Protein AF-0000000069281778 (afdb_homodimer)

Radius of gyration: 32.64 Å; Cα contacts (8 Å, |Δi|>4): 484; chains: 2; bounding box: 99×94×82 Å

pLDDT: mean 70.12, std 21.08, range [17.11, 92.06]

Sequence (586 aa):
MAFEWILLLVAIAVLVWLSFIFRRWDYTMRSHLMASFAWLATAAIFNAIIGYRMGHVAASQWLDGYLVEQLFTMEDIFLYELVVEAFQVPTKVTRKAFFIVACVQVVFQTILFMGMASMIQSVKALPYFVGCWLILVTMLGPVIASLVLLNFSMEVDITLTKIETIENHYIALSSSVLAAFALPELYFVVRELFRRYYLMKYGVAGLMMFFGFMLLLRRWVVISDEVELATMMITLMTCMLLSKILGFGPRDKGGFEKSDTDESAQGDDAPECTVNKTDIDPGRQLFEGRSSGMAFEWILLLVAIAVLVWLSFIFRRWDYTMRSHLMASFAWLATAAIFNAIIGYRMGHVAASQWLDGYLVEQLFTMEDIFLYELVVEAFQVPTKVTRKAFFIVACVQVVFQTILFMGMASMIQSVKALPYFVGCWLILVTMLGPVIASLVLLNFSMEVDITLTKIETIENHYIALSSSVLAAFALPELYFVVRELFRRYYLMKYGVAGLMMFFGFMLLLRRWVVISDEVELATMMITLMTCMLLSKILGFGPRDKGGFEKSDTDESAQGDDAPECTVNKTDIDPGRQLFEGRSSG

Foldseek 3Di:
DVVVVVVVVVLVVVVVVLLVVLLPPDPDPVSVVVSVVVVVVSLVVVLVVCCVPVHDVRSVVSVVVVVVVVVVVVVCVVLVVQVCVVVVPDPNVVSVVVVVVVVVVVVVVVVCVVPVVVVCVPDVCVVVVVVVLVVCLVVQPSVRNVVVVVCVVVVVVVLVVLVVQPVDPVVSVVVVVVVVVCVVVVCVVVVVLCLFFVLLVVLVVVLVVVVVVCVVCCVPDVDHPVRNVVVSVVSNVVSSVCSVVVPVGNPPPDPPPPPCPVPPPPPCPVPPPCPPPDDDDPDDPDDDDDPDD/DVVVVVVVVVLVVVVVVLLVVLLPDDPDPVSVVVSVVVVVVSLVVVLVVCCVVVHDVRSVVSVVVVVVVVVVVVVCVVLVVQVCVVVVPDPNVVSVVVVVVVVVVVVVVVVCVVPVVVVCVPDVCVVVVVVVLVVCLVVDPSVVNVVVVVCVVVVVVVLVVLVVQPVDPVVSVVVVVVVVVCVVVVCVVVVVLCQFFVLLVVLVVVLVVVVVVCVVCCVPDVDHPVRNVVVSVVSNVVSSVCSVVVPVGRPPPDPPPPPPPVVPPDDDDDDDPPDPPDDPPDDPDDDDPDDDD

Organism: Polarella glacialis (NCBI:txid89957)

Secondary structure (DSSP, 8-state):
-HHHHHHHHHHHHHHHHHHHHHTTS-S-HHHHHHHHHHHHHHHHHHHHHHHHHH-HHHHHHHHHHHHHHHHHHHHHHHHHHHHHHHHT--HHHHHHHHHHHHHHHHHHHHHHHHHHHHHHTT-TTHHHHHHHHHHHHHHS-HHHHHHHHHHHHHHHHHHHHHHHH-S-HHHHHHHHHHHHHTHHHHHHHHHHHHHH-TTHHHHHHHHHHHHHHHHHTTTT----HHHHHHHHHHHHHHHHHHHHHTT--------S-------------------------------------/-HHHHHHHHHHHHHHHHHHHHHTTS-S-HHHHHHHHHHHHHHHHHHHHHHHHHH-HHHHHHHHHHHHHHHHHHHHHHHHHHHHHHHHT--HHHHHHHHHHHHHHHHHHHHHHHHHHHHHHTT-TTHHHHHHHHHHHHHHS-HHHHHHHHHHHHHHHHHHHHHHHH-S-HHHHHHHHHHHHHTHHHHHHHHHHHHHH-TTHHHHHHHHHHHHHHHHHTTTT----HHHHHHHHHHHHHHHHHHHHHTT--------S-------------------------------------

Solvent-accessible surface area (backbone atoms only — not comparable to full-atom values): 32259 Å² total; per-residue (Å²): 114,69,65,58,53,51,52,48,51,51,48,49,51,51,50,54,52,48,51,59,57,55,68,70,49,69,96,44,70,67,50,32,50,52,50,38,47,50,46,51,48,53,51,50,52,52,40,50,51,41,25,73,72,67,29,64,68,52,23,51,50,24,51,51,39,28,50,49,47,48,54,53,47,57,47,48,39,55,59,49,45,51,51,40,59,37,53,62,57,53,70,76,58,45,48,55,41,34,49,51,38,26,54,52,46,44,55,50,47,55,50,42,57,72,51,39,57,63,43,54,76,68,40,78,61,51,50,46,53,47,14,54,47,46,41,49,44,69,67,33,53,72,66,46,32,46,50,38,39,51,45,53,62,56,44,51,56,55,49,53,52,42,57,72,73,38,85,52,61,65,47,42,49,51,23,43,45,59,44,37,70,37,43,45,36,46,43,57,48,50,49,51,46,43,60,48,22,61,41,38,60,55,40,36,53,50,46,49,47,51,51,17,50,44,40,55,38,40,88,78,48,76,74,54,68,66,55,53,48,48,51,51,51,50,46,52,51,49,26,48,50,48,19,64,69,70,58,54,43,56,73,71,76,78,76,68,75,67,79,68,72,65,72,66,81,64,74,73,70,69,71,75,74,70,74,73,78,74,86,75,82,77,73,81,81,84,84,68,93,63,98,84,135,114,69,66,60,52,50,51,48,50,51,49,50,51,51,49,53,52,49,51,58,56,53,68,71,47,69,96,44,71,67,50,31,50,52,50,40,49,49,48,51,49,52,50,50,53,52,40,51,50,41,24,73,72,67,28,64,66,51,23,52,52,25,50,50,41,26,50,50,46,48,55,53,47,56,45,46,40,56,59,50,47,53,52,41,59,37,54,62,57,54,70,75,57,46,50,54,41,34,49,51,39,28,55,52,45,44,55,50,48,56,50,42,59,71,52,41,59,64,42,54,75,67,41,79,61,51,50,47,52,48,15,53,47,44,39,49,44,70,68,32,53,70,65,45,32,47,48,41,40,52,45,53,62,56,44,52,55,53,49,53,52,40,56,74,72,37,83,51,59,66,48,42,50,53,22,42,46,59,43,36,70,38,42,44,36,45,44,58,48,50,50,51,47,44,60,47,23,61,40,38,59,54,39,37,54,49,47,48,48,52,51,17,50,44,41,54,38,40,89,77,49,77,73,53,67,65,55,53,48,47,51,52,51,48,46,53,50,48,27,48,50,48,18,61,68,69,57,51,47,58,75,72,77,79,75,69,77,68,78,72,75,65,66,69,74,71,82,83,72,86,73,82,78,67,80,66,84,72,73,83,66,84,66,92,73,77,87,68,90,77,85,86,127

Structure (mmCIF, N/CA/C/O backbone):
data_AF-0000000069281778-model_v1
#
loop_
_entity.id
_entity.type
_entity.pdbx_description
1 polymer 'Uncharacterized protein'
#
loop_
_atom_site.group_PDB
_atom_site.id
_atom_site.type_symbol
_atom_site.label_atom_id
_atom_site.label_alt_id
_atom_site.label_comp_id
_atom_site.label_asym_id
_atom_site.label_entity_id
_atom_site.label_seq_id
_atom_site.pdbx_PDB_ins_code
_atom_site.Cartn_x
_atom_site.Cartn_y
_atom_site.Cartn_z
_atom_site.occupancy
_atom_site.B_iso_or_equiv
_atom_site.auth_seq_id
_atom_site.auth_comp_id
_atom_site.auth_asym_id
_atom_site.auth_atom_id
_atom_site.pdbx_PDB_model_num
ATOM 1 N N . MET A 1 1 ? 15.125 -22.328 -23.375 1 60.91 1 MET A N 1
ATOM 2 C CA . MET A 1 1 ? 14.93 -21.203 -22.484 1 60.91 1 MET A CA 1
ATOM 3 C C . MET A 1 1 ? 14.07 -20.125 -23.141 1 60.91 1 MET A C 1
ATOM 5 O O . MET A 1 1 ? 13.07 -19.688 -22.562 1 60.91 1 MET A O 1
ATOM 9 N N . ALA A 1 2 ? 14.359 -19.875 -24.422 1 66.56 2 ALA A N 1
ATOM 10 C CA . ALA A 1 2 ? 13.625 -18.859 -25.172 1 66.56 2 ALA A CA 1
ATOM 11 C C . ALA A 1 2 ? 12.203 -19.312 -25.469 1 66.56 2 ALA A C 1
ATOM 13 O O . ALA A 1 2 ? 11.258 -18.531 -25.359 1 66.56 2 ALA A O 1
ATOM 14 N N . PHE A 1 3 ? 12.102 -20.609 -25.797 1 75.25 3 PHE A N 1
ATOM 15 C CA . PHE A 1 3 ? 10.789 -21.156 -26.125 1 75.25 3 PHE A CA 1
ATOM 16 C C . PHE A 1 3 ? 9.844 -21.047 -24.938 1 75.25 3 PHE A C 1
ATOM 18 O O . PHE A 1 3 ? 8.656 -20.75 -25.109 1 75.25 3 PHE A O 1
ATOM 25 N N . GLU A 1 4 ? 10.32 -21.203 -23.766 1 79 4 GLU A N 1
ATOM 26 C CA . GLU A 1 4 ? 9.508 -21.141 -22.562 1 79 4 GLU A CA 1
ATOM 27 C C . GLU A 1 4 ? 8.953 -19.734 -22.328 1 79 4 GLU A C 1
ATOM 29 O O . GLU A 1 4 ? 7.797 -19.578 -21.938 1 79 4 GLU A O 1
ATOM 34 N N . TRP A 1 5 ? 9.688 -18.812 -22.734 1 81.44 5 TRP A N 1
ATOM 35 C CA . TRP A 1 5 ? 9.25 -17.438 -22.547 1 81.44 5 TRP A CA 1
ATOM 36 C C . TRP A 1 5 ? 8.195 -17.047 -23.578 1 81.44 5 TRP A C 1
ATOM 38 O O . TRP A 1 5 ? 7.254 -16.312 -23.266 1 81.44 5 TRP A O 1
ATOM 48 N N . ILE A 1 6 ? 8.367 -17.641 -24.781 1 82.81 6 ILE A N 1
ATOM 49 C CA . ILE A 1 6 ? 7.367 -17.406 -25.828 1 82.81 6 ILE A CA 1
ATOM 50 C C . ILE A 1 6 ? 6.043 -18.047 -25.422 1 82.81 6 ILE A C 1
ATOM 52 O O . ILE A 1 6 ? 4.973 -17.484 -25.641 1 82.81 6 ILE A O 1
ATOM 56 N N . LEU A 1 7 ? 6.199 -19.234 -24.875 1 83.69 7 LEU A N 1
ATOM 57 C CA . LEU A 1 7 ? 5.008 -19.922 -24.406 1 83.69 7 LEU A CA 1
ATOM 58 C C . LEU A 1 7 ? 4.277 -19.094 -23.344 1 83.69 7 LEU A C 1
ATOM 60 O O . LEU A 1 7 ? 3.045 -19.031 -23.344 1 83.69 7 LEU A O 1
ATOM 64 N N . LEU A 1 8 ? 5.02 -18.5 -22.5 1 85.69 8 LEU A N 1
ATOM 65 C CA . LEU A 1 8 ? 4.43 -17.656 -21.453 1 85.69 8 LEU A CA 1
ATOM 66 C C . LEU A 1 8 ? 3.758 -16.438 -22.062 1 85.69 8 LEU A C 1
ATOM 68 O O . LEU A 1 8 ? 2.666 -16.047 -21.625 1 85.69 8 LEU A O 1
ATOM 72 N N . LEU A 1 9 ? 4.336 -15.852 -23.047 1 85.12 9 LEU A N 1
ATOM 73 C CA . LEU A 1 9 ? 3.766 -14.68 -23.703 1 85.12 9 LEU A CA 1
ATOM 74 C C . LEU A 1 9 ? 2.467 -15.039 -24.422 1 85.12 9 LEU A C 1
ATOM 76 O O . LEU A 1 9 ? 1.502 -14.266 -24.375 1 85.12 9 LEU A O 1
ATOM 80 N N . VAL A 1 10 ? 2.502 -16.172 -25.078 1 85.38 10 VAL A N 1
ATOM 81 C CA . VAL A 1 10 ? 1.3 -16.656 -25.75 1 85.38 10 VAL A CA 1
ATOM 82 C C . VAL A 1 10 ? 0.193 -16.891 -24.734 1 85.38 10 VAL A C 1
ATOM 84 O O . VAL A 1 10 ? -0.967 -16.547 -24.969 1 85.38 10 VAL A O 1
ATOM 87 N N . ALA A 1 11 ? 0.63 -17.531 -23.688 1 86.81 11 ALA A N 1
ATOM 88 C CA . ALA A 1 11 ? -0.341 -17.797 -22.625 1 86.81 11 ALA A CA 1
ATOM 89 C C . ALA A 1 11 ? -0.945 -16.484 -22.109 1 86.81 11 ALA A C 1
ATOM 91 O O . ALA A 1 11 ? -2.154 -16.406 -21.875 1 86.81 11 ALA A O 1
ATOM 92 N N . ILE A 1 12 ? -0.145 -15.492 -21.875 1 87.19 12 ILE A N 1
ATOM 93 C CA . ILE A 1 12 ? -0.615 -14.203 -21.391 1 87.19 12 ILE A CA 1
ATOM 94 C C . ILE A 1 12 ? -1.605 -13.602 -22.391 1 87.19 12 ILE A C 1
ATOM 96 O O . ILE A 1 12 ? -2.652 -13.086 -22 1 87.19 12 ILE A O 1
ATOM 100 N N . ALA A 1 13 ? -1.288 -13.672 -23.672 1 85.62 13 ALA A N 1
ATOM 101 C CA . ALA A 1 13 ? -2.166 -13.148 -24.719 1 85.62 13 ALA A CA 1
ATOM 102 C C . ALA A 1 13 ? -3.518 -13.859 -24.703 1 85.62 13 ALA A C 1
ATOM 104 O O . ALA A 1 13 ? -4.562 -13.219 -24.844 1 85.62 13 ALA A O 1
ATOM 105 N N . VAL A 1 14 ? -3.471 -15.164 -24.562 1 85.31 14 VAL A N 1
ATOM 106 C CA . VAL A 1 14 ? -4.695 -15.953 -24.516 1 85.31 14 VAL A CA 1
ATOM 107 C C . VAL A 1 14 ? -5.523 -15.57 -23.297 1 85.31 14 VAL A C 1
ATOM 109 O O . VAL A 1 14 ? -6.746 -15.445 -23.375 1 85.31 14 VAL A O 1
ATOM 112 N N . LEU A 1 15 ? -4.84 -15.359 -22.234 1 85.81 15 LEU A N 1
ATOM 113 C CA . LEU A 1 15 ? -5.531 -15.023 -21 1 85.81 15 LEU A CA 1
ATOM 114 C C . LEU A 1 15 ? -6.18 -13.648 -21.094 1 85.81 15 LEU A C 1
ATOM 116 O O . LEU A 1 15 ? -7.312 -13.453 -20.656 1 85.81 15 LEU A O 1
ATOM 120 N N . VAL A 1 16 ? -5.457 -12.695 -21.672 1 82.88 16 VAL A N 1
ATOM 121 C CA . VAL A 1 16 ? -6 -11.352 -21.859 1 82.88 16 VAL A CA 1
ATOM 122 C C . VAL A 1 16 ? -7.203 -11.406 -22.797 1 82.88 16 VAL A C 1
ATOM 124 O O . VAL A 1 16 ? -8.211 -10.742 -22.562 1 82.88 16 VAL A O 1
ATOM 127 N N . TRP A 1 17 ? -7.016 -12.18 -23.828 1 82.25 17 TRP A N 1
ATOM 128 C CA . TRP A 1 17 ? -8.102 -12.352 -24.797 1 82.25 17 TRP A CA 1
ATOM 129 C C . TRP A 1 17 ? -9.328 -12.961 -24.125 1 82.25 17 TRP A C 1
ATOM 131 O O . TRP A 1 17 ? -10.453 -12.516 -24.344 1 82.25 17 TRP A O 1
ATOM 141 N N . LEU A 1 18 ? -9.133 -13.953 -23.344 1 81.25 18 LEU A N 1
ATOM 142 C CA . LEU A 1 18 ? -10.219 -14.609 -22.609 1 81.25 18 LEU A CA 1
ATOM 143 C C . LEU A 1 18 ? -10.867 -13.648 -21.625 1 81.25 18 LEU A C 1
ATOM 145 O O . LEU A 1 18 ? -12.086 -13.68 -21.438 1 81.25 18 LEU A O 1
ATOM 149 N N . SER A 1 19 ? -10.047 -12.852 -20.969 1 79.75 19 SER A N 1
ATOM 150 C CA . SER A 1 19 ? -10.562 -11.867 -20.031 1 79.75 19 SER A CA 1
ATOM 151 C C . SER A 1 19 ? -11.5 -10.883 -20.719 1 79.75 19 SER A C 1
ATOM 153 O O . SER A 1 19 ? -12.484 -10.43 -20.125 1 79.75 19 SER A O 1
ATOM 155 N N . PHE A 1 20 ? -11.164 -10.555 -21.984 1 77.75 20 PHE A N 1
ATOM 156 C CA . PHE A 1 20 ? -11.992 -9.625 -22.75 1 77.75 20 PHE A CA 1
ATOM 157 C C . PHE A 1 20 ? -13.32 -10.273 -23.125 1 77.75 20 PHE A C 1
ATOM 159 O O . PHE A 1 20 ? -14.359 -9.609 -23.156 1 77.75 20 PHE A O 1
ATOM 166 N N . ILE A 1 21 ? -13.289 -11.531 -23.297 1 75.94 21 ILE A N 1
ATOM 167 C CA . ILE A 1 21 ? -14.5 -12.266 -23.672 1 75.94 21 ILE A CA 1
ATOM 168 C C . ILE A 1 21 ? -15.414 -12.391 -22.453 1 75.94 21 ILE A C 1
ATOM 170 O O . ILE A 1 21 ? -16.641 -12.266 -22.578 1 75.94 21 ILE A O 1
ATOM 174 N N . PHE A 1 22 ? -14.844 -12.609 -21.344 1 73.69 22 PHE A N 1
ATOM 175 C CA . PHE A 1 22 ? -15.625 -12.805 -20.125 1 73.69 22 PHE A CA 1
ATOM 176 C C . PHE A 1 22 ? -16.188 -11.484 -19.625 1 73.69 22 PHE A C 1
ATOM 178 O O . PHE A 1 22 ? -17.203 -11.469 -18.906 1 73.69 22 PHE A O 1
ATOM 185 N N . ARG A 1 23 ? -15.461 -10.406 -19.906 1 68.19 23 ARG A N 1
ATOM 186 C CA . ARG A 1 23 ? -15.938 -9.086 -19.484 1 68.19 23 ARG A CA 1
ATOM 187 C C . ARG A 1 23 ? -17.297 -8.773 -20.109 1 68.19 23 ARG A C 1
ATOM 189 O O . ARG A 1 23 ? -18.062 -7.965 -19.578 1 68.19 23 ARG A O 1
ATOM 196 N N . ARG A 1 24 ? -17.609 -9.484 -21.156 1 65.06 24 ARG A N 1
ATOM 197 C CA . ARG A 1 24 ? -18.859 -9.227 -21.859 1 65.06 24 ARG A CA 1
ATOM 198 C C . ARG A 1 24 ? -19.984 -10.094 -21.312 1 65.06 24 ARG A C 1
ATOM 200 O O . ARG A 1 24 ? -21.156 -9.883 -21.656 1 65.06 24 ARG A O 1
ATOM 207 N N . TRP A 1 25 ? -19.547 -10.961 -20.469 1 62.69 25 TRP A N 1
ATOM 208 C CA . TRP A 1 25 ? -20.578 -11.852 -19.953 1 62.69 25 TRP A CA 1
ATOM 209 C C . TRP A 1 25 ? -21.344 -11.195 -18.812 1 62.69 25 TRP A C 1
ATOM 211 O O . TRP A 1 25 ? -20.859 -10.242 -18.188 1 62.69 25 TRP A O 1
ATOM 221 N N . ASP A 1 26 ? -22.594 -11.578 -18.609 1 61.97 26 ASP A N 1
ATOM 222 C CA . ASP A 1 26 ? -23.5 -11.031 -17.594 1 61.97 26 ASP A CA 1
ATOM 223 C C . ASP A 1 26 ? -22.969 -11.281 -16.188 1 61.97 26 ASP A C 1
ATOM 225 O O . ASP A 1 26 ? -22.125 -12.148 -15.984 1 61.97 26 ASP A O 1
ATOM 229 N N . TYR A 1 27 ? -23.156 -10.375 -15.25 1 63 27 TYR A N 1
ATOM 230 C CA . TYR A 1 27 ? -22.719 -10.375 -13.859 1 63 27 TYR A CA 1
ATOM 231 C C . TYR A 1 27 ? -23.547 -11.336 -13.016 1 63 27 TYR A C 1
ATOM 233 O O . TYR A 1 27 ? -24.188 -10.922 -12.047 1 63 27 TYR A O 1
ATOM 241 N N . THR A 1 28 ? -23.875 -12.602 -13.625 1 66.38 28 THR A N 1
ATOM 242 C CA . THR A 1 28 ? -24.594 -13.562 -12.797 1 66.38 28 THR A CA 1
ATOM 243 C C . THR A 1 28 ? -23.625 -14.523 -12.109 1 66.38 28 THR A C 1
ATOM 245 O O . THR A 1 28 ? -22.469 -14.656 -12.531 1 66.38 28 THR A O 1
ATOM 248 N N . MET A 1 29 ? -24.062 -15.172 -11.094 1 73.25 29 MET A N 1
ATOM 249 C CA . MET A 1 29 ? -23.234 -16.125 -10.344 1 73.25 29 MET A CA 1
ATOM 250 C C . MET A 1 29 ? -22.812 -17.281 -11.227 1 73.25 29 MET A C 1
ATOM 252 O O . MET A 1 29 ? -21.672 -17.75 -11.148 1 73.25 29 MET A O 1
ATOM 256 N N . ARG A 1 30 ? -23.75 -17.688 -12.016 1 73.38 30 ARG A N 1
ATOM 257 C CA . ARG A 1 30 ? -23.453 -18.812 -12.898 1 73.38 30 ARG A CA 1
ATOM 258 C C . ARG A 1 30 ? -22.375 -18.469 -13.914 1 73.38 30 ARG A C 1
ATOM 260 O O . ARG A 1 30 ? -21.516 -19.281 -14.219 1 73.38 30 ARG A O 1
ATOM 267 N N . SER A 1 31 ? -22.484 -17.297 -14.312 1 75.56 31 SER A N 1
ATOM 268 C CA . SER A 1 31 ? -21.5 -16.844 -15.289 1 75.56 31 SER A CA 1
ATOM 269 C C . SER A 1 31 ? -20.109 -16.719 -14.656 1 75.56 31 SER A C 1
ATOM 271 O O . SER A 1 31 ? -19.109 -17.047 -15.289 1 75.56 31 SER A O 1
ATOM 273 N N . HIS A 1 32 ? -20.094 -16.359 -13.406 1 78.19 32 HIS A N 1
ATOM 274 C CA . HIS A 1 32 ? -18.812 -16.203 -12.727 1 78.19 32 HIS A CA 1
ATOM 275 C C . HIS A 1 32 ? -18.188 -17.562 -12.414 1 78.19 32 HIS A C 1
ATOM 277 O O . HIS A 1 32 ? -16.969 -17.719 -12.492 1 78.19 32 HIS A O 1
ATOM 283 N N . LEU A 1 33 ? -19.016 -18.547 -12.164 1 79.25 33 LEU A N 1
ATOM 284 C CA . LEU A 1 33 ? -18.531 -19.891 -11.891 1 79.25 33 LEU A CA 1
ATOM 285 C C . LEU A 1 33 ? -17.969 -20.531 -13.156 1 79.25 33 LEU A C 1
ATOM 287 O O . LEU A 1 33 ? -16.922 -21.188 -13.109 1 79.25 33 LEU A O 1
ATOM 291 N N . MET A 1 34 ? -18.703 -20.328 -14.188 1 79.94 34 MET A N 1
ATOM 292 C CA . MET A 1 34 ? -18.25 -20.891 -15.453 1 79.94 34 MET A CA 1
ATOM 293 C C . MET A 1 34 ? -16.922 -20.25 -15.883 1 79.94 34 MET A C 1
ATOM 295 O O . MET A 1 34 ? -16.047 -20.938 -16.406 1 79.94 34 MET A O 1
ATOM 299 N N . ALA A 1 35 ? -16.922 -18.969 -15.656 1 80.56 35 ALA A N 1
ATOM 300 C CA . ALA A 1 35 ? -15.695 -18.266 -16 1 80.56 35 ALA A CA 1
ATOM 301 C C . ALA A 1 35 ? -14.531 -18.734 -15.125 1 80.56 35 ALA A C 1
ATOM 303 O O . ALA A 1 35 ? -13.406 -18.859 -15.609 1 80.56 35 ALA A O 1
ATOM 304 N N . SER A 1 36 ? -14.82 -18.984 -13.891 1 84 36 SER A N 1
ATOM 305 C CA . SER A 1 36 ? -13.789 -19.484 -12.992 1 84 36 SER A CA 1
ATOM 306 C C . SER A 1 36 ? -13.305 -20.875 -13.438 1 84 36 SER A C 1
ATOM 308 O O . SER A 1 36 ? -12.109 -21.172 -13.367 1 84 36 SER A O 1
ATOM 310 N N . PHE A 1 37 ? -14.211 -21.688 -13.914 1 84.31 37 PHE A N 1
ATOM 311 C CA . PHE A 1 37 ? -13.844 -23 -14.406 1 84.31 37 PHE A CA 1
ATOM 312 C C . PHE A 1 37 ? -13.016 -22.906 -15.68 1 84.31 37 PHE A C 1
ATOM 314 O O . PHE A 1 37 ? -12.125 -23.719 -15.906 1 84.31 37 PHE A O 1
ATOM 321 N N . ALA A 1 38 ? -13.406 -21.969 -16.438 1 84.5 38 ALA A N 1
ATOM 322 C CA . ALA A 1 38 ? -12.633 -21.766 -17.656 1 84.5 38 ALA A CA 1
ATOM 323 C C . ALA A 1 38 ? -11.188 -21.391 -17.328 1 84.5 38 ALA A C 1
ATOM 325 O O . ALA A 1 38 ? -10.25 -21.859 -17.969 1 84.5 38 ALA A O 1
ATOM 326 N N . TRP A 1 39 ? -11.016 -20.609 -16.328 1 85.81 39 TRP A N 1
ATOM 327 C CA . TRP A 1 39 ? -9.672 -20.219 -15.898 1 85.81 39 TRP A CA 1
ATOM 328 C C . TRP A 1 39 ? -8.906 -21.406 -15.352 1 85.81 39 TRP A C 1
ATOM 330 O O . TRP A 1 39 ? -7.715 -21.562 -15.625 1 85.81 39 TRP A O 1
ATOM 340 N N . LEU A 1 40 ? -9.594 -22.219 -14.648 1 86.62 40 LEU A N 1
ATOM 341 C CA . LEU A 1 40 ? -8.977 -23.422 -14.102 1 86.62 40 LEU A CA 1
ATOM 342 C C . LEU A 1 40 ? -8.578 -24.375 -15.211 1 86.62 40 LEU A C 1
ATOM 344 O O . LEU A 1 40 ? -7.516 -25 -15.148 1 86.62 40 LEU A O 1
ATOM 348 N N . ALA A 1 41 ? -9.438 -24.422 -16.188 1 87.88 41 ALA A N 1
ATOM 349 C CA . ALA A 1 41 ? -9.156 -25.281 -17.328 1 87.88 41 ALA A CA 1
ATOM 350 C C . ALA A 1 41 ? -7.914 -24.812 -18.078 1 87.88 41 ALA A C 1
ATOM 352 O O . ALA A 1 41 ? -7.082 -25.625 -18.5 1 87.88 41 ALA A O 1
ATOM 353 N N . THR A 1 42 ? -7.879 -23.562 -18.266 1 88.81 42 THR A N 1
ATOM 354 C CA . THR A 1 42 ? -6.723 -23 -18.969 1 88.81 42 THR A CA 1
ATOM 355 C C . THR A 1 42 ? -5.441 -23.281 -18.188 1 88.81 42 THR A C 1
ATOM 357 O O . THR A 1 42 ? -4.402 -23.578 -18.766 1 88.81 42 THR A O 1
ATOM 360 N N . ALA A 1 43 ? -5.504 -23.109 -16.875 1 90.38 43 ALA A N 1
ATOM 361 C CA . ALA A 1 43 ? -4.352 -23.406 -16.031 1 90.38 43 ALA A CA 1
ATOM 362 C C . ALA A 1 43 ? -3.951 -24.875 -16.141 1 90.38 43 ALA A C 1
ATOM 364 O O . ALA A 1 43 ? -2.762 -25.203 -16.188 1 90.38 43 ALA A O 1
ATOM 365 N N . ALA A 1 44 ? -4.941 -25.781 -16.25 1 89.81 44 ALA A N 1
ATOM 366 C CA . ALA A 1 44 ? -4.684 -27.219 -16.359 1 89.81 44 ALA A CA 1
ATOM 367 C C . ALA A 1 44 ? -4.016 -27.531 -17.703 1 89.81 44 ALA A C 1
ATOM 369 O O . ALA A 1 44 ? -3.119 -28.391 -17.766 1 89.81 44 ALA A O 1
ATOM 370 N N . ILE A 1 45 ? -4.465 -26.906 -18.734 1 90.81 45 ILE A N 1
ATOM 371 C CA . ILE A 1 45 ? -3.881 -27.109 -20.047 1 90.81 45 ILE A CA 1
ATOM 372 C C . ILE A 1 45 ? -2.422 -26.656 -20.047 1 90.81 45 ILE A C 1
ATOM 374 O O . ILE A 1 45 ? -1.553 -27.359 -20.578 1 90.81 45 ILE A O 1
ATOM 378 N N . PHE A 1 46 ? -2.164 -25.547 -19.453 1 90.75 46 PHE A N 1
ATOM 379 C CA . PHE A 1 46 ? -0.795 -25.062 -19.391 1 90.75 46 PHE A CA 1
ATOM 380 C C . PHE A 1 46 ? 0.082 -25.984 -18.562 1 90.75 46 PHE A C 1
ATOM 382 O O . PHE A 1 46 ? 1.24 -26.234 -18.906 1 90.75 46 PHE A O 1
ATOM 389 N N . ASN A 1 47 ? -0.471 -26.453 -17.531 1 91.19 47 ASN A N 1
ATOM 390 C CA . ASN A 1 47 ? 0.268 -27.422 -16.719 1 91.19 47 ASN A CA 1
ATOM 391 C C . ASN A 1 47 ? 0.598 -28.688 -17.5 1 91.19 47 ASN A C 1
ATOM 393 O O . ASN A 1 47 ? 1.69 -29.234 -17.359 1 91.19 47 ASN A O 1
ATOM 397 N N . ALA A 1 48 ? -0.333 -29.141 -18.281 1 90.31 48 ALA A N 1
ATOM 398 C CA . ALA A 1 48 ? -0.123 -30.328 -19.109 1 90.31 48 ALA A CA 1
ATOM 399 C C . ALA A 1 48 ? 0.983 -30.094 -20.125 1 90.31 48 ALA A C 1
ATOM 401 O O . ALA A 1 48 ? 1.776 -31 -20.406 1 90.31 48 ALA A O 1
ATOM 402 N N . ILE A 1 49 ? 1.045 -28.906 -20.594 1 89.88 49 ILE A N 1
ATOM 403 C CA . ILE A 1 49 ? 2.066 -28.562 -21.578 1 89.88 49 ILE A CA 1
ATOM 404 C C . ILE A 1 49 ? 3.441 -28.562 -20.906 1 89.88 49 ILE A C 1
ATOM 406 O O . ILE A 1 49 ? 4.414 -29.062 -21.469 1 89.88 49 ILE A O 1
ATOM 410 N N . ILE A 1 50 ? 3.518 -28.016 -19.734 1 88.69 50 ILE A N 1
ATOM 411 C CA . ILE A 1 50 ? 4.773 -27.969 -19 1 88.69 50 ILE A CA 1
ATOM 412 C C . ILE A 1 50 ? 5.203 -29.391 -18.625 1 88.69 50 ILE A C 1
ATOM 414 O O . ILE A 1 50 ? 6.391 -29.719 -18.703 1 88.69 50 ILE A O 1
ATOM 418 N N . GLY A 1 51 ? 4.23 -30.219 -18.234 1 88.56 51 GLY A N 1
ATOM 419 C CA . GLY A 1 51 ? 4.539 -31.609 -17.906 1 88.56 51 GLY A CA 1
ATOM 420 C C . GLY A 1 51 ? 5.055 -32.406 -19.094 1 88.56 51 GLY A C 1
ATOM 421 O O . GLY A 1 51 ? 5.969 -33.219 -18.953 1 88.56 51 GLY A O 1
ATOM 422 N N . TYR A 1 52 ? 4.512 -32.125 -20.234 1 88.75 52 TYR A N 1
ATOM 423 C CA . TYR A 1 52 ? 4.922 -32.812 -21.453 1 88.75 52 TYR A CA 1
ATOM 424 C C . TYR A 1 52 ? 6.297 -32.344 -21.906 1 88.75 52 TYR A C 1
ATOM 426 O O . TYR A 1 52 ? 7.109 -33.156 -22.375 1 88.75 52 TYR A O 1
ATOM 434 N N . ARG A 1 53 ? 6.598 -31.094 -21.625 1 85.44 53 ARG A N 1
ATOM 435 C CA . ARG A 1 53 ? 7.832 -30.531 -22.156 1 85.44 53 ARG A CA 1
ATOM 436 C C . ARG A 1 53 ? 8.953 -30.594 -21.125 1 85.44 53 ARG A C 1
ATOM 438 O O . ARG A 1 53 ? 10.109 -30.828 -21.469 1 85.44 53 ARG A O 1
ATOM 445 N N . MET A 1 54 ? 8.703 -30.359 -19.875 1 86.56 54 MET A N 1
ATOM 446 C CA . MET A 1 54 ? 9.75 -30.203 -18.875 1 86.56 54 MET A CA 1
ATOM 447 C C . MET A 1 54 ? 9.742 -31.375 -17.891 1 86.56 54 MET A C 1
ATOM 449 O O . MET A 1 54 ? 10.641 -31.484 -17.062 1 86.56 54 MET A O 1
ATOM 453 N N . GLY A 1 55 ? 8.688 -32.219 -17.969 1 86 55 GLY A N 1
ATOM 454 C CA . GLY A 1 55 ? 8.688 -33.375 -17.094 1 86 55 GLY A CA 1
ATOM 455 C C . GLY A 1 55 ? 7.617 -33.312 -16.031 1 86 55 GLY A C 1
ATOM 456 O O . GLY A 1 55 ? 6.992 -32.281 -15.82 1 86 55 GLY A O 1
ATOM 457 N N . HIS A 1 56 ? 7.5 -34.406 -15.344 1 87.44 56 HIS A N 1
ATOM 458 C CA . HIS A 1 56 ? 6.453 -34.562 -14.344 1 87.44 56 HIS A CA 1
ATOM 459 C C . HIS A 1 56 ? 6.785 -33.781 -13.078 1 87.44 56 HIS A C 1
ATOM 461 O O . HIS A 1 56 ? 5.887 -33.25 -12.43 1 87.44 56 HIS A O 1
ATOM 467 N N . VAL A 1 57 ? 8.086 -33.688 -12.789 1 84.31 57 VAL A N 1
ATOM 468 C CA . VAL A 1 57 ? 8.484 -32.969 -11.594 1 84.31 57 VAL A CA 1
ATOM 469 C C . VAL A 1 57 ? 8.18 -31.469 -11.758 1 84.31 57 VAL A C 1
ATOM 471 O O . VAL A 1 57 ? 7.672 -30.828 -10.836 1 84.31 57 VAL A O 1
ATOM 474 N N . ALA A 1 58 ? 8.453 -30.938 -12.914 1 87.81 58 ALA A N 1
ATOM 475 C CA . ALA A 1 58 ? 8.18 -29.547 -13.211 1 87.81 58 ALA A CA 1
ATOM 476 C C . ALA A 1 58 ? 6.68 -29.266 -13.164 1 87.81 58 ALA A C 1
ATOM 478 O O . ALA A 1 58 ? 6.254 -28.203 -12.703 1 87.81 58 ALA A O 1
ATOM 479 N N . ALA A 1 59 ? 5.945 -30.234 -13.633 1 89.69 59 ALA A N 1
ATOM 480 C CA . ALA A 1 59 ? 4.496 -30.078 -13.641 1 89.69 59 ALA A CA 1
ATOM 481 C C . ALA A 1 59 ? 3.941 -30.047 -12.219 1 89.69 59 ALA A C 1
ATOM 483 O O . ALA A 1 59 ? 3.016 -29.281 -11.922 1 89.69 59 ALA A O 1
ATOM 484 N N . SER A 1 60 ? 4.484 -30.922 -11.438 1 86.69 60 SER A N 1
ATOM 485 C CA . SER A 1 60 ? 4.039 -30.953 -10.055 1 86.69 60 SER A CA 1
ATOM 486 C C . SER A 1 60 ? 4.406 -29.672 -9.32 1 86.69 60 SER A C 1
ATOM 488 O O . SER A 1 60 ? 3.615 -29.156 -8.531 1 86.69 60 SER A O 1
ATOM 490 N N . GLN A 1 61 ? 5.547 -29.141 -9.609 1 86.19 61 GLN A N 1
ATOM 491 C CA . GLN A 1 61 ? 5.969 -27.891 -9 1 86.19 61 GLN A CA 1
ATOM 492 C C . GLN A 1 61 ? 5.102 -26.734 -9.477 1 86.19 61 GLN A C 1
ATOM 494 O O . GLN A 1 61 ? 4.797 -25.812 -8.703 1 86.19 61 GLN A O 1
ATOM 499 N N . TRP A 1 62 ? 4.801 -26.859 -10.734 1 90.31 62 TRP A N 1
ATOM 500 C CA . TRP A 1 62 ? 3.941 -25.828 -11.297 1 90.31 62 TRP A CA 1
ATOM 501 C C . TRP A 1 62 ? 2.566 -25.844 -10.641 1 90.31 62 TRP A C 1
ATOM 503 O O . TRP A 1 62 ? 2.02 -24.781 -10.312 1 90.31 62 TRP A O 1
ATOM 513 N N . LEU A 1 63 ? 2.059 -27.016 -10.492 1 87.38 63 LEU A N 1
ATOM 514 C CA . LEU A 1 63 ? 0.75 -27.156 -9.867 1 87.38 63 LEU A CA 1
ATOM 515 C C . LEU A 1 63 ? 0.783 -26.656 -8.422 1 87.38 63 LEU A C 1
ATOM 517 O O . LEU A 1 63 ? -0.155 -26 -7.965 1 87.38 63 LEU A O 1
ATOM 521 N N . ASP A 1 64 ? 1.825 -26.969 -7.781 1 83.56 64 ASP A N 1
ATOM 522 C CA . ASP A 1 64 ? 1.981 -26.5 -6.402 1 83.56 64 ASP A CA 1
ATOM 523 C C . ASP A 1 64 ? 2.029 -24.984 -6.336 1 83.56 64 ASP A C 1
ATOM 525 O O . ASP A 1 64 ? 1.398 -24.375 -5.469 1 83.56 64 ASP A O 1
ATOM 529 N N . GLY A 1 65 ? 2.779 -24.438 -7.262 1 86.69 65 GLY A N 1
ATOM 530 C CA . GLY A 1 65 ? 2.871 -22.984 -7.312 1 86.69 65 GLY A CA 1
ATOM 531 C C . GLY A 1 65 ? 1.544 -22.312 -7.609 1 86.69 65 GLY A C 1
ATOM 532 O O . GLY A 1 65 ? 1.215 -21.281 -7.016 1 86.69 65 GLY A O 1
ATOM 533 N N . TYR A 1 66 ? 0.822 -22.922 -8.508 1 89.56 66 TYR A N 1
ATOM 534 C CA . TYR A 1 66 ? -0.479 -22.391 -8.891 1 89.56 66 TYR A CA 1
ATOM 535 C C . TYR A 1 66 ? -1.455 -22.438 -7.723 1 89.56 66 TYR A C 1
ATOM 537 O O . TYR A 1 66 ? -2.172 -21.469 -7.457 1 89.56 66 TYR A O 1
ATOM 545 N N . LEU A 1 67 ? -1.479 -23.531 -6.996 1 84.44 67 LEU A N 1
ATOM 546 C CA . LEU A 1 67 ? -2.398 -23.719 -5.883 1 84.44 67 LEU A CA 1
ATOM 547 C C . LEU A 1 67 ? -2.051 -22.797 -4.723 1 84.44 67 LEU A C 1
ATOM 549 O O . LEU A 1 67 ? -2.941 -22.234 -4.082 1 84.44 67 LEU A O 1
ATOM 553 N N . VAL A 1 68 ? -0.811 -22.656 -4.5 1 83.25 68 VAL A N 1
ATOM 554 C CA . VAL A 1 68 ? -0.357 -21.766 -3.436 1 83.25 68 VAL A CA 1
ATOM 555 C C . VAL A 1 68 ? -0.817 -20.328 -3.723 1 83.25 68 VAL A C 1
ATOM 557 O O . VAL A 1 68 ? -1.352 -19.656 -2.84 1 83.25 68 VAL A O 1
ATOM 560 N N . GLU A 1 69 ? -0.642 -19.984 -4.949 1 87.75 69 GLU A N 1
ATOM 561 C CA . GLU A 1 69 ? -1.054 -18.641 -5.348 1 87.75 69 GLU A CA 1
ATOM 562 C C . GLU A 1 69 ? -2.562 -18.469 -5.207 1 87.75 69 GLU A C 1
ATOM 564 O O . GLU A 1 69 ? -3.029 -17.438 -4.715 1 87.75 69 GLU A O 1
ATOM 569 N N . GLN A 1 70 ? -3.275 -19.406 -5.59 1 86.56 70 GLN A N 1
ATOM 570 C CA . GLN A 1 70 ? -4.73 -19.312 -5.531 1 86.56 70 GLN A CA 1
ATOM 571 C C . GLN A 1 70 ? -5.223 -19.281 -4.086 1 86.56 70 GLN A C 1
ATOM 573 O O . GLN A 1 70 ? -6.145 -18.547 -3.752 1 86.56 70 GLN A O 1
ATOM 578 N N . LEU A 1 71 ? -4.641 -20.047 -3.26 1 80.38 71 LEU A N 1
ATOM 579 C CA . LEU A 1 71 ? -5.055 -20.125 -1.863 1 80.38 71 LEU A CA 1
ATOM 580 C C . LEU A 1 71 ? -4.73 -18.828 -1.125 1 80.38 71 LEU A C 1
ATOM 582 O O . LEU A 1 71 ? -5.547 -18.344 -0.344 1 80.38 71 LEU A O 1
ATOM 586 N N . PHE A 1 72 ? -3.584 -18.359 -1.435 1 79.56 72 PHE A N 1
ATOM 587 C CA . PHE A 1 72 ? -3.203 -17.109 -0.791 1 79.56 72 PHE A CA 1
ATOM 588 C C . PHE A 1 72 ? -4.043 -15.945 -1.321 1 79.56 72 PHE A C 1
ATOM 590 O O . PHE A 1 72 ? -4.379 -15.023 -0.576 1 79.56 72 PHE A O 1
ATOM 597 N N . THR A 1 73 ? -4.324 -16.031 -2.588 1 85.56 73 THR A N 1
ATOM 598 C CA . THR A 1 73 ? -5.188 -15.008 -3.16 1 85.56 73 THR A CA 1
ATOM 599 C C . THR A 1 73 ? -6.574 -15.047 -2.523 1 85.56 73 THR A C 1
ATOM 601 O O . THR A 1 73 ? -7.184 -14 -2.291 1 85.56 73 THR A O 1
ATOM 604 N N . MET A 1 74 ? -7.051 -16.203 -2.223 1 82.56 74 MET A N 1
ATOM 605 C CA . MET A 1 74 ? -8.352 -16.359 -1.579 1 82.56 74 MET A CA 1
ATOM 606 C C . MET A 1 74 ? -8.367 -15.656 -0.223 1 82.56 74 MET A C 1
ATOM 608 O O . MET A 1 74 ? -9.367 -15.031 0.149 1 82.56 74 MET A O 1
ATOM 612 N N . GLU A 1 75 ? -7.332 -15.758 0.476 1 78.25 75 GLU A N 1
ATOM 613 C CA . GLU A 1 75 ? -7.227 -15.07 1.761 1 78.25 75 GLU A CA 1
ATOM 614 C C . GLU A 1 75 ? -7.25 -13.555 1.582 1 78.25 75 GLU A C 1
ATOM 616 O O . GLU A 1 75 ? -7.871 -12.844 2.375 1 78.25 75 GLU A O 1
ATOM 621 N N . ASP A 1 76 ? -6.605 -13.156 0.453 1 84.62 76 ASP A N 1
ATOM 622 C CA . ASP A 1 76 ? -6.5 -11.719 0.187 1 84.62 76 ASP A CA 1
ATOM 623 C C . ASP A 1 76 ? -7.844 -11.141 -0.243 1 84.62 76 ASP A C 1
ATOM 625 O O . ASP A 1 76 ? -8.094 -9.945 -0.078 1 84.62 76 ASP A O 1
ATOM 629 N N . ILE A 1 77 ? -8.648 -11.953 -0.758 1 85.75 77 ILE A N 1
ATOM 630 C CA . ILE A 1 77 ? -9.93 -11.484 -1.277 1 85.75 77 ILE A CA 1
ATOM 631 C C . ILE A 1 77 ? -10.773 -10.922 -0.138 1 85.75 77 ILE A C 1
ATOM 633 O O . ILE A 1 77 ? -11.539 -9.977 -0.338 1 85.75 77 ILE A O 1
ATOM 637 N N . PHE A 1 78 ? -10.586 -11.453 1.051 1 78.69 78 PHE A N 1
ATOM 638 C CA . PHE A 1 78 ? -11.305 -10.898 2.191 1 78.69 78 PHE A CA 1
ATOM 639 C C . PHE A 1 78 ? -10.977 -9.422 2.367 1 78.69 78 PHE A C 1
ATOM 641 O O . PHE A 1 78 ? -11.875 -8.602 2.557 1 78.69 78 PHE A O 1
ATOM 648 N N . LEU A 1 79 ? -9.719 -9.148 2.291 1 79.56 79 LEU A N 1
ATOM 649 C CA . LEU A 1 79 ? -9.281 -7.762 2.42 1 79.56 79 LEU A CA 1
ATOM 650 C C . LEU A 1 79 ? -9.781 -6.926 1.247 1 79.56 79 LEU A C 1
ATOM 652 O O . LEU A 1 79 ? -10.141 -5.758 1.421 1 79.56 79 LEU A O 1
ATOM 656 N N . TYR A 1 80 ? -9.82 -7.512 0.074 1 86.12 80 TYR A N 1
ATOM 657 C CA . TYR A 1 80 ? -10.336 -6.832 -1.109 1 86.12 80 TYR A CA 1
ATOM 658 C C . TYR A 1 80 ? -11.812 -6.492 -0.943 1 86.12 80 TYR A C 1
ATOM 660 O O . TYR A 1 80 ? -12.242 -5.398 -1.311 1 86.12 80 TYR A O 1
ATOM 668 N N . GLU A 1 81 ? -12.469 -7.43 -0.392 1 82.5 81 GLU A N 1
ATOM 669 C CA . GLU A 1 81 ? -13.898 -7.223 -0.199 1 82.5 81 GLU A CA 1
ATOM 670 C C . GLU A 1 81 ? -14.164 -6.094 0.791 1 82.5 81 GLU A C 1
ATOM 672 O O . GLU A 1 81 ? -15.086 -5.301 0.599 1 82.5 81 GLU A O 1
ATOM 677 N N . LEU A 1 82 ? -13.383 -6.102 1.762 1 75.94 82 LEU A N 1
ATOM 678 C CA . LEU A 1 82 ? -13.531 -5.039 2.748 1 75.94 82 LEU A CA 1
ATOM 679 C C . LEU A 1 82 ? -13.32 -3.67 2.107 1 75.94 82 LEU A C 1
ATOM 681 O O . LEU A 1 82 ? -14.031 -2.715 2.418 1 75.94 82 LEU A O 1
ATOM 685 N N . VAL A 1 83 ? -12.391 -3.615 1.211 1 79.5 83 VAL A N 1
ATOM 686 C CA . VAL A 1 83 ? -12.094 -2.361 0.522 1 79.5 83 VAL A CA 1
ATOM 687 C C . VAL A 1 83 ? -13.234 -2.023 -0.438 1 79.5 83 VAL A C 1
ATOM 689 O O . VAL A 1 83 ? -13.695 -0.88 -0.487 1 79.5 83 VAL A O 1
ATOM 692 N N . VAL A 1 84 ? -13.734 -2.945 -1.151 1 82 84 VAL A N 1
ATOM 693 C CA . VAL A 1 84 ? -14.797 -2.732 -2.131 1 82 84 VAL A CA 1
ATOM 694 C C . VAL A 1 84 ? -16.094 -2.336 -1.419 1 82 84 VAL A C 1
ATOM 696 O O . VAL A 1 84 ? -16.812 -1.452 -1.882 1 82 84 VAL A O 1
ATOM 699 N N . GLU A 1 85 ? -16.328 -3.008 -0.337 1 74.69 85 GLU A N 1
ATOM 700 C CA . GLU A 1 85 ? -17.516 -2.686 0.449 1 74.69 85 GLU A CA 1
ATOM 701 C C . GLU A 1 85 ? -17.406 -1.29 1.057 1 74.69 85 GLU A C 1
ATOM 703 O O . GLU A 1 85 ? -18.391 -0.543 1.076 1 74.69 85 GLU A O 1
ATOM 708 N N . ALA A 1 86 ? -16.297 -1.054 1.47 1 71.19 86 ALA A N 1
ATOM 709 C CA . ALA A 1 86 ? -16.078 0.24 2.111 1 71.19 86 ALA A CA 1
ATOM 710 C C . ALA A 1 86 ? -16.281 1.384 1.118 1 71.19 86 ALA A C 1
ATOM 712 O O . ALA A 1 86 ? -16.812 2.436 1.47 1 71.19 86 ALA A O 1
ATOM 713 N N . PHE A 1 87 ? -15.844 1.149 -0.149 1 72.62 87 PHE A N 1
ATOM 714 C CA . PHE A 1 87 ? -15.953 2.176 -1.18 1 72.62 87 PHE A CA 1
ATOM 715 C C . PHE A 1 87 ? -17.281 2.066 -1.913 1 72.62 87 PHE A C 1
ATOM 717 O O . PHE A 1 87 ? -17.578 2.881 -2.787 1 72.62 87 PHE A O 1
ATOM 724 N N . GLN A 1 88 ? -18.047 1.122 -1.513 1 75.38 88 GLN A N 1
ATOM 725 C CA . GLN A 1 88 ? -19.344 0.881 -2.154 1 75.38 88 GLN A CA 1
ATOM 726 C C . GLN A 1 88 ? -19.219 0.888 -3.674 1 75.38 88 GLN A C 1
ATOM 728 O O . GLN A 1 88 ? -19.969 1.576 -4.363 1 75.38 88 GLN A O 1
ATOM 733 N N . VAL A 1 89 ? -18.266 0.27 -4.148 1 75.62 89 VAL A N 1
ATOM 734 C CA . VAL A 1 89 ? -17.984 0.207 -5.578 1 75.62 89 VAL A CA 1
ATOM 735 C C . VAL A 1 89 ? -19 -0.705 -6.27 1 75.62 89 VAL A C 1
ATOM 737 O O . VAL A 1 89 ? -19.25 -1.821 -5.809 1 75.62 89 VAL A O 1
ATOM 740 N N . PRO A 1 90 ? -19.578 -0.076 -7.246 1 77.56 90 PRO A N 1
ATOM 741 C CA . PRO A 1 90 ? -20.5 -0.938 -7.984 1 77.56 90 PRO A CA 1
ATOM 742 C C . PRO A 1 90 ? -19.812 -2.137 -8.625 1 77.56 90 PRO A C 1
ATOM 744 O O . PRO A 1 90 ? -18.609 -2.092 -8.883 1 77.56 90 PRO A O 1
ATOM 747 N N . THR A 1 91 ? -20.5 -3.195 -8.859 1 76.62 91 THR A N 1
ATOM 748 C CA . THR A 1 91 ? -19.984 -4.473 -9.336 1 76.62 91 THR A CA 1
ATOM 749 C C . THR A 1 91 ? -19.312 -4.309 -10.695 1 76.62 91 THR A C 1
ATOM 751 O O . THR A 1 91 ? -18.297 -4.953 -1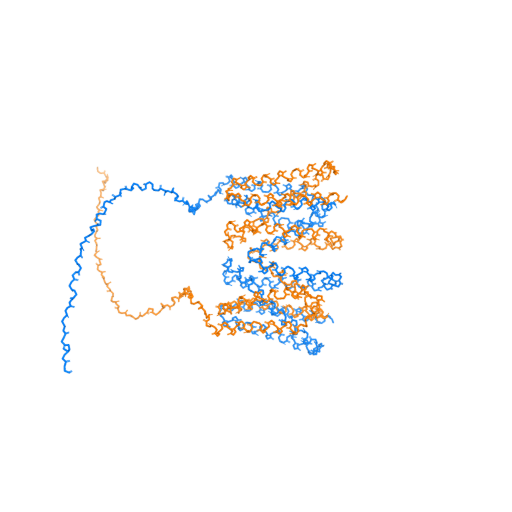0.961 1 76.62 91 THR A O 1
ATOM 754 N N . LYS A 1 92 ? -19.859 -3.42 -11.539 1 73.69 92 LYS A N 1
ATOM 755 C CA . LYS A 1 92 ? -19.297 -3.221 -12.875 1 73.69 92 LYS A CA 1
ATOM 756 C C . LYS A 1 92 ? -17.906 -2.625 -12.805 1 73.69 92 LYS A C 1
ATOM 758 O O . LYS A 1 92 ? -17.016 -3.008 -13.578 1 73.69 92 LYS A O 1
ATOM 763 N N . VAL A 1 93 ? -17.688 -1.802 -11.891 1 77.31 93 VAL A N 1
ATOM 764 C CA . VAL A 1 93 ? -16.406 -1.127 -11.758 1 77.31 93 VAL A CA 1
ATOM 765 C C . VAL A 1 93 ? -15.414 -2.049 -11.055 1 77.31 93 VAL A C 1
ATOM 767 O O . VAL A 1 93 ? -14.203 -1.938 -11.258 1 77.31 93 VAL A O 1
ATOM 770 N N . THR A 1 94 ? -16 -2.973 -10.32 1 83.12 94 THR A N 1
ATOM 771 C CA . THR A 1 94 ? -15.156 -3.889 -9.578 1 83.12 94 THR A CA 1
ATOM 772 C C . THR A 1 94 ? -14.398 -4.82 -10.523 1 83.12 94 THR A C 1
ATOM 774 O O . THR A 1 94 ? -13.211 -5.082 -10.336 1 83.12 94 THR A O 1
ATOM 777 N N . ARG A 1 95 ? -15.125 -5.281 -11.5 1 81.38 95 ARG A N 1
ATOM 778 C CA . ARG A 1 95 ? -14.5 -6.195 -12.453 1 81.38 95 ARG A CA 1
ATOM 779 C C . ARG A 1 95 ? -13.336 -5.523 -13.172 1 81.38 95 ARG A C 1
ATOM 781 O O . ARG A 1 95 ? -12.266 -6.113 -13.32 1 81.38 95 ARG A O 1
ATOM 788 N N . LYS A 1 96 ? -13.539 -4.309 -13.617 1 81.44 96 LYS A N 1
ATOM 789 C CA . LYS A 1 96 ? -12.492 -3.561 -14.297 1 81.44 96 LYS A CA 1
ATOM 790 C C . LYS A 1 96 ? -11.32 -3.27 -13.359 1 81.44 96 LYS A C 1
ATOM 792 O O . LYS A 1 96 ? -10.164 -3.318 -13.766 1 81.44 96 LYS A O 1
ATOM 797 N N . ALA A 1 97 ? -11.68 -2.982 -12.203 1 84.69 97 ALA A N 1
ATOM 798 C CA . ALA A 1 97 ? -10.656 -2.678 -11.203 1 84.69 97 ALA A CA 1
ATOM 799 C C . ALA A 1 97 ? -9.75 -3.881 -10.969 1 84.69 97 ALA A C 1
ATOM 801 O O . ALA A 1 97 ? -8.523 -3.744 -10.93 1 84.69 97 ALA A O 1
ATOM 802 N N . PHE A 1 98 ? -10.359 -5.027 -10.898 1 88.38 98 PHE A N 1
ATOM 803 C CA . PHE A 1 98 ? -9.57 -6.219 -10.609 1 88.38 98 PHE A CA 1
ATOM 804 C C . PHE A 1 98 ? -8.773 -6.648 -11.836 1 88.38 98 PHE A C 1
ATOM 806 O O . PHE A 1 98 ? -7.699 -7.234 -11.703 1 88.38 98 PHE A O 1
ATOM 813 N N . PHE A 1 99 ? -9.281 -6.34 -12.984 1 85.19 99 PHE A N 1
ATOM 814 C CA . PHE A 1 99 ? -8.5 -6.598 -14.188 1 85.19 99 PHE A CA 1
ATOM 815 C C . PHE A 1 99 ? -7.234 -5.746 -14.203 1 85.19 99 PHE A C 1
ATOM 817 O O . PHE A 1 99 ? -6.156 -6.234 -14.547 1 85.19 99 PHE A O 1
ATOM 824 N N . ILE A 1 100 ? -7.387 -4.523 -13.859 1 85.12 100 ILE A N 1
ATOM 825 C CA . ILE A 1 100 ? -6.238 -3.627 -13.789 1 85.12 100 ILE A CA 1
ATOM 826 C C . ILE A 1 100 ? -5.266 -4.109 -12.711 1 85.12 100 ILE A C 1
ATOM 828 O O . ILE A 1 100 ? -4.051 -4.113 -12.922 1 85.12 100 ILE A O 1
ATOM 832 N N . VAL A 1 101 ? -5.812 -4.512 -11.586 1 87.38 101 VAL A N 1
ATOM 833 C CA . VAL A 1 101 ? -4.992 -5.016 -10.492 1 87.38 101 VAL A CA 1
ATOM 834 C C . VAL A 1 101 ? -4.207 -6.242 -10.953 1 87.38 101 VAL A C 1
ATOM 836 O O . VAL A 1 101 ? -3.021 -6.379 -10.641 1 87.38 101 VAL A O 1
ATOM 839 N N . ALA A 1 102 ? -4.855 -7.117 -11.727 1 88.25 102 ALA A N 1
ATOM 840 C CA . ALA A 1 102 ? -4.211 -8.328 -12.227 1 88.25 102 ALA A CA 1
ATOM 841 C C . ALA A 1 102 ? -3.057 -7.984 -13.164 1 88.25 102 ALA A C 1
ATOM 843 O O . ALA A 1 102 ? -1.989 -8.594 -13.094 1 88.25 102 ALA A O 1
ATOM 844 N N . CYS A 1 103 ? -3.236 -7.012 -14.016 1 86.12 103 CYS A N 1
ATOM 845 C CA . CYS A 1 103 ? -2.205 -6.598 -14.961 1 86.12 103 CYS A CA 1
ATOM 846 C C . CYS A 1 103 ? -1.003 -6.012 -14.234 1 86.12 103 CYS A C 1
ATOM 848 O O . CYS A 1 103 ? 0.141 -6.344 -14.547 1 86.12 103 CYS A O 1
ATOM 850 N N . VAL A 1 104 ? -1.322 -5.164 -13.336 1 83.56 104 VAL A N 1
ATOM 851 C CA . VAL A 1 104 ? -0.255 -4.543 -12.555 1 83.56 104 VAL A CA 1
ATOM 852 C C . VAL A 1 104 ? 0.472 -5.602 -11.734 1 83.56 104 VAL A C 1
ATOM 854 O O . VAL A 1 104 ? 1.696 -5.559 -11.594 1 83.56 104 VAL A O 1
ATOM 857 N N . GLN A 1 105 ? -0.274 -6.555 -11.203 1 88.62 105 GLN A N 1
ATOM 858 C CA . GLN A 1 105 ? 0.299 -7.633 -10.406 1 88.62 105 GLN A CA 1
ATOM 859 C C . GLN A 1 105 ? 1.298 -8.445 -11.219 1 88.62 105 GLN A C 1
ATOM 861 O O . GLN A 1 105 ? 2.373 -8.797 -10.727 1 88.62 105 GLN A O 1
ATOM 866 N N . VAL A 1 106 ? 0.964 -8.719 -12.453 1 87.06 106 VAL A N 1
ATOM 867 C CA . VAL A 1 106 ? 1.83 -9.523 -13.312 1 87.06 106 VAL A CA 1
ATOM 868 C C . VAL A 1 106 ? 3.145 -8.781 -13.555 1 87.06 106 VAL A C 1
ATOM 870 O O . VAL A 1 106 ? 4.223 -9.383 -13.477 1 87.06 106 VAL A O 1
ATOM 873 N N . VAL A 1 107 ? 3.02 -7.527 -13.828 1 81.69 107 VAL A N 1
ATOM 874 C CA . VAL A 1 107 ? 4.215 -6.727 -14.055 1 81.69 107 VAL A CA 1
ATOM 875 C C . VAL A 1 107 ? 5.066 -6.688 -12.789 1 81.69 107 VAL A C 1
ATOM 877 O O . VAL A 1 107 ? 6.285 -6.867 -12.844 1 81.69 107 VAL A O 1
ATOM 880 N N . PHE A 1 108 ? 4.434 -6.477 -11.695 1 81.75 108 PHE A N 1
ATOM 881 C CA . PHE A 1 108 ? 5.109 -6.41 -10.406 1 81.75 108 PHE A CA 1
ATOM 882 C C . PHE A 1 108 ? 5.789 -7.734 -10.078 1 81.75 108 PHE A C 1
ATOM 884 O O . PHE A 1 108 ? 6.945 -7.754 -9.648 1 81.75 108 PHE A O 1
ATOM 891 N N . GLN A 1 109 ? 5.145 -8.844 -10.305 1 82.5 109 GLN A N 1
ATOM 892 C CA . GLN A 1 109 ? 5.695 -10.164 -10.008 1 82.5 109 GLN A CA 1
ATOM 893 C C . GLN A 1 109 ? 6.891 -10.477 -10.906 1 82.5 109 GLN A C 1
ATOM 895 O O . GLN A 1 109 ? 7.867 -11.078 -10.461 1 82.5 109 GLN A O 1
ATOM 900 N N . THR A 1 110 ? 6.781 -10.109 -12.141 1 80.19 110 THR A N 1
ATOM 901 C CA . THR A 1 110 ? 7.887 -10.336 -13.062 1 80.19 110 THR A CA 1
ATOM 902 C C . THR A 1 110 ? 9.148 -9.617 -12.586 1 80.19 110 THR A C 1
ATOM 904 O O . THR A 1 110 ? 10.242 -10.188 -12.602 1 80.19 110 THR A O 1
ATOM 907 N N . ILE A 1 111 ? 8.922 -8.414 -12.086 1 73.88 111 ILE A N 1
ATOM 908 C CA . ILE A 1 111 ? 10.039 -7.613 -11.586 1 73.88 111 ILE A CA 1
ATOM 909 C C . ILE A 1 111 ? 10.594 -8.234 -10.312 1 73.88 111 ILE A C 1
ATOM 911 O O . ILE A 1 111 ? 11.812 -8.328 -10.133 1 73.88 111 ILE A O 1
ATOM 915 N N . LEU A 1 112 ? 9.742 -8.617 -9.422 1 74.62 112 LEU A N 1
ATOM 916 C CA . LEU A 1 112 ? 10.164 -9.172 -8.141 1 74.62 112 LEU A CA 1
ATOM 917 C C . LEU A 1 112 ? 10.898 -10.5 -8.336 1 74.62 112 LEU A C 1
ATOM 919 O O . LEU A 1 112 ? 11.914 -10.758 -7.68 1 74.62 112 LEU A O 1
ATOM 923 N N . PHE A 1 113 ? 10.359 -11.414 -9.188 1 76.31 113 PHE A N 1
ATOM 924 C CA . PHE A 1 113 ? 10.977 -12.719 -9.43 1 76.31 113 PHE A CA 1
ATOM 925 C C . PHE A 1 113 ? 12.367 -12.547 -10.031 1 76.31 113 PHE A C 1
ATOM 927 O O . PHE A 1 113 ? 13.305 -13.258 -9.648 1 76.31 113 PHE A O 1
ATOM 934 N N . MET A 1 114 ? 12.523 -11.648 -10.906 1 70.94 114 MET A N 1
ATOM 935 C CA . MET A 1 114 ? 13.812 -11.414 -11.547 1 70.94 114 MET A CA 1
ATOM 936 C C . MET A 1 114 ? 14.789 -10.758 -10.57 1 70.94 114 MET A C 1
ATOM 938 O O . MET A 1 114 ? 15.984 -11.047 -10.594 1 70.94 114 MET A O 1
ATOM 942 N N . GLY A 1 115 ? 14.289 -9.836 -9.703 1 65.94 115 GLY A N 1
ATOM 943 C CA . GLY A 1 115 ? 15.141 -9.078 -8.797 1 65.94 115 GLY A CA 1
ATOM 944 C C . GLY A 1 115 ? 15.336 -9.758 -7.453 1 65.94 115 GLY A C 1
ATOM 945 O O . GLY A 1 115 ? 16.453 -9.789 -6.926 1 65.94 115 GLY A O 1
ATOM 946 N N . MET A 1 116 ? 14.203 -10.219 -6.84 1 62.47 116 MET A N 1
ATOM 947 C CA . MET A 1 116 ? 14.219 -10.656 -5.449 1 62.47 116 MET A CA 1
ATOM 948 C C . MET A 1 116 ? 14.93 -12 -5.309 1 62.47 116 MET A C 1
ATOM 950 O O . MET A 1 116 ? 15.547 -12.273 -4.277 1 62.47 116 MET A O 1
ATOM 954 N N . ALA A 1 117 ? 14.852 -12.797 -6.305 1 62.81 117 ALA A N 1
ATOM 955 C CA . ALA A 1 117 ? 15.547 -14.07 -6.199 1 62.81 117 ALA A CA 1
ATOM 956 C C . ALA A 1 117 ? 17 -13.875 -5.773 1 62.81 117 ALA A C 1
ATOM 958 O O . ALA A 1 117 ? 17.516 -14.602 -4.914 1 62.81 117 ALA A O 1
ATOM 959 N N . SER A 1 118 ? 17.547 -12.898 -6.328 1 62.06 118 SER A N 1
ATOM 960 C CA . SER A 1 118 ? 18.953 -12.617 -6.012 1 62.06 118 SER A CA 1
ATOM 961 C C . SER A 1 118 ? 19.094 -11.984 -4.629 1 62.06 118 SER A C 1
ATOM 963 O O . SER A 1 118 ? 20.047 -12.258 -3.912 1 62.06 118 SER A O 1
ATOM 965 N N . MET A 1 119 ? 18.062 -11.219 -4.258 1 57.31 119 MET A N 1
ATOM 966 C CA . MET A 1 119 ? 18.141 -10.477 -3 1 57.31 119 MET A CA 1
ATOM 967 C C . MET A 1 119 ? 17.922 -11.406 -1.81 1 57.31 119 MET A C 1
ATOM 969 O O . MET A 1 119 ? 18.547 -11.234 -0.763 1 57.31 119 MET A O 1
ATOM 973 N N . ILE A 1 120 ? 16.938 -12.281 -1.91 1 58.5 120 ILE A N 1
ATOM 974 C CA . ILE A 1 120 ? 16.609 -13.188 -0.818 1 58.5 120 ILE A CA 1
ATOM 975 C C . ILE A 1 120 ? 17.844 -13.984 -0.41 1 58.5 120 ILE A C 1
ATOM 977 O O . ILE A 1 120 ? 18.047 -14.258 0.774 1 58.5 120 ILE A O 1
ATOM 981 N N . GLN A 1 121 ? 18.578 -14.242 -1.351 1 58.19 121 GLN A N 1
ATOM 982 C CA . GLN A 1 121 ? 19.797 -14.992 -1.025 1 58.19 121 GLN A CA 1
ATOM 983 C C . GLN A 1 121 ? 20.75 -14.164 -0.181 1 58.19 121 GLN A C 1
ATOM 985 O O . GLN A 1 121 ? 21.516 -14.703 0.617 1 58.19 121 GLN A O 1
ATOM 990 N N . SER A 1 122 ? 20.484 -12.93 -0.275 1 56.78 122 SER A N 1
ATOM 991 C CA . SER A 1 122 ? 21.422 -12.055 0.416 1 56.78 122 SER A CA 1
ATOM 992 C C . SER A 1 122 ? 20.828 -11.516 1.711 1 56.78 122 SER A C 1
ATOM 994 O O . SER A 1 122 ? 21.562 -11.234 2.664 1 56.78 122 SER A O 1
ATOM 996 N N . VAL A 1 123 ? 19.547 -11.328 1.679 1 58.62 123 VAL A N 1
ATOM 997 C CA . VAL A 1 123 ? 18.938 -10.68 2.834 1 58.62 123 VAL A CA 1
ATOM 998 C C . VAL A 1 123 ? 18.094 -11.703 3.607 1 58.62 123 VAL A C 1
ATOM 1000 O O . VAL A 1 123 ? 16.906 -11.883 3.332 1 58.62 123 VAL A O 1
ATOM 1003 N N . LYS A 1 124 ? 18.656 -12.289 4.559 1 62.41 124 LYS A N 1
ATOM 1004 C CA . LYS A 1 124 ? 18 -13.312 5.375 1 62.41 124 LYS A CA 1
ATOM 1005 C C . LYS A 1 124 ? 16.906 -12.711 6.238 1 62.41 124 LYS A C 1
ATOM 1007 O O . LYS A 1 124 ? 16 -13.422 6.688 1 62.41 124 LYS A O 1
ATOM 1012 N N . ALA A 1 125 ? 16.906 -11.406 6.41 1 64.44 125 ALA A N 1
ATOM 1013 C CA . ALA A 1 125 ? 15.969 -10.742 7.316 1 64.44 125 ALA A CA 1
ATOM 1014 C C . ALA A 1 125 ? 14.648 -10.438 6.617 1 64.44 125 ALA A C 1
ATOM 1016 O O . ALA A 1 125 ? 13.656 -10.102 7.27 1 64.44 125 ALA A O 1
ATOM 1017 N N . LEU A 1 126 ? 14.602 -10.711 5.352 1 66.06 126 LEU A N 1
ATOM 1018 C CA . LEU A 1 126 ? 13.453 -10.297 4.551 1 66.06 126 LEU A CA 1
ATOM 1019 C C . LEU A 1 126 ? 12.195 -11.031 4.988 1 66.06 126 LEU A C 1
ATOM 1021 O O . LEU A 1 126 ? 11.141 -10.414 5.172 1 66.06 126 LEU A O 1
ATOM 1025 N N . PRO A 1 127 ? 12.359 -12.32 5.266 1 66.5 127 PRO A N 1
ATOM 1026 C CA . PRO A 1 127 ? 11.133 -13.016 5.664 1 66.5 127 PRO A CA 1
ATOM 1027 C C . PRO A 1 127 ? 10.578 -12.523 6.996 1 66.5 127 PRO A C 1
ATOM 1029 O O . PRO A 1 127 ? 9.359 -12.484 7.188 1 66.5 127 PRO A O 1
ATOM 1032 N N . TYR A 1 128 ? 11.367 -12.156 7.852 1 65.25 128 TYR A N 1
ATOM 1033 C CA . TYR A 1 128 ? 10.938 -11.641 9.148 1 65.25 128 TYR A CA 1
ATOM 1034 C C . TYR A 1 128 ? 10.18 -10.328 8.984 1 65.25 128 TYR A C 1
ATOM 1036 O O . TYR A 1 128 ? 9.172 -10.094 9.656 1 65.25 128 TYR A O 1
ATOM 1044 N N . PHE A 1 129 ? 10.656 -9.594 8.102 1 68 129 PHE A N 1
ATOM 1045 C CA . PHE A 1 129 ? 10 -8.32 7.828 1 68 129 PHE A CA 1
ATOM 1046 C C . PHE A 1 129 ? 8.625 -8.539 7.211 1 68 129 PHE A C 1
ATOM 1048 O O . PHE A 1 129 ? 7.652 -7.898 7.609 1 68 129 PHE A O 1
ATOM 1055 N N . VAL A 1 130 ? 8.578 -9.406 6.348 1 68.25 130 VAL A N 1
ATOM 1056 C CA . VAL A 1 130 ? 7.332 -9.68 5.637 1 68.25 130 VAL A CA 1
ATOM 1057 C C . VAL A 1 130 ? 6.305 -10.266 6.605 1 68.25 130 VAL A C 1
ATOM 1059 O O . VAL A 1 130 ? 5.129 -9.891 6.574 1 68.25 130 VAL A O 1
ATOM 1062 N N . GLY A 1 131 ? 6.789 -11.234 7.457 1 67.56 131 GLY A N 1
ATOM 1063 C CA . GLY A 1 131 ? 5.891 -11.805 8.453 1 67.56 131 GLY A CA 1
ATOM 1064 C C . GLY A 1 131 ? 5.285 -10.758 9.375 1 67.56 131 GLY A C 1
ATOM 1065 O O . GLY A 1 131 ? 4.082 -10.781 9.641 1 67.56 131 GLY A O 1
ATOM 1066 N N . CYS A 1 132 ? 6.055 -9.891 9.891 1 70.88 132 CYS A N 1
ATOM 1067 C CA . CYS A 1 132 ? 5.594 -8.812 10.758 1 70.88 132 CYS A CA 1
ATOM 1068 C C . CYS A 1 132 ? 4.594 -7.918 10.031 1 70.88 132 CYS A C 1
ATOM 1070 O O . CYS A 1 132 ? 3.584 -7.516 10.602 1 70.88 132 CYS A O 1
ATOM 1072 N N . TRP A 1 133 ? 4.859 -7.719 8.844 1 68.69 133 TRP A N 1
ATOM 1073 C CA . TRP A 1 133 ? 3.988 -6.898 8.008 1 68.69 133 TRP A CA 1
ATOM 1074 C C . TRP A 1 133 ? 2.613 -7.539 7.863 1 68.69 133 TRP A C 1
ATOM 1076 O O . TRP A 1 133 ? 1.589 -6.867 8.016 1 68.69 133 TRP A O 1
ATOM 1086 N N . LEU A 1 134 ? 2.605 -8.789 7.629 1 67 134 LEU A N 1
ATOM 1087 C CA . LEU A 1 134 ? 1.347 -9.508 7.445 1 67 134 LEU A CA 1
ATOM 1088 C C . LEU A 1 134 ? 0.502 -9.453 8.719 1 67 134 LEU A C 1
ATOM 1090 O O . LEU A 1 134 ? -0.71 -9.234 8.648 1 67 134 LEU A O 1
ATOM 1094 N N . ILE A 1 135 ? 1.108 -9.609 9.773 1 69.31 135 ILE A N 1
ATOM 1095 C CA . ILE A 1 135 ? 0.412 -9.594 11.055 1 69.31 135 ILE A CA 1
ATOM 1096 C C . ILE A 1 135 ? -0.151 -8.195 11.32 1 69.31 135 ILE A C 1
ATOM 1098 O O . ILE A 1 135 ? -1.296 -8.055 11.75 1 69.31 135 ILE A O 1
ATOM 1102 N N . LEU A 1 136 ? 0.641 -7.176 10.969 1 69.94 136 LEU A N 1
ATOM 1103 C CA . LEU A 1 136 ? 0.218 -5.801 11.195 1 69.94 136 LEU A CA 1
ATOM 1104 C C . LEU A 1 136 ? -0.99 -5.453 10.336 1 69.94 136 LEU A C 1
ATOM 1106 O O . LEU A 1 136 ? -1.934 -4.816 10.805 1 69.94 136 LEU A O 1
ATOM 1110 N N . VAL A 1 137 ? -0.957 -5.895 9.156 1 65.44 137 VAL A N 1
ATOM 1111 C CA . VAL A 1 137 ? -2.039 -5.598 8.219 1 65.44 137 VAL A CA 1
ATOM 1112 C C . VAL A 1 137 ? -3.322 -6.281 8.68 1 65.44 137 VAL A C 1
ATOM 1114 O O . VAL A 1 137 ? -4.406 -5.699 8.602 1 65.44 137 VAL A O 1
ATOM 1117 N N . THR A 1 138 ? -3.191 -7.52 9.164 1 62.78 138 THR A N 1
ATOM 1118 C CA . THR A 1 138 ? -4.348 -8.289 9.617 1 62.78 138 THR A CA 1
ATOM 1119 C C . THR A 1 138 ? -4.957 -7.652 10.859 1 62.78 138 THR A C 1
ATOM 1121 O O . THR A 1 138 ? -6.18 -7.641 11.023 1 62.78 138 THR A O 1
ATOM 1124 N N . MET A 1 139 ? -4.008 -7.141 11.594 1 64.88 139 MET A N 1
ATOM 1125 C CA . MET A 1 139 ? -4.48 -6.609 12.867 1 64.88 139 MET A CA 1
ATOM 1126 C C . MET A 1 139 ? -5.07 -5.215 12.695 1 64.88 139 MET A C 1
ATOM 1128 O O . MET A 1 139 ? -5.969 -4.816 13.438 1 64.88 139 MET A O 1
ATOM 1132 N N . LEU A 1 140 ? -4.43 -4.5 11.742 1 69.12 140 LEU A N 1
ATOM 1133 C CA . LEU A 1 140 ? -4.828 -3.113 11.531 1 69.12 140 LEU A CA 1
ATOM 1134 C C . LEU A 1 140 ? -6.074 -3.033 10.656 1 69.12 140 LEU A C 1
ATOM 1136 O O . LEU A 1 140 ? -6.266 -3.861 9.758 1 69.12 140 LEU A O 1
ATOM 1140 N N . GLY A 1 141 ? -7.375 -3.256 11.117 1 67.69 141 GLY A N 1
ATOM 1141 C CA . GLY A 1 141 ? -8.57 -3.076 10.305 1 67.69 141 GLY A CA 1
ATOM 1142 C C . GLY A 1 141 ? -8.266 -2.631 8.891 1 67.69 141 GLY A C 1
ATOM 1143 O O . GLY A 1 141 ? -7.176 -2.137 8.602 1 67.69 141 GLY A O 1
ATOM 1144 N N . PRO A 1 142 ? -9.117 -2.777 7.93 1 68.75 142 PRO A N 1
ATOM 1145 C CA . PRO A 1 142 ? -8.883 -2.49 6.516 1 68.75 142 PRO A CA 1
ATOM 1146 C C . PRO A 1 142 ? -8.562 -1.021 6.254 1 68.75 142 PRO A C 1
ATOM 1148 O O . PRO A 1 142 ? -7.801 -0.703 5.34 1 68.75 142 PRO A O 1
ATOM 1151 N N . VAL A 1 143 ? -9.125 -0.195 7.164 1 75.06 143 VAL A N 1
ATOM 1152 C CA . VAL A 1 143 ? -8.906 1.233 6.957 1 75.06 143 VAL A CA 1
ATOM 1153 C C . VAL A 1 143 ? -7.441 1.576 7.223 1 75.06 143 VAL A C 1
ATOM 1155 O O . VAL A 1 143 ? -6.781 2.205 6.391 1 75.06 143 VAL A O 1
ATOM 1158 N N . ILE A 1 144 ? -6.934 1.094 8.305 1 80.25 144 ILE A N 1
ATOM 1159 C CA . ILE A 1 144 ? -5.566 1.412 8.703 1 80.25 144 ILE A CA 1
ATOM 1160 C C . ILE A 1 144 ? -4.582 0.737 7.746 1 80.25 144 ILE A C 1
ATOM 1162 O O . ILE A 1 144 ? -3.572 1.331 7.367 1 80.25 144 ILE A O 1
ATOM 1166 N N . ALA A 1 145 ? -4.957 -0.373 7.344 1 76.94 145 ALA A N 1
ATOM 1167 C CA . ALA A 1 145 ? -4.105 -1.09 6.395 1 76.94 145 ALA A CA 1
ATOM 1168 C C . ALA A 1 145 ? -3.998 -0.335 5.074 1 76.94 145 ALA A C 1
ATOM 1170 O O . ALA A 1 145 ? -2.908 -0.208 4.512 1 76.94 145 ALA A O 1
ATOM 1171 N N . SER A 1 146 ? -5.18 0.116 4.656 1 79 146 SER A N 1
ATOM 1172 C CA . SER A 1 146 ? -5.191 0.868 3.406 1 79 146 SER A CA 1
ATOM 1173 C C . SER A 1 146 ? -4.383 2.156 3.527 1 79 146 SER A C 1
ATOM 1175 O O . SER A 1 146 ? -3.645 2.521 2.611 1 79 146 SER A O 1
ATOM 1177 N N . LEU A 1 147 ? -4.438 2.775 4.656 1 84.94 147 LEU A N 1
ATOM 1178 C CA . LEU A 1 147 ? -3.723 4.027 4.879 1 84.94 147 LEU A CA 1
ATOM 1179 C C . LEU A 1 147 ? -2.219 3.791 4.965 1 84.94 147 LEU A C 1
ATOM 1181 O O . LEU A 1 147 ? -1.431 4.566 4.418 1 84.94 147 LEU A O 1
ATOM 1185 N N . VAL A 1 148 ? -1.873 2.764 5.613 1 84.06 148 VAL A N 1
ATOM 1186 C CA . VAL A 1 148 ? -0.46 2.436 5.77 1 84.06 148 VAL A CA 1
ATOM 1187 C C . VAL A 1 148 ? 0.141 2.076 4.414 1 84.06 148 VAL A C 1
ATOM 1189 O O . VAL A 1 148 ? 1.248 2.508 4.082 1 84.06 148 VAL A O 1
ATOM 1192 N N . LEU A 1 149 ? -0.566 1.374 3.672 1 77.75 149 LEU A N 1
ATOM 1193 C CA . LEU A 1 149 ? -0.077 0.965 2.359 1 77.75 149 LEU A CA 1
ATOM 1194 C C . LEU A 1 149 ? 0.043 2.166 1.426 1 77.75 149 LEU A C 1
ATOM 1196 O O . LEU A 1 149 ? 1.014 2.277 0.673 1 77.75 149 LEU A O 1
ATOM 1200 N N . LEU A 1 150 ? -0.95 3.031 1.491 1 79.94 150 LEU A N 1
ATOM 1201 C CA . LEU A 1 150 ? -0.882 4.266 0.718 1 79.94 150 LEU A CA 1
ATOM 1202 C C . LEU A 1 150 ? 0.314 5.109 1.145 1 79.94 150 LEU A C 1
ATOM 1204 O O . LEU A 1 150 ? 1.039 5.641 0.299 1 79.94 150 LEU A O 1
ATOM 1208 N N . ASN A 1 151 ? 0.461 5.168 2.424 1 85.62 151 ASN A N 1
ATOM 1209 C CA . ASN A 1 151 ? 1.584 5.926 2.965 1 85.62 151 ASN A CA 1
ATOM 1210 C C . ASN A 1 151 ? 2.922 5.352 2.512 1 85.62 151 ASN A C 1
ATOM 1212 O O . ASN A 1 151 ? 3.83 6.094 2.141 1 85.62 151 ASN A O 1
ATOM 1216 N N . PHE A 1 152 ? 3.012 4.098 2.537 1 77.94 152 PHE A N 1
ATOM 1217 C CA . PHE A 1 152 ? 4.238 3.426 2.129 1 77.94 152 PHE A CA 1
ATOM 1218 C C . PHE A 1 152 ? 4.578 3.748 0.68 1 77.94 152 PHE A C 1
ATOM 1220 O O . PHE A 1 152 ? 5.73 4.043 0.357 1 77.94 152 PHE A O 1
ATOM 1227 N N . SER A 1 153 ? 3.59 3.684 -0.132 1 74 153 SER A N 1
ATOM 1228 C CA . SER A 1 153 ? 3.789 3.934 -1.557 1 74 153 SER A CA 1
ATOM 1229 C C . SER A 1 153 ? 4.25 5.367 -1.808 1 74 153 SER A C 1
ATOM 1231 O O . SER A 1 153 ? 5.137 5.605 -2.629 1 74 153 SER A O 1
ATOM 1233 N N . MET A 1 154 ? 3.713 6.246 -1.097 1 77.38 154 MET A N 1
ATOM 1234 C CA . MET A 1 154 ? 3.998 7.656 -1.327 1 77.38 154 MET A CA 1
ATOM 1235 C C . MET A 1 154 ? 5.297 8.07 -0.643 1 77.38 154 MET A C 1
ATOM 1237 O O . MET A 1 154 ? 5.988 8.984 -1.106 1 77.38 154 MET A O 1
ATOM 1241 N N . GLU A 1 155 ? 5.605 7.41 0.387 1 81.19 155 GLU A N 1
ATOM 1242 C CA . GLU A 1 155 ? 6.793 7.75 1.167 1 81.19 155 GLU A CA 1
ATOM 1243 C C . GLU A 1 155 ? 8.07 7.375 0.421 1 81.19 155 GLU A C 1
ATOM 1245 O O . GLU A 1 155 ? 9.125 7.984 0.632 1 81.19 155 GLU A O 1
ATOM 1250 N N . VAL A 1 156 ? 8.047 6.383 -0.372 1 77.06 156 VAL A N 1
ATOM 1251 C CA . VAL A 1 156 ? 9.234 5.934 -1.103 1 77.06 156 VAL A CA 1
ATOM 1252 C C . VAL A 1 156 ? 9.734 7.055 -2.01 1 77.06 156 VAL A C 1
ATOM 1254 O O . VAL A 1 156 ? 10.938 7.316 -2.076 1 77.06 156 VAL A O 1
ATOM 1257 N N . ASP A 1 157 ? 8.859 7.738 -2.676 1 75.31 157 ASP A N 1
ATOM 1258 C CA . ASP A 1 157 ? 9.234 8.812 -3.592 1 75.31 157 ASP A CA 1
ATOM 1259 C C . ASP A 1 157 ? 9.859 9.984 -2.842 1 75.31 157 ASP A C 1
ATOM 1261 O O . ASP A 1 157 ? 10.852 10.562 -3.293 1 75.31 157 ASP A O 1
ATOM 1265 N N . ILE A 1 158 ? 9.297 10.281 -1.662 1 79.88 158 ILE A N 1
ATOM 1266 C CA . ILE A 1 158 ? 9.805 11.383 -0.853 1 79.88 158 ILE A CA 1
ATOM 1267 C C . ILE A 1 158 ? 11.195 11.039 -0.331 1 79.88 158 ILE A C 1
ATOM 1269 O O . ILE A 1 158 ? 12.109 11.867 -0.387 1 79.88 158 ILE A O 1
ATOM 1273 N N . THR A 1 159 ? 11.344 9.859 0.078 1 81.12 159 THR A N 1
ATOM 1274 C CA . THR A 1 159 ? 12.617 9.422 0.645 1 81.12 159 THR A CA 1
ATOM 1275 C C . THR A 1 159 ? 13.703 9.375 -0.429 1 81.12 159 THR A C 1
ATOM 1277 O O . THR A 1 159 ? 14.844 9.773 -0.184 1 81.12 159 THR A O 1
ATOM 1280 N N . LEU A 1 160 ? 13.32 8.922 -1.597 1 75.5 160 LEU A N 1
ATOM 1281 C CA . LEU A 1 160 ? 14.281 8.875 -2.693 1 75.5 160 LEU A CA 1
ATOM 1282 C C . LEU A 1 160 ? 14.75 10.273 -3.068 1 75.5 160 LEU A C 1
ATOM 1284 O O . LEU A 1 160 ? 15.938 10.492 -3.322 1 75.5 160 LEU A O 1
ATOM 1288 N N . THR A 1 161 ? 13.836 11.18 -3.105 1 74.81 161 THR A N 1
ATOM 1289 C CA . THR A 1 161 ? 14.164 12.57 -3.412 1 74.81 161 THR A CA 1
ATOM 1290 C C . THR A 1 161 ? 15.07 13.156 -2.342 1 74.81 161 THR A C 1
ATOM 1292 O O . THR A 1 161 ? 16.031 13.867 -2.656 1 74.81 161 THR A O 1
ATOM 1295 N N . LYS A 1 162 ? 14.828 12.805 -1.122 1 81.69 162 LYS A N 1
ATOM 1296 C CA . LYS A 1 162 ? 15.609 13.352 -0.013 1 81.69 162 LYS A CA 1
ATOM 1297 C C . LYS A 1 162 ? 17.016 12.75 0.026 1 81.69 162 LYS A C 1
ATOM 1299 O O . LYS A 1 162 ? 17.984 13.438 0.36 1 81.69 162 LYS A O 1
ATOM 1304 N N . ILE A 1 163 ? 17.141 11.492 -0.324 1 79.19 163 ILE A N 1
ATOM 1305 C CA . ILE A 1 163 ? 18.438 10.836 -0.32 1 79.19 163 ILE A CA 1
ATOM 1306 C C . ILE A 1 163 ? 19.328 11.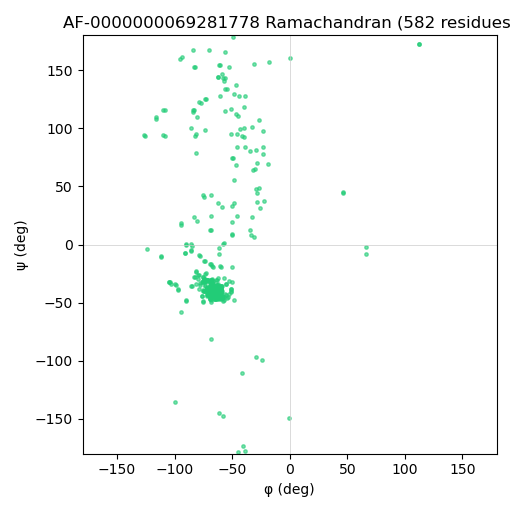43 -1.418 1 79.19 163 ILE A C 1
ATOM 1308 O O . ILE A 1 163 ? 20.547 11.562 -1.246 1 79.19 163 ILE A O 1
ATOM 1312 N N . GLU A 1 164 ? 18.656 11.812 -2.465 1 72.5 164 GLU A N 1
ATOM 1313 C CA . GLU A 1 164 ? 19.406 12.383 -3.584 1 72.5 164 GLU A CA 1
ATOM 1314 C C . GLU A 1 164 ? 19.781 13.836 -3.316 1 72.5 164 GLU A C 1
ATOM 1316 O O . GLU A 1 164 ? 20.812 14.305 -3.787 1 72.5 164 GLU A O 1
ATOM 1321 N N . THR A 1 165 ? 19.016 14.586 -2.475 1 74.44 165 THR A N 1
ATOM 1322 C CA . THR A 1 165 ? 19.203 16.031 -2.307 1 74.44 165 THR A CA 1
ATOM 1323 C C . THR A 1 165 ? 20 16.328 -1.048 1 74.44 165 THR A C 1
ATOM 1325 O O . THR A 1 165 ? 20.781 17.297 -1.016 1 74.44 165 THR A O 1
ATOM 1328 N N . ILE A 1 166 ? 19.797 15.516 -0.033 1 80 166 ILE A N 1
ATOM 1329 C CA . ILE A 1 166 ? 20.469 15.758 1.238 1 80 166 ILE A CA 1
ATOM 1330 C C . ILE A 1 166 ? 21.531 14.688 1.474 1 80 166 ILE A C 1
ATOM 1332 O O . ILE A 1 166 ? 21.203 13.508 1.626 1 80 166 ILE A O 1
ATOM 1336 N N . GLU A 1 167 ? 22.75 15.07 1.522 1 76.56 167 GLU A N 1
ATOM 1337 C CA . GLU A 1 167 ? 23.875 14.148 1.642 1 76.56 167 GLU A CA 1
ATOM 1338 C C . GLU A 1 167 ? 23.938 13.531 3.035 1 76.56 167 GLU A C 1
ATOM 1340 O O . GLU A 1 167 ? 24.219 12.344 3.18 1 76.56 167 GLU A O 1
ATOM 1345 N N . ASN A 1 168 ? 23.609 14.352 4.039 1 82.5 168 ASN A N 1
ATOM 1346 C CA . ASN A 1 168 ? 23.688 13.836 5.402 1 82.5 168 ASN A CA 1
ATOM 1347 C C . ASN A 1 168 ? 22.422 13.078 5.785 1 82.5 168 ASN A C 1
ATOM 1349 O O . ASN A 1 168 ? 21.344 13.672 5.938 1 82.5 168 ASN A O 1
ATOM 1353 N N . HIS A 1 169 ? 22.578 11.828 6.02 1 82.44 169 HIS A N 1
ATOM 1354 C CA . HIS A 1 169 ? 21.438 10.953 6.277 1 82.44 169 HIS A CA 1
ATOM 1355 C C . HIS A 1 169 ? 20.781 11.281 7.617 1 82.44 169 HIS A C 1
ATOM 1357 O O . HIS A 1 169 ? 19.578 11.117 7.777 1 82.44 169 HIS A O 1
ATOM 1363 N N . TYR A 1 170 ? 21.609 11.734 8.5 1 86.06 170 TYR A N 1
ATOM 1364 C CA . TYR A 1 170 ? 21.047 12.086 9.805 1 86.06 170 TYR A CA 1
ATOM 1365 C C . TYR A 1 170 ? 20.094 13.266 9.68 1 86.06 170 TYR A C 1
ATOM 1367 O O . TYR A 1 170 ? 19.016 13.258 10.273 1 86.06 170 TYR A O 1
ATOM 1375 N N . ILE A 1 171 ? 20.516 14.234 8.898 1 88.31 171 ILE A N 1
ATOM 1376 C CA . ILE A 1 171 ? 19.703 15.438 8.727 1 88.31 171 ILE A CA 1
ATOM 1377 C C . ILE A 1 171 ? 18.422 15.094 7.965 1 88.31 171 ILE A C 1
ATOM 1379 O O . ILE A 1 171 ? 17.344 15.539 8.336 1 88.31 171 ILE A O 1
ATOM 1383 N N . ALA A 1 172 ? 18.547 14.25 7.027 1 87.12 172 ALA A N 1
ATOM 1384 C CA . ALA A 1 172 ? 17.391 13.852 6.219 1 87.12 172 ALA A CA 1
ATOM 1385 C C . ALA A 1 172 ? 16.406 13.031 7.043 1 87.12 172 ALA A C 1
ATOM 1387 O O . ALA A 1 172 ? 15.195 13.273 6.984 1 87.12 172 ALA A O 1
ATOM 1388 N N . LEU A 1 173 ? 16.891 12.148 7.836 1 89 173 LEU A N 1
ATOM 1389 C CA . LEU A 1 173 ? 16.031 11.281 8.625 1 89 173 LEU A CA 1
ATOM 1390 C C . LEU A 1 173 ? 15.359 12.055 9.75 1 89 173 LEU A C 1
ATOM 1392 O O . LEU A 1 173 ? 14.164 11.875 10.016 1 89 173 LEU A O 1
ATOM 1396 N N . SER A 1 174 ? 16.141 12.875 10.406 1 90.25 174 SER A N 1
ATOM 1397 C CA . SER A 1 174 ? 15.586 13.633 11.523 1 90.25 174 SER A CA 1
ATOM 1398 C C . SER A 1 174 ? 14.484 14.578 11.07 1 90.25 174 SER A C 1
ATOM 1400 O O . SER A 1 174 ? 13.461 14.719 11.742 1 90.25 174 SER A O 1
ATOM 1402 N N . SER A 1 175 ? 14.703 15.227 9.945 1 90.06 175 SER A N 1
ATOM 1403 C CA . SER A 1 175 ? 13.672 16.125 9.422 1 90.06 175 SER A CA 1
ATOM 1404 C C . SER A 1 175 ? 12.414 15.352 9.031 1 90.06 175 SER A C 1
ATOM 1406 O O . SER A 1 175 ? 11.297 15.836 9.234 1 90.06 175 SER A O 1
ATOM 1408 N N . SER A 1 176 ? 12.547 14.172 8.531 1 91.81 176 SER A N 1
ATOM 1409 C CA . SER A 1 176 ? 11.422 13.344 8.109 1 91.81 176 SER A CA 1
ATOM 1410 C C . SER A 1 176 ? 10.633 12.836 9.312 1 91.81 176 SER A C 1
ATOM 1412 O O . SER A 1 176 ? 9.398 12.766 9.266 1 91.81 176 SER A O 1
ATOM 1414 N N . VAL A 1 177 ? 11.352 12.477 10.344 1 89.75 177 VAL A N 1
ATOM 1415 C CA . VAL A 1 177 ? 10.703 11.945 11.531 1 89.75 177 VAL A CA 1
ATOM 1416 C C . VAL A 1 177 ? 9.82 13.016 12.172 1 89.75 177 VAL A C 1
ATOM 1418 O O . VAL A 1 177 ? 8.672 12.75 12.539 1 89.75 177 VAL A O 1
ATOM 1421 N N . LEU A 1 178 ? 10.336 14.18 12.305 1 90.5 178 LEU A N 1
ATOM 1422 C CA . LEU A 1 178 ? 9.57 15.266 12.906 1 90.5 178 LEU A CA 1
ATOM 1423 C C . LEU A 1 178 ? 8.367 15.625 12.039 1 90.5 178 LEU A C 1
ATOM 1425 O O . LEU A 1 178 ? 7.297 15.945 12.555 1 90.5 178 LEU A O 1
ATOM 1429 N N . ALA A 1 179 ? 8.578 15.602 10.758 1 90.25 179 ALA A N 1
ATOM 1430 C CA . ALA A 1 179 ? 7.484 15.898 9.836 1 90.25 179 ALA A CA 1
ATOM 1431 C C . ALA A 1 179 ? 6.414 14.812 9.891 1 90.25 179 ALA A C 1
ATOM 1433 O O . ALA A 1 179 ? 5.223 15.094 9.734 1 90.25 179 ALA A O 1
ATOM 1434 N N . ALA A 1 180 ? 6.762 13.57 10.07 1 89.88 180 ALA A N 1
ATOM 1435 C CA . ALA A 1 180 ? 5.844 12.438 10.094 1 89.88 180 ALA A CA 1
ATOM 1436 C C . ALA A 1 180 ? 4.863 12.539 11.258 1 89.88 180 ALA A C 1
ATOM 1438 O O . ALA A 1 180 ? 3.68 12.234 11.109 1 89.88 180 ALA A O 1
ATOM 1439 N N . PHE A 1 181 ? 5.293 12.977 12.414 1 87.88 181 PHE A N 1
ATOM 1440 C CA . PHE A 1 181 ? 4.438 13.031 13.594 1 87.88 181 PHE A CA 1
ATOM 1441 C C . PHE A 1 181 ? 3.439 14.18 13.484 1 87.88 181 PHE A C 1
ATOM 1443 O O . PHE A 1 181 ? 2.447 14.211 14.219 1 87.88 181 PHE A O 1
ATOM 1450 N N . ALA A 1 182 ? 3.627 15.078 12.594 1 86.44 182 ALA A N 1
ATOM 1451 C CA . ALA A 1 182 ? 2.688 16.172 12.391 1 86.44 182 ALA A CA 1
ATOM 1452 C C . ALA A 1 182 ? 1.554 15.766 11.453 1 86.44 182 ALA A C 1
ATOM 1454 O O . ALA A 1 182 ? 0.605 16.531 11.25 1 86.44 182 ALA A O 1
ATOM 1455 N N . LEU A 1 183 ? 1.559 14.578 10.984 1 87.56 183 LEU A N 1
ATOM 1456 C CA . LEU A 1 183 ? 0.643 14.102 9.953 1 87.56 183 LEU A CA 1
ATOM 1457 C C . LEU A 1 183 ? -0.797 14.125 10.453 1 87.56 183 LEU A C 1
ATOM 1459 O O . LEU A 1 183 ? -1.691 14.617 9.758 1 87.56 183 LEU A O 1
ATOM 1463 N N . PRO A 1 184 ? -1.082 13.625 11.672 1 85.56 184 PRO A N 1
ATOM 1464 C CA . PRO A 1 184 ? -2.482 13.586 12.102 1 85.56 184 PRO A CA 1
ATOM 1465 C C . PRO A 1 184 ? -3.121 14.977 12.164 1 85.56 184 PRO A C 1
ATOM 1467 O O . PRO A 1 184 ? -4.262 15.156 11.727 1 85.56 184 PRO A O 1
ATOM 1470 N N . GLU A 1 185 ? -2.434 15.883 12.648 1 83.44 185 GLU A N 1
ATOM 1471 C CA . GLU A 1 185 ? -2.979 17.234 12.766 1 83.44 185 GLU A CA 1
ATOM 1472 C C . GLU A 1 185 ? -3.016 17.938 11.406 1 83.44 185 GLU A C 1
ATOM 1474 O O . GLU A 1 185 ? -3.945 18.688 11.117 1 83.44 185 GLU A O 1
ATOM 1479 N N . LEU A 1 186 ? -1.957 17.688 10.688 1 85.94 186 LEU A N 1
ATOM 1480 C CA . LEU A 1 186 ? -1.921 18.266 9.359 1 85.94 186 LEU A CA 1
ATOM 1481 C C . LEU A 1 186 ? -3.098 17.797 8.516 1 85.94 186 LEU A C 1
ATOM 1483 O O . LEU A 1 186 ? -3.656 18.547 7.723 1 85.94 186 LEU A O 1
ATOM 1487 N N . TYR A 1 187 ? -3.465 16.562 8.734 1 88.56 187 TYR A N 1
ATOM 1488 C CA . TYR A 1 187 ? -4.598 16 8.008 1 88.56 187 TYR A CA 1
ATOM 1489 C C . TYR A 1 187 ? -5.875 16.781 8.312 1 88.56 187 TYR A C 1
ATOM 1491 O O . TYR A 1 187 ? -6.637 17.109 7.398 1 88.56 187 TYR A O 1
ATOM 1499 N N . PHE A 1 188 ? -6.141 17.062 9.516 1 83.56 188 PHE A N 1
ATOM 1500 C CA . PHE A 1 188 ? -7.379 17.734 9.891 1 83.56 188 PHE A CA 1
ATOM 1501 C C . PHE A 1 188 ? -7.395 19.172 9.383 1 83.56 188 PHE A C 1
ATOM 1503 O O . PHE A 1 188 ? -8.438 19.672 8.953 1 83.56 188 PHE A O 1
ATOM 1510 N N . VAL A 1 189 ? -6.219 19.766 9.414 1 82.56 189 VAL A N 1
ATOM 1511 C CA . VAL A 1 189 ? -6.121 21.141 8.922 1 82.56 189 VAL A CA 1
ATOM 1512 C C . VAL A 1 189 ? -6.348 21.172 7.41 1 82.56 189 VAL A C 1
ATOM 1514 O O . VAL A 1 189 ? -7.133 21.984 6.91 1 82.56 189 VAL A O 1
ATOM 1517 N N . VAL A 1 190 ? -5.707 20.312 6.688 1 83.44 190 VAL A N 1
ATOM 1518 C CA . VAL A 1 190 ? -5.789 20.281 5.23 1 83.44 190 VAL A CA 1
ATOM 1519 C C . VAL A 1 190 ? -7.188 19.844 4.801 1 83.44 190 VAL A C 1
ATOM 1521 O O . VAL A 1 190 ? -7.711 20.312 3.789 1 83.44 190 VAL A O 1
ATOM 1524 N N . ARG A 1 191 ? -7.68 18.906 5.559 1 82.94 191 ARG A N 1
ATOM 1525 C CA . ARG A 1 191 ? -9.055 18.484 5.293 1 82.94 191 ARG A CA 1
ATOM 1526 C C . ARG A 1 191 ? -10.008 19.672 5.316 1 82.94 191 ARG A C 1
ATOM 1528 O O . ARG A 1 191 ? -10.898 19.781 4.477 1 82.94 191 ARG A O 1
ATOM 1535 N N . GLU A 1 192 ? -9.859 20.469 6.309 1 80.38 192 GLU A N 1
ATOM 1536 C CA . GLU A 1 192 ? -10.695 21.656 6.41 1 80.38 192 GLU A CA 1
ATOM 1537 C C . GLU A 1 192 ? -10.453 22.609 5.23 1 80.38 192 GLU A C 1
ATOM 1539 O O . GLU A 1 192 ? -11.391 23.234 4.742 1 80.38 192 GLU A O 1
ATOM 1544 N N . LEU A 1 193 ? -9.203 22.688 4.848 1 78.19 193 LEU A N 1
ATOM 1545 C CA . LEU A 1 193 ? -8.867 23.531 3.705 1 78.19 193 LEU A CA 1
ATOM 1546 C C . LEU A 1 193 ? -9.523 23 2.432 1 78.19 193 LEU A C 1
ATOM 1548 O O . LEU A 1 193 ? -9.984 23.781 1.595 1 78.19 193 LEU A O 1
ATOM 1552 N N . PHE A 1 194 ? -9.578 21.703 2.301 1 77.62 194 PHE A N 1
ATOM 1553 C CA . PHE A 1 194 ? -10.211 21.078 1.146 1 77.62 194 PHE A CA 1
ATOM 1554 C C . PHE A 1 194 ? -11.711 21.359 1.13 1 77.62 194 PHE A C 1
ATOM 1556 O O . PHE A 1 194 ? -12.305 21.516 0.062 1 77.62 194 PHE A O 1
ATOM 1563 N N . ARG A 1 195 ? -12.227 21.328 2.309 1 75 195 ARG A N 1
ATOM 1564 C CA . ARG A 1 195 ? -13.664 21.594 2.42 1 75 195 ARG A CA 1
ATOM 1565 C C . ARG A 1 195 ? -13.977 23.047 2.09 1 75 195 ARG A C 1
ATOM 1567 O O . ARG A 1 195 ? -15 23.344 1.457 1 75 195 ARG A O 1
ATOM 1574 N N . ARG A 1 196 ? -13.055 23.875 2.398 1 77.5 196 ARG A N 1
ATOM 1575 C CA . ARG A 1 196 ? -13.273 25.312 2.215 1 77.5 196 ARG A CA 1
ATOM 1576 C C . ARG A 1 196 ? -12.922 25.734 0.794 1 77.5 196 ARG A C 1
ATOM 1578 O O . ARG A 1 196 ? -13.586 26.609 0.22 1 77.5 196 ARG A O 1
ATOM 1585 N N . TYR A 1 197 ? -11.875 25.078 0.266 1 80 197 TYR A N 1
ATOM 1586 C CA . TYR A 1 197 ? -11.375 25.453 -1.054 1 80 197 TYR A CA 1
ATOM 1587 C C . TYR A 1 197 ? -11.555 24.312 -2.047 1 80 197 TYR A C 1
ATOM 1589 O O . TYR A 1 197 ? -10.758 23.359 -2.062 1 80 197 TYR A O 1
ATOM 1597 N N . TYR A 1 198 ? -12.469 24.422 -2.988 1 75.44 198 TYR A N 1
ATOM 1598 C CA . TYR A 1 198 ? -12.844 23.359 -3.91 1 75.44 198 TYR A CA 1
ATOM 1599 C C . TYR A 1 198 ? -11.742 23.094 -4.922 1 75.44 198 TYR A C 1
ATOM 1601 O O . TYR A 1 198 ? -11.555 21.969 -5.367 1 75.44 198 TYR A O 1
ATOM 1609 N N . LEU A 1 199 ? -11 24.078 -5.262 1 79 199 LEU A N 1
ATOM 1610 C CA . LEU A 1 199 ? -9.977 23.922 -6.293 1 79 199 LEU A CA 1
ATOM 1611 C C . LEU A 1 199 ? -8.742 23.219 -5.734 1 79 199 LEU A C 1
ATOM 1613 O O . LEU A 1 199 ? -7.852 22.828 -6.488 1 79 199 LEU A O 1
ATOM 1617 N N . MET A 1 200 ? -8.719 23.062 -4.473 1 77.31 200 MET A N 1
ATOM 1618 C CA . MET A 1 200 ? -7.547 22.469 -3.834 1 77.31 200 MET A CA 1
ATOM 1619 C C . MET A 1 200 ? -7.344 21.031 -4.309 1 77.31 200 MET A C 1
ATOM 1621 O O . MET A 1 200 ? -6.211 20.594 -4.512 1 77.31 200 MET A O 1
ATOM 1625 N N . LYS A 1 201 ? -8.438 20.391 -4.508 1 74.94 201 LYS A N 1
ATOM 1626 C CA . LYS A 1 201 ? -8.344 19 -4.961 1 74.94 201 LYS A CA 1
ATOM 1627 C C . LYS A 1 201 ? -7.684 18.922 -6.336 1 74.94 201 LYS A C 1
ATOM 1629 O O . LYS A 1 201 ? -6.855 18.047 -6.578 1 74.94 201 LYS A O 1
ATOM 1634 N N . TYR A 1 202 ? -7.965 19.812 -7.145 1 75.62 202 TYR A N 1
ATOM 1635 C CA . TYR A 1 202 ? -7.41 19.844 -8.492 1 75.62 202 TYR A CA 1
ATOM 1636 C C . TYR A 1 202 ? -5.941 20.25 -8.469 1 75.62 202 TYR A C 1
ATOM 1638 O O . TYR A 1 202 ? -5.137 19.734 -9.258 1 75.62 202 TYR A O 1
ATOM 1646 N N . GLY A 1 203 ? -5.684 21.203 -7.617 1 78.06 203 GLY A N 1
ATOM 1647 C CA . GLY A 1 203 ? -4.297 21.625 -7.477 1 78.06 203 GLY A CA 1
ATOM 1648 C C . GLY A 1 203 ? -3.383 20.5 -7.027 1 78.06 203 GLY A C 1
ATOM 1649 O O . GLY A 1 203 ? -2.311 20.297 -7.602 1 78.06 203 GLY A O 1
ATOM 1650 N N . VAL A 1 204 ? -3.861 19.75 -6.109 1 77.56 204 VAL A N 1
ATOM 1651 C CA . VAL A 1 204 ? -3.062 18.656 -5.562 1 77.56 204 VAL A CA 1
ATOM 1652 C C . VAL A 1 204 ? -2.896 17.562 -6.609 1 77.56 204 VAL A C 1
ATOM 1654 O O . VAL A 1 204 ? -1.804 17.016 -6.781 1 77.56 204 VAL A O 1
ATOM 1657 N N . ALA A 1 205 ? -3.941 17.266 -7.273 1 75.56 205 ALA A N 1
ATOM 1658 C CA . ALA A 1 205 ? -3.861 16.266 -8.344 1 75.56 205 ALA A CA 1
ATOM 1659 C C . ALA A 1 205 ? -2.887 16.719 -9.43 1 75.56 205 ALA A C 1
ATOM 1661 O O . ALA A 1 205 ? -2.111 15.906 -9.945 1 75.56 205 ALA A O 1
ATOM 1662 N N . GLY A 1 206 ? -2.963 17.984 -9.773 1 79.25 206 GLY A N 1
ATOM 1663 C CA . GLY A 1 206 ? -2.045 18.547 -10.75 1 79.25 206 GLY A CA 1
ATOM 1664 C C . GLY A 1 206 ? -0.593 18.469 -10.32 1 79.25 206 GLY A C 1
ATOM 1665 O O . GLY A 1 206 ? 0.283 18.141 -11.125 1 79.25 206 GLY A O 1
ATOM 1666 N N . LEU A 1 207 ? -0.382 18.672 -9.062 1 80.31 207 LEU A N 1
ATOM 1667 C CA . LEU A 1 207 ? 0.973 18.609 -8.523 1 80.31 207 LEU A CA 1
ATOM 1668 C C . LEU A 1 207 ? 1.516 17.188 -8.562 1 80.31 207 LEU A C 1
ATOM 1670 O O . LEU A 1 207 ? 2.682 16.969 -8.898 1 80.31 207 LEU A O 1
ATOM 1674 N N . MET A 1 208 ? 0.69 16.266 -8.195 1 73.62 208 MET A N 1
ATOM 1675 C CA . MET A 1 208 ? 1.112 14.859 -8.219 1 73.62 208 MET A CA 1
ATOM 1676 C C . MET A 1 208 ? 1.511 14.43 -9.625 1 73.62 208 MET A C 1
ATOM 1678 O O . MET A 1 208 ? 2.508 13.734 -9.805 1 73.62 208 MET A O 1
ATOM 1682 N N . MET A 1 209 ? 0.712 14.812 -10.562 1 74.81 209 MET A N 1
ATOM 1683 C CA . MET A 1 209 ? 1.022 14.492 -11.953 1 74.81 209 MET A CA 1
ATOM 1684 C C . MET A 1 209 ? 2.305 15.188 -12.398 1 74.81 209 MET A C 1
ATOM 1686 O O . MET A 1 209 ? 3.121 14.602 -13.102 1 74.81 209 MET A O 1
ATOM 1690 N N . PHE A 1 210 ? 2.42 16.422 -12.07 1 78.62 210 PHE A N 1
ATOM 1691 C CA . PHE A 1 210 ? 3.592 17.219 -12.414 1 78.62 210 PHE A CA 1
ATOM 1692 C C . PHE A 1 210 ? 4.859 16.594 -11.844 1 78.62 210 PHE A C 1
ATOM 1694 O O . PHE A 1 210 ? 5.844 16.406 -12.555 1 78.62 210 PHE A O 1
ATOM 1701 N N . PHE A 1 211 ? 4.875 16.219 -10.555 1 74.31 211 PHE A N 1
ATOM 1702 C CA . PHE A 1 211 ? 6.055 15.656 -9.906 1 74.31 211 PHE A CA 1
ATOM 1703 C C . PHE A 1 211 ? 6.367 14.273 -10.461 1 74.31 211 PHE A C 1
ATOM 1705 O O . PHE A 1 211 ? 7.535 13.898 -10.602 1 74.31 211 PHE A O 1
ATOM 1712 N N . GLY A 1 212 ? 5.332 13.5 -10.672 1 70.69 212 GLY A N 1
ATOM 1713 C CA . GLY A 1 212 ? 5.559 12.211 -11.305 1 70.69 212 GLY A CA 1
ATOM 1714 C C . GLY A 1 212 ? 6.266 12.32 -12.641 1 70.69 212 GLY A C 1
ATOM 1715 O O . GLY A 1 212 ? 7.184 11.547 -12.93 1 70.69 212 GLY A O 1
ATOM 1716 N N . PHE A 1 213 ? 5.816 13.289 -13.375 1 75.62 213 PHE A N 1
ATOM 1717 C CA . PHE A 1 213 ? 6.406 13.516 -14.688 1 75.62 213 PHE A CA 1
ATOM 1718 C C . PHE A 1 213 ? 7.848 13.992 -14.562 1 75.62 213 PHE A C 1
ATOM 1720 O O . PHE A 1 213 ? 8.719 13.57 -15.328 1 75.62 213 PHE A O 1
ATOM 1727 N N . MET A 1 214 ? 8.078 14.82 -13.633 1 75 214 MET A N 1
ATOM 1728 C CA . MET A 1 214 ? 9.422 15.359 -13.438 1 75 214 MET A CA 1
ATOM 1729 C C . MET A 1 214 ? 10.383 14.266 -12.984 1 75 214 MET A C 1
ATOM 1731 O O . MET A 1 214 ? 11.547 14.258 -13.383 1 75 214 MET A O 1
ATOM 1735 N N . LEU A 1 215 ? 9.891 13.43 -12.18 1 70.81 215 LEU A N 1
ATOM 1736 C CA . LEU A 1 215 ? 10.711 12.32 -11.719 1 70.81 215 LEU A CA 1
ATOM 1737 C C . LEU A 1 215 ? 11.094 11.406 -12.883 1 70.81 215 LEU A C 1
ATOM 1739 O O . LEU A 1 215 ? 12.203 10.867 -12.914 1 70.81 215 LEU A O 1
ATOM 1743 N N . LEU A 1 216 ? 10.18 11.25 -13.797 1 70.81 216 LEU A N 1
ATOM 1744 C CA . LEU A 1 216 ? 10.445 10.422 -14.969 1 70.81 216 LEU A CA 1
ATOM 1745 C C . LEU A 1 216 ? 11.492 11.07 -15.867 1 70.81 216 LEU A C 1
ATOM 1747 O O . LEU A 1 216 ? 12.234 10.375 -16.562 1 7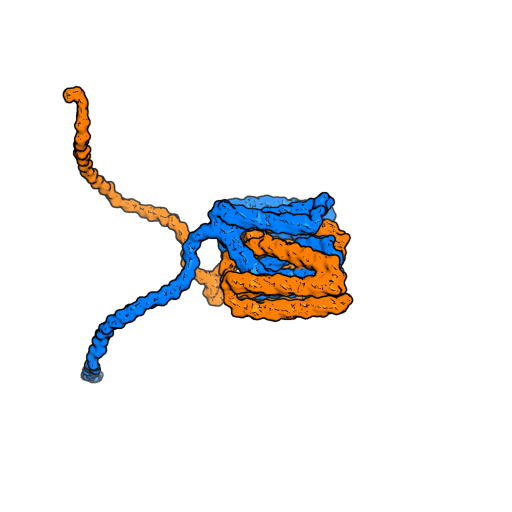0.81 216 LEU A O 1
ATOM 1751 N N . LEU A 1 217 ? 11.445 12.367 -15.844 1 71.69 217 LEU A N 1
ATOM 1752 C CA . LEU A 1 217 ? 12.398 13.086 -16.688 1 71.69 217 LEU A CA 1
ATOM 1753 C C . LEU A 1 217 ? 13.648 13.469 -15.898 1 71.69 217 LEU A C 1
ATOM 1755 O O . LEU A 1 217 ? 14.344 14.414 -16.25 1 71.69 217 LEU A O 1
ATOM 1759 N N . ARG A 1 218 ? 13.836 12.836 -14.828 1 65.25 218 ARG A N 1
ATOM 1760 C CA . ARG A 1 218 ? 14.914 13.164 -13.906 1 65.25 218 ARG A CA 1
ATOM 1761 C C . ARG A 1 218 ? 16.25 13.211 -14.633 1 65.25 218 ARG A C 1
ATOM 1763 O O . ARG A 1 218 ? 17.156 13.961 -14.25 1 65.25 218 ARG A O 1
ATOM 1770 N N . ARG A 1 219 ? 16.422 12.43 -15.641 1 62.03 219 ARG A N 1
ATOM 1771 C CA . ARG A 1 219 ? 17.672 12.406 -16.375 1 62.03 219 ARG A CA 1
ATOM 1772 C C . ARG A 1 219 ? 17.906 13.711 -17.125 1 62.03 219 ARG A C 1
ATOM 1774 O O . ARG A 1 219 ? 19.047 14.164 -17.266 1 62.03 219 ARG A O 1
ATOM 1781 N N . TRP A 1 220 ? 16.844 14.281 -17.469 1 61.69 220 TRP A N 1
ATOM 1782 C CA . TRP A 1 220 ? 17.016 15.445 -18.344 1 61.69 220 TRP A CA 1
ATOM 1783 C C . TRP A 1 220 ? 16.828 16.734 -17.562 1 61.69 220 TRP A C 1
ATOM 1785 O O . TRP A 1 220 ? 17.469 17.75 -17.859 1 61.69 220 TRP A O 1
ATOM 1795 N N . VAL A 1 221 ? 16 16.734 -16.578 1 60.72 221 VAL A N 1
ATOM 1796 C CA . VAL A 1 221 ? 15.68 17.953 -15.859 1 60.72 221 VAL A CA 1
ATOM 1797 C C . VAL A 1 221 ? 15.906 17.75 -14.367 1 60.72 221 VAL A C 1
ATOM 1799 O O . VAL A 1 221 ? 15.25 16.922 -13.742 1 60.72 221 VAL A O 1
ATOM 1802 N N . VAL A 1 222 ? 17.031 18.094 -13.922 1 60.59 222 VAL A N 1
ATOM 1803 C CA . VAL A 1 222 ? 17.266 18.078 -12.484 1 60.59 222 VAL A CA 1
ATOM 1804 C C . VAL A 1 222 ? 16.734 19.344 -11.852 1 60.59 222 VAL A C 1
ATOM 1806 O O . VAL A 1 222 ? 17.188 20.453 -12.156 1 60.59 222 VAL A O 1
ATOM 1809 N N . ILE A 1 223 ? 15.617 19.328 -11.406 1 60.25 223 ILE A N 1
ATOM 1810 C CA . ILE A 1 223 ? 15.055 20.484 -10.742 1 60.25 223 ILE A CA 1
ATOM 1811 C C . ILE A 1 223 ? 15.609 20.609 -9.32 1 60.25 223 ILE A C 1
ATOM 1813 O O . ILE A 1 223 ? 15.68 19.609 -8.602 1 60.25 223 ILE A O 1
ATOM 1817 N N . SER A 1 224 ? 16.219 21.766 -9.102 1 65.25 224 SER A N 1
ATOM 1818 C CA . SER A 1 224 ? 16.734 22.047 -7.766 1 65.25 224 SER A CA 1
ATOM 1819 C C . SER A 1 224 ? 15.641 21.953 -6.711 1 65.25 224 SER A C 1
ATOM 1821 O O . SER A 1 224 ? 14.461 22.141 -7.016 1 65.25 224 SER A O 1
ATOM 1823 N N . ASP A 1 225 ? 15.828 21.5 -5.543 1 66.5 225 ASP A N 1
ATOM 1824 C CA . ASP A 1 225 ? 14.914 21.328 -4.414 1 66.5 225 ASP A CA 1
ATOM 1825 C C . ASP A 1 225 ? 14.141 22.609 -4.125 1 66.5 225 ASP A C 1
ATOM 1827 O O . ASP A 1 225 ? 12.938 22.562 -3.852 1 66.5 225 ASP A O 1
ATOM 1831 N N . GLU A 1 226 ? 14.922 23.672 -4.285 1 71.75 226 GLU A N 1
ATOM 1832 C CA . GLU A 1 226 ? 14.305 24.953 -3.957 1 71.75 226 GLU A CA 1
ATOM 1833 C C . GLU A 1 226 ? 13.188 25.297 -4.941 1 71.75 226 GLU A C 1
ATOM 1835 O O . GLU A 1 226 ? 12.141 25.812 -4.543 1 71.75 226 GLU A O 1
ATOM 1840 N N . VAL A 1 227 ? 13.547 24.906 -6.141 1 75.06 227 VAL A N 1
ATOM 1841 C CA . VAL A 1 227 ? 12.57 25.219 -7.176 1 75.06 227 VAL A CA 1
ATOM 1842 C C . VAL A 1 227 ? 11.336 24.312 -7.012 1 75.06 227 VAL A C 1
ATOM 1844 O O . VAL A 1 227 ? 10.211 24.766 -7.215 1 75.06 227 VAL A O 1
ATOM 1847 N N . GLU A 1 228 ? 11.625 23.062 -6.625 1 73.56 228 GLU A N 1
ATOM 1848 C CA . GLU A 1 228 ? 10.516 22.141 -6.414 1 73.56 228 GLU A CA 1
ATOM 1849 C C . GLU A 1 228 ? 9.617 22.594 -5.27 1 73.56 228 GLU A C 1
ATOM 1851 O O . GLU A 1 228 ? 8.391 22.578 -5.387 1 73.56 228 GLU A O 1
ATOM 1856 N N . LEU A 1 229 ? 10.25 23.109 -4.305 1 76.12 229 LEU A N 1
ATOM 1857 C CA . LEU A 1 229 ? 9.508 23.594 -3.143 1 76.12 229 LEU A CA 1
ATOM 1858 C C . LEU A 1 229 ? 8.703 24.844 -3.486 1 76.12 229 LEU A C 1
ATOM 1860 O O . LEU A 1 229 ? 7.539 24.953 -3.102 1 76.12 229 LEU A O 1
ATOM 1864 N N . ALA A 1 230 ? 9.375 25.641 -4.176 1 81.19 230 ALA A N 1
ATOM 1865 C CA . ALA A 1 230 ? 8.719 26.891 -4.559 1 81.19 230 ALA A CA 1
ATOM 1866 C C . ALA A 1 230 ? 7.516 26.625 -5.461 1 81.19 230 ALA A C 1
ATOM 1868 O O . ALA A 1 230 ? 6.457 27.219 -5.293 1 81.19 230 ALA A O 1
ATOM 1869 N N . THR A 1 231 ? 7.766 25.719 -6.367 1 80.94 231 THR A N 1
ATOM 1870 C CA . THR A 1 231 ? 6.695 25.391 -7.297 1 80.94 231 THR A CA 1
ATOM 1871 C C . THR A 1 231 ? 5.496 24.797 -6.555 1 80.94 231 THR A C 1
ATOM 1873 O O . THR A 1 231 ? 4.348 25.156 -6.848 1 80.94 231 THR A O 1
ATOM 1876 N N . MET A 1 232 ? 5.773 23.984 -5.59 1 81.19 232 MET A N 1
ATOM 1877 C CA . MET A 1 232 ? 4.699 23.375 -4.816 1 81.19 232 MET A CA 1
ATOM 1878 C C . MET A 1 232 ? 3.939 24.422 -4.012 1 81.19 232 MET A C 1
ATOM 1880 O O . MET A 1 232 ? 2.707 24.453 -4.023 1 81.19 232 MET A O 1
ATOM 1884 N N . MET A 1 233 ? 4.664 25.266 -3.402 1 80.56 233 MET A N 1
ATOM 1885 C CA . MET A 1 233 ? 4.059 26.297 -2.572 1 80.56 233 MET A CA 1
ATOM 1886 C C . MET A 1 233 ? 3.229 27.266 -3.418 1 80.56 233 MET A C 1
ATOM 1888 O O . MET A 1 233 ? 2.113 27.625 -3.041 1 80.56 233 MET A O 1
ATOM 1892 N N . ILE A 1 234 ? 3.738 27.641 -4.535 1 85.12 234 ILE A N 1
ATOM 1893 C CA . ILE A 1 234 ? 3.066 28.594 -5.406 1 85.12 234 ILE A CA 1
ATOM 1894 C C . ILE A 1 234 ? 1.779 27.984 -5.953 1 85.12 234 ILE A C 1
ATOM 1896 O O . ILE A 1 234 ? 0.748 28.656 -6.023 1 85.12 234 ILE A O 1
ATOM 1900 N N . THR A 1 235 ? 1.934 26.781 -6.32 1 84.81 235 THR A N 1
ATOM 1901 C CA . THR A 1 235 ? 0.761 26.125 -6.875 1 84.81 235 THR A CA 1
ATOM 1902 C C . THR A 1 235 ? -0.341 26 -5.824 1 84.81 235 THR A C 1
ATOM 1904 O O . THR A 1 235 ? -1.506 26.297 -6.105 1 84.81 235 THR A O 1
ATOM 1907 N N . LEU A 1 236 ? -0.014 25.609 -4.637 1 81.38 236 LEU A N 1
ATOM 1908 C CA . LEU A 1 236 ? -1.005 25.453 -3.576 1 81.38 236 LEU A CA 1
ATOM 1909 C C . LEU A 1 236 ? -1.613 26.812 -3.219 1 81.38 236 LEU A C 1
ATOM 1911 O O . LEU A 1 236 ? -2.828 26.922 -3.039 1 81.38 236 LEU A O 1
ATOM 1915 N N . MET A 1 237 ? -0.785 27.812 -3.164 1 82.44 237 MET A N 1
ATOM 1916 C CA . MET A 1 237 ? -1.251 29.156 -2.834 1 82.44 237 MET A CA 1
ATOM 1917 C C . MET A 1 237 ? -2.154 29.703 -3.934 1 82.44 237 MET A C 1
ATOM 1919 O O . MET A 1 237 ? -3.162 30.344 -3.648 1 82.44 237 MET A O 1
ATOM 1923 N N . THR A 1 238 ? -1.767 29.469 -5.133 1 84.69 238 THR A N 1
ATOM 1924 C CA . THR A 1 238 ? -2.559 29.953 -6.262 1 84.69 238 THR A CA 1
ATOM 1925 C C . THR A 1 238 ? -3.928 29.281 -6.281 1 84.69 238 THR A C 1
ATOM 1927 O O . THR A 1 238 ? -4.941 29.922 -6.539 1 84.69 238 THR A O 1
ATOM 1930 N N . CYS A 1 239 ? -3.934 28.016 -6.004 1 82.12 239 CYS A N 1
ATOM 1931 C CA . CYS A 1 239 ? -5.207 27.297 -5.969 1 82.12 239 CYS A CA 1
ATOM 1932 C C . CYS A 1 239 ? -6.086 27.812 -4.832 1 82.12 239 CYS A C 1
ATOM 1934 O O . CYS A 1 239 ? -7.301 27.922 -4.988 1 82.12 239 CYS A O 1
ATOM 1936 N N . MET A 1 240 ? -5.477 28.078 -3.766 1 80.94 240 MET A N 1
ATOM 1937 C CA . MET A 1 240 ? -6.211 28.594 -2.613 1 80.94 240 MET A CA 1
ATOM 1938 C C . MET A 1 240 ? -6.797 29.969 -2.916 1 80.94 240 MET A C 1
ATOM 1940 O O . MET A 1 240 ? -7.957 30.234 -2.602 1 80.94 240 MET A O 1
ATOM 1944 N N . LEU A 1 241 ? -5.992 30.844 -3.516 1 81.75 241 LEU A N 1
ATOM 1945 C CA . LEU A 1 241 ? -6.418 32.219 -3.812 1 81.75 241 LEU A CA 1
ATOM 1946 C C . LEU A 1 241 ? -7.48 32.219 -4.906 1 81.75 241 LEU A C 1
ATOM 1948 O O . LEU A 1 241 ? -8.445 33 -4.832 1 81.75 241 LEU A O 1
ATOM 1952 N N . LEU A 1 242 ? -7.277 31.453 -5.875 1 81.69 242 LEU A N 1
ATOM 1953 C CA . LEU A 1 242 ? -8.242 31.375 -6.965 1 81.69 242 LEU A CA 1
ATOM 1954 C C . LEU A 1 242 ? -9.57 30.812 -6.477 1 81.69 242 LEU A C 1
ATOM 1956 O O . LEU A 1 242 ? -10.633 31.234 -6.941 1 81.69 242 LEU A O 1
ATOM 1960 N N . SER A 1 243 ? -9.445 29.859 -5.621 1 81 243 SER A N 1
ATOM 1961 C CA . SER A 1 243 ? -10.672 29.312 -5.051 1 81 243 SER A CA 1
ATOM 1962 C C . SER A 1 243 ? -11.422 30.375 -4.246 1 81 243 SER A C 1
ATOM 1964 O O . SER A 1 243 ? -12.656 30.406 -4.266 1 81 243 SER A O 1
ATOM 1966 N N . LYS A 1 244 ? -10.703 31.203 -3.551 1 76.62 244 LYS A N 1
ATOM 1967 C CA . LYS A 1 244 ? -11.305 32.281 -2.758 1 76.62 244 LYS A CA 1
ATOM 1968 C C . LYS A 1 244 ? -11.906 33.344 -3.654 1 76.62 244 LYS A C 1
ATOM 1970 O O . LYS A 1 244 ? -12.992 33.875 -3.371 1 76.62 244 LYS A O 1
ATOM 1975 N N . ILE A 1 245 ? -11.227 33.688 -4.734 1 76.56 245 ILE A N 1
ATOM 1976 C CA . ILE A 1 245 ? -11.656 34.75 -5.613 1 76.56 245 ILE A CA 1
ATOM 1977 C C . ILE A 1 245 ? -12.828 34.281 -6.477 1 76.56 245 ILE A C 1
ATOM 1979 O O . ILE A 1 245 ? -13.773 35.031 -6.715 1 76.56 245 ILE A O 1
ATOM 1983 N N . LEU A 1 246 ? -12.602 33.094 -7.082 1 69.12 246 LEU A N 1
ATOM 1984 C CA . LEU A 1 246 ? -13.656 32.625 -7.977 1 69.12 246 LEU A CA 1
ATOM 1985 C C . LEU A 1 246 ? -14.906 32.25 -7.195 1 69.12 246 LEU A C 1
ATOM 1987 O O . LEU A 1 246 ? -15.984 32.094 -7.777 1 69.12 246 LEU A O 1
ATOM 1991 N N . GLY A 1 247 ? -15.117 32.531 -5.988 1 59.06 247 GLY A N 1
ATOM 1992 C CA . GLY A 1 247 ? -16.344 32.406 -5.211 1 59.06 247 GLY A CA 1
ATOM 1993 C C . GLY A 1 247 ? -16.781 30.953 -5.02 1 59.06 247 GLY A C 1
ATOM 1994 O O . GLY A 1 247 ? -17.953 30.688 -4.777 1 59.06 247 GLY A O 1
ATOM 1995 N N . PHE A 1 248 ? -16.188 30 -5.645 1 54 248 PHE A N 1
ATOM 1996 C CA . PHE A 1 248 ? -16.688 28.641 -5.488 1 54 248 PHE A CA 1
ATOM 1997 C C . PHE A 1 248 ? -16.578 28.188 -4.035 1 54 248 PHE A C 1
ATOM 1999 O O . PHE A 1 248 ? -15.578 27.562 -3.656 1 54 248 PHE A O 1
ATOM 2006 N N . GLY A 1 249 ? -16.781 29.062 -3.143 1 47.41 249 GLY A N 1
ATOM 2007 C CA . GLY A 1 249 ? -16.828 28.922 -1.695 1 47.41 249 GLY A CA 1
ATOM 2008 C C . GLY A 1 249 ? -17.516 27.641 -1.242 1 47.41 249 GLY A C 1
ATOM 2009 O O . GLY A 1 249 ? -18.094 26.922 -2.055 1 47.41 249 GLY A O 1
ATOM 2010 N N . PRO A 1 250 ? -17.656 27.422 0.095 1 46.75 250 PRO A N 1
ATOM 2011 C CA . PRO A 1 250 ? -18.297 26.25 0.682 1 46.75 250 PRO A CA 1
ATOM 2012 C C . PRO A 1 250 ? -19.641 25.906 0.026 1 46.75 250 PRO A C 1
ATOM 2014 O O . PRO A 1 250 ? -20.484 26.797 -0.129 1 46.75 250 PRO A O 1
ATOM 2017 N N . ARG A 1 251 ? -19.828 25.484 -1.108 1 38.59 251 ARG A N 1
ATOM 2018 C CA . ARG A 1 251 ? -21.234 25.109 -1.255 1 38.59 251 ARG A CA 1
ATOM 2019 C C . ARG A 1 251 ? -21.844 24.734 0.091 1 38.59 251 ARG A C 1
ATOM 2021 O O . ARG A 1 251 ? -21.312 23.859 0.795 1 38.59 251 ARG A O 1
ATOM 2028 N N . ASP A 1 252 ? -22.688 25.547 0.672 1 35.28 252 ASP A N 1
ATOM 2029 C CA . ASP A 1 252 ? -23.625 25.406 1.783 1 35.28 252 ASP A CA 1
ATOM 2030 C C . ASP A 1 252 ? -24.203 24 1.839 1 35.28 252 ASP A C 1
ATOM 2032 O O . ASP A 1 252 ? -25.344 23.766 1.445 1 35.28 252 ASP A O 1
ATOM 2036 N N . LYS A 1 253 ? -23.891 23.047 1.206 1 34.97 253 LYS A N 1
ATOM 2037 C CA . LYS A 1 253 ? -24.875 22.047 1.618 1 34.97 253 LYS A CA 1
ATOM 2038 C C . LYS A 1 253 ? -25.078 22.062 3.131 1 34.97 253 LYS A C 1
ATOM 2040 O O . LYS A 1 253 ? -24.141 22.312 3.887 1 34.97 253 LYS A O 1
ATOM 2045 N N . GLY A 1 254 ? -26.391 22.172 3.639 1 30.39 254 GLY A N 1
ATOM 2046 C CA . GLY A 1 254 ? -27.141 22.25 4.887 1 30.39 254 GLY A CA 1
ATOM 2047 C C . GLY A 1 254 ? -26.453 21.516 6.027 1 30.39 254 GLY A C 1
ATOM 2048 O O . GLY A 1 254 ? -25.75 22.125 6.836 1 30.39 254 GLY A O 1
ATOM 2049 N N . GLY A 1 255 ? -26.891 20.219 6.277 1 29.06 255 GLY A N 1
ATOM 2050 C CA . GLY A 1 255 ? -27.312 19.641 7.547 1 29.06 255 GLY A CA 1
ATOM 2051 C C . GLY A 1 255 ? -26.141 19.219 8.422 1 29.06 255 GLY A C 1
ATOM 2052 O O . GLY A 1 255 ? -25.672 18.078 8.328 1 29.06 255 GLY A O 1
ATOM 2053 N N . PHE A 1 256 ? -25.016 19.656 8.281 1 28.5 256 PHE A N 1
ATOM 2054 C CA . PHE A 1 256 ? -24.375 19.234 9.523 1 28.5 256 PHE A CA 1
ATOM 2055 C C . PHE A 1 256 ? -25.297 19.469 10.711 1 28.5 256 PHE A C 1
ATOM 2057 O O . PHE A 1 256 ? -25.828 20.562 10.891 1 28.5 256 PHE A O 1
ATOM 2064 N N . GLU A 1 257 ? -25.922 18.422 11.102 1 28.5 257 GLU A N 1
ATOM 2065 C CA . GLU A 1 257 ? -26.797 18.375 12.273 1 28.5 257 GLU A CA 1
ATOM 2066 C C . GLU A 1 257 ? -26.266 19.297 13.383 1 28.5 257 GLU A C 1
ATOM 2068 O O . GLU A 1 257 ? -25.141 19.125 13.844 1 28.5 257 GLU A O 1
ATOM 2073 N N . LYS A 1 258 ? -26.5 20.578 13.336 1 29.75 258 LYS A N 1
ATOM 2074 C CA . LYS A 1 258 ? -26.734 21.328 14.562 1 29.75 258 LYS A CA 1
ATOM 2075 C C . LYS A 1 258 ? -27.219 20.422 15.68 1 29.75 258 LYS A C 1
ATOM 2077 O O . LYS A 1 258 ? -28.25 19.75 15.531 1 29.75 258 LYS A O 1
ATOM 2082 N N . SER A 1 259 ? -26.375 19.625 16.375 1 26.16 259 SER A N 1
ATOM 2083 C CA . SER A 1 259 ? -26.891 19.391 17.719 1 26.16 259 SER A CA 1
ATOM 2084 C C . SER A 1 259 ? -27.734 20.562 18.203 1 26.16 259 SER A C 1
ATOM 2086 O O . SER A 1 259 ? -27.266 21.703 18.203 1 26.16 259 SER A O 1
ATOM 2088 N N . ASP A 1 260 ? -28.984 20.641 17.812 1 27.38 260 ASP A N 1
ATOM 2089 C CA . ASP A 1 260 ? -30.156 21.219 18.469 1 27.38 260 ASP A CA 1
ATOM 2090 C C . ASP A 1 260 ? -29.969 21.312 19.969 1 27.38 260 ASP A C 1
ATOM 2092 O O . ASP A 1 260 ? -30.078 20.297 20.688 1 27.38 260 ASP A O 1
ATOM 2096 N N . THR A 1 261 ? -28.781 21.625 20.516 1 25.94 261 THR A N 1
ATOM 2097 C CA . THR A 1 261 ? -29.047 22.094 21.875 1 25.94 261 THR A CA 1
ATOM 2098 C C . THR A 1 261 ? -30.141 23.156 21.875 1 25.94 261 THR A C 1
ATOM 2100 O O . THR A 1 261 ? -29.859 24.359 21.906 1 25.94 261 THR A O 1
ATOM 2103 N N . ASP A 1 262 ? -30.828 23.391 20.781 1 25.08 262 ASP A N 1
ATOM 2104 C CA . ASP A 1 262 ? -32.031 24.125 21.141 1 25.08 262 ASP A CA 1
ATOM 2105 C C . ASP A 1 262 ? -32.75 23.453 22.312 1 25.08 262 ASP A C 1
ATOM 2107 O O . ASP A 1 262 ? -33.344 22.359 22.156 1 25.08 262 ASP A O 1
ATOM 2111 N N . GLU A 1 263 ? -31.984 23.219 23.531 1 25.02 263 GLU A N 1
ATOM 2112 C CA . GLU A 1 263 ? -32.812 23.312 24.734 1 25.02 263 GLU A CA 1
ATOM 2113 C C . GLU A 1 263 ? -33.969 24.297 24.547 1 25.02 263 GLU A C 1
ATOM 2115 O O . GLU A 1 263 ? -33.719 25.5 24.359 1 25.02 263 GLU A O 1
ATOM 2120 N N . SER A 1 264 ? -34.875 24 23.672 1 25.97 264 SER A N 1
ATOM 2121 C CA . SER A 1 264 ? -36.281 24.359 23.891 1 25.97 264 SER A CA 1
ATOM 2122 C C . SER A 1 264 ? -36.562 24.547 25.391 1 25.97 264 SER A C 1
ATOM 2124 O O . SER A 1 264 ? -36.312 23.656 26.188 1 25.97 264 SER A O 1
ATOM 2126 N N . ALA A 1 265 ? -36.25 25.828 25.922 1 27.86 265 ALA A N 1
ATOM 2127 C CA . ALA A 1 265 ? -37.031 26.438 27 1 27.86 265 ALA A CA 1
ATOM 2128 C C . ALA A 1 265 ? -38.469 25.938 26.953 1 27.86 265 ALA A C 1
ATOM 2130 O O . ALA A 1 265 ? -39.281 26.453 26.188 1 27.86 265 ALA A O 1
ATOM 2131 N N . GLN A 1 266 ? -38.656 24.578 26.578 1 24.84 266 GLN A N 1
ATOM 2132 C CA . GLN A 1 266 ? -39.969 24.078 26.875 1 24.84 266 GLN A CA 1
ATOM 2133 C C . GLN A 1 266 ? -40.469 24.609 28.219 1 24.84 266 GLN A C 1
ATOM 2135 O O . GLN A 1 266 ? -39.812 24.422 29.25 1 24.84 266 GLN A O 1
ATOM 2140 N N . GLY A 1 267 ? -41.062 25.875 28.203 1 23.73 267 GLY A N 1
ATOM 2141 C CA . GLY A 1 267 ? -42.156 26.234 29.094 1 23.73 267 GLY A CA 1
ATOM 2142 C C . GLY A 1 267 ? -43 25.031 29.5 1 23.73 267 GLY A C 1
ATOM 2143 O O . GLY A 1 267 ? -43.625 24.391 28.656 1 23.73 267 GLY A O 1
ATOM 2144 N N . ASP A 1 268 ? -42.375 24.172 30.328 1 25.14 268 ASP A N 1
ATOM 2145 C CA . ASP A 1 268 ? -43.125 23.266 31.219 1 25.14 268 ASP A CA 1
ATOM 2146 C C . ASP A 1 268 ? -44.469 23.875 31.594 1 25.14 268 ASP A C 1
ATOM 2148 O O . ASP A 1 268 ? -44.562 24.719 32.5 1 25.14 268 ASP A O 1
ATOM 2152 N N . ASP A 1 269 ? -45.219 24.469 30.578 1 23.19 269 ASP A N 1
ATOM 2153 C CA . ASP A 1 269 ? -46.625 24.328 30.969 1 23.19 269 ASP A CA 1
ATOM 2154 C C . ASP A 1 269 ? -46.938 22.891 31.359 1 23.19 269 ASP A C 1
ATOM 2156 O O . ASP A 1 269 ? -46.875 21.984 30.531 1 23.19 269 ASP A O 1
ATOM 2160 N N . ALA A 1 270 ? -46.469 22.531 32.531 1 25.73 270 ALA A N 1
ATOM 2161 C CA . ALA A 1 270 ? -46.938 21.516 33.469 1 25.73 270 ALA A CA 1
ATOM 2162 C C . ALA A 1 270 ? -48.438 21.297 33.281 1 25.73 270 ALA A C 1
ATOM 2164 O O . ALA A 1 270 ? -49.25 22.109 33.719 1 25.73 270 ALA A O 1
ATOM 2165 N N . PRO A 1 271 ? -48.938 21.094 31.953 1 23.39 271 PRO A N 1
ATOM 2166 C CA . PRO A 1 271 ? -50.344 20.797 32.25 1 23.39 271 PRO A CA 1
ATOM 2167 C C . PRO A 1 271 ? -50.5 19.75 33.344 1 23.39 271 PRO A C 1
ATOM 2169 O O . PRO A 1 271 ? -49.594 18.938 33.562 1 23.39 271 PRO A O 1
ATOM 2172 N N . GLU A 1 272 ? -51.312 20.031 34.344 1 23.91 272 GLU A N 1
ATOM 2173 C CA . GLU A 1 272 ? -51.938 19.406 35.5 1 23.91 272 GLU A CA 1
ATOM 2174 C C . GLU A 1 272 ? -52.531 18.047 35.156 1 23.91 272 GLU A C 1
ATOM 2176 O O . GLU A 1 272 ? -53.625 17.969 34.625 1 23.91 272 GLU A O 1
ATOM 2181 N N . CYS A 1 273 ? -51.906 17.406 34 1 21.09 273 CYS A N 1
ATOM 2182 C CA . CYS A 1 273 ? -52.719 16.234 33.75 1 21.09 273 CYS A CA 1
ATOM 2183 C C . CYS A 1 273 ? -53.031 15.477 35.031 1 21.09 273 CYS A C 1
ATOM 2185 O O . CYS A 1 273 ? -52.125 15.008 35.688 1 21.09 273 CYS A O 1
ATOM 2187 N N . THR A 1 274 ? -54.094 15.734 35.562 1 22.89 274 THR A N 1
ATOM 2188 C CA . THR A 1 274 ? -54.938 15.227 36.625 1 22.89 274 THR A CA 1
ATOM 2189 C C . THR A 1 274 ? -55.125 13.711 36.5 1 22.89 274 THR A C 1
ATOM 2191 O O . THR A 1 274 ? -55.969 13.242 35.719 1 22.89 274 THR A O 1
ATOM 2194 N N . VAL A 1 275 ? -53.969 13.016 36.031 1 23.22 275 VAL A N 1
ATOM 2195 C CA . VAL A 1 275 ? -54.281 11.594 36.031 1 23.22 275 VAL A CA 1
ATOM 2196 C C . VAL A 1 275 ? -55.062 11.219 37.281 1 23.22 275 VAL A C 1
ATOM 2198 O O . VAL A 1 275 ? -54.625 11.43 38.406 1 23.22 275 VAL A O 1
ATOM 2201 N N . ASN A 1 276 ? -56.344 11.266 37.031 1 20.17 276 ASN A N 1
ATOM 2202 C CA . ASN A 1 276 ? -57.344 10.766 37.969 1 20.17 276 ASN A CA 1
ATOM 2203 C C . ASN A 1 276 ? -56.969 9.398 38.531 1 20.17 276 ASN A C 1
ATOM 2205 O O . ASN A 1 276 ? -56.875 8.422 37.781 1 20.17 276 ASN A O 1
ATOM 2209 N N . LYS A 1 277 ? -56.125 9.352 39.594 1 23.73 277 LYS A N 1
ATOM 2210 C CA . LYS A 1 277 ? -55.812 8.258 40.5 1 23.73 277 LYS A CA 1
ATOM 2211 C C . LYS A 1 277 ? -57 7.344 40.719 1 23.73 277 LYS A C 1
ATOM 2213 O O . LYS A 1 277 ? -57.281 6.91 41.844 1 23.73 277 LYS A O 1
ATOM 2218 N N . THR A 1 278 ? -58 7.367 39.656 1 20.83 278 THR A N 1
ATOM 2219 C CA . THR A 1 278 ? -59.188 6.758 40.25 1 20.83 278 THR A CA 1
ATOM 2220 C C . THR A 1 278 ? -58.812 5.449 40.938 1 20.83 278 THR A C 1
ATOM 2222 O O . THR A 1 278 ? -57.844 4.785 40.562 1 20.83 278 THR A O 1
ATOM 2225 N N . ASP A 1 279 ? -59.875 4.82 41.562 1 20.59 279 ASP A N 1
ATOM 2226 C CA . ASP A 1 279 ? -60.469 4.168 42.719 1 20.59 279 ASP A CA 1
ATOM 2227 C C . ASP A 1 279 ? -60.094 2.684 42.75 1 20.59 279 ASP A C 1
ATOM 2229 O O . ASP A 1 279 ? -59.844 2.078 41.719 1 20.59 279 ASP A O 1
ATOM 2233 N N . ILE A 1 280 ? -60.375 2.047 43.938 1 21.22 280 ILE A N 1
ATOM 2234 C CA . ILE A 1 280 ? -60.094 1.075 44.969 1 21.22 280 ILE A CA 1
ATOM 2235 C C . ILE A 1 280 ? -60.531 -0.313 44.531 1 21.22 280 ILE A C 1
ATOM 2237 O O . ILE A 1 280 ? -59.969 -1.323 44.938 1 21.22 280 ILE A O 1
ATOM 2241 N N . ASP A 1 281 ? -61.719 -0.557 43.781 1 19.98 281 ASP A N 1
ATOM 2242 C CA . ASP A 1 281 ? -62.469 -1.547 44.531 1 19.98 281 ASP A CA 1
ATOM 2243 C C . ASP A 1 281 ? -61.938 -2.957 44.281 1 19.98 281 ASP A C 1
ATOM 2245 O O . ASP A 1 281 ? -61.812 -3.389 43.156 1 19.98 281 ASP A O 1
ATOM 2249 N N . PRO A 1 282 ? -61.312 -3.535 45.281 1 24.12 282 PRO A N 1
ATOM 2250 C CA . PRO A 1 282 ? -60.781 -4.891 45.469 1 24.12 282 PRO A CA 1
ATOM 2251 C C . PRO A 1 282 ? -61.812 -5.973 45.125 1 24.12 282 PRO A C 1
ATOM 2253 O O . PRO A 1 282 ? -61.594 -7.145 45.438 1 24.12 282 PRO A O 1
ATOM 2256 N N . GLY A 1 283 ? -62.906 -5.613 44.312 1 20.14 283 GLY A N 1
ATOM 2257 C CA . GLY A 1 283 ? -64 -6.512 44.531 1 20.14 283 GLY A CA 1
ATOM 2258 C C . GLY A 1 283 ? -63.594 -7.973 44.562 1 20.14 283 GLY A C 1
ATOM 2259 O O . GLY A 1 283 ? -62.5 -8.328 44.156 1 20.14 283 GLY A O 1
ATOM 2260 N N . ARG A 1 284 ? -64.688 -8.82 44.75 1 19.47 284 ARG A N 1
ATOM 2261 C CA . ARG A 1 284 ? -65.312 -10.039 45.281 1 19.47 284 ARG A CA 1
ATOM 2262 C C . ARG A 1 284 ? -64.875 -11.258 44.469 1 19.47 284 ARG A C 1
ATOM 2264 O O . ARG A 1 284 ? -65.062 -11.297 43.25 1 19.47 284 ARG A O 1
ATOM 2271 N N . GLN A 1 285 ? -63.906 -11.891 45.062 1 19.36 285 GLN A N 1
ATOM 2272 C CA . GLN A 1 285 ? -63.438 -13.281 45.062 1 19.36 285 GLN A CA 1
ATOM 2273 C C . GLN A 1 285 ? -64.625 -14.234 44.875 1 19.36 285 GLN A C 1
ATOM 2275 O O . GLN A 1 285 ? -65.438 -14.359 45.781 1 19.36 285 GLN A O 1
ATOM 2280 N N . LEU A 1 286 ? -65.25 -14.164 43.781 1 18.69 286 LEU A N 1
ATOM 2281 C CA . 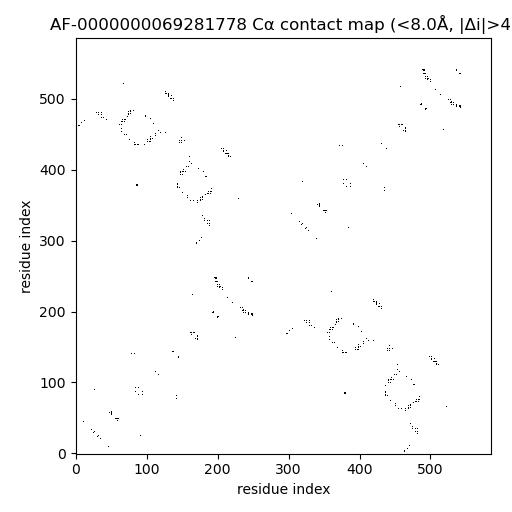LEU A 1 286 ? -66.375 -15.094 43.5 1 18.69 286 LEU A CA 1
ATOM 2282 C C . LEU A 1 286 ? -66.062 -16.484 44.031 1 18.69 286 LEU A C 1
ATOM 2284 O O . LEU A 1 286 ? -64.938 -16.984 43.844 1 18.69 286 LEU A O 1
ATOM 2288 N N . PHE A 1 287 ? -67 -17.125 44.875 1 17.98 287 PHE A N 1
ATOM 2289 C CA . PHE A 1 287 ? -67.562 -18.203 45.688 1 17.98 287 PHE A CA 1
ATOM 2290 C C . PHE A 1 287 ? -67.375 -19.547 45 1 17.98 287 PHE A C 1
ATOM 2292 O O . PHE A 1 287 ? -66.875 -20.484 45.594 1 17.98 287 PHE A O 1
ATOM 2299 N N . GLU A 1 288 ? -68.562 -20.141 44.531 1 18.16 288 GLU A N 1
ATOM 2300 C CA . GLU A 1 288 ? -69.25 -21.328 45 1 18.16 288 GLU A CA 1
ATOM 2301 C C . GLU A 1 288 ? -68.875 -22.562 44.25 1 18.16 288 GLU A C 1
ATOM 2303 O O . GLU A 1 288 ? -68.875 -23.672 44.781 1 18.16 288 GLU A O 1
ATOM 2308 N N . GLY A 1 289 ? -69.062 -22.609 42.906 1 19.84 289 GLY A N 1
ATOM 2309 C CA . GLY A 1 289 ? -69.75 -23.875 42.656 1 19.84 289 GLY A CA 1
ATOM 2310 C C . GLY A 1 289 ? -69 -25.078 43.188 1 19.84 289 GLY A C 1
ATOM 2311 O O . GLY A 1 289 ? -67.812 -24.984 43.469 1 19.84 289 GLY A O 1
ATOM 2312 N N . ARG A 1 290 ? -69.75 -26.344 43.281 1 19.28 290 ARG A N 1
ATOM 2313 C CA . ARG A 1 290 ? -70.5 -27.578 43.594 1 19.28 290 ARG A CA 1
ATOM 2314 C C . ARG A 1 290 ? -69.75 -28.797 43 1 19.28 290 ARG A C 1
ATOM 2316 O O . ARG A 1 290 ? -70.312 -29.906 43.031 1 19.28 290 ARG A O 1
ATOM 2323 N N . SER A 1 291 ? -68.688 -28.766 42.281 1 19.73 291 SER A N 1
ATOM 2324 C CA . SER A 1 291 ? -68.688 -30.156 41.844 1 19.73 291 SER A CA 1
ATOM 2325 C C . SER A 1 291 ? -68.938 -31.094 43.031 1 19.73 291 SER A C 1
ATOM 2327 O O . SER A 1 291 ? -68.312 -30.953 44.094 1 19.73 291 SER A O 1
ATOM 2329 N N . SER A 1 292 ? -70.188 -31.969 43.25 1 19.64 292 SER A N 1
ATOM 2330 C CA . SER A 1 292 ? -70.938 -33.219 43.5 1 19.64 292 SER A CA 1
ATOM 2331 C C . SER A 1 292 ? -69.938 -34.406 43.625 1 19.64 292 SER A C 1
ATOM 2333 O O . SER A 1 292 ? -68.75 -34.281 43.312 1 19.64 292 SER A O 1
ATOM 2335 N N . GLY A 1 293 ? -70.688 -35.75 43.094 1 20.59 293 GLY A N 1
ATOM 2336 C CA . GLY A 1 293 ? -70.812 -37.188 43.094 1 20.59 293 GLY A CA 1
ATOM 2337 C C . GLY A 1 293 ? -69.562 -37.906 42.531 1 20.59 293 GLY A C 1
ATOM 2338 O O . GLY A 1 293 ? -68.875 -37.344 41.688 1 20.59 293 GLY A O 1
ATOM 2339 N N . MET B 1 1 ? 28.625 11.656 16.453 1 60.97 1 MET B N 1
ATOM 2340 C CA . MET B 1 1 ? 27.719 10.781 15.703 1 60.97 1 MET B CA 1
ATOM 2341 C C . MET B 1 1 ? 26.688 10.141 16.625 1 60.97 1 MET B C 1
ATOM 2343 O O . MET B 1 1 ? 25.484 10.227 16.359 1 60.97 1 MET B O 1
ATOM 2347 N N . ALA B 1 2 ? 27.172 9.695 17.812 1 67.06 2 ALA B N 1
ATOM 2348 C CA . ALA B 1 2 ? 26.297 9.055 18.797 1 67.06 2 ALA B CA 1
ATOM 2349 C C . ALA B 1 2 ? 25.344 10.07 19.422 1 67.06 2 ALA B C 1
ATOM 2351 O O . ALA B 1 2 ? 24.156 9.773 19.625 1 67.06 2 ALA B O 1
ATOM 2352 N N . PHE B 1 3 ? 25.875 11.273 19.672 1 74.94 3 PHE B N 1
ATOM 2353 C CA . PHE B 1 3 ? 25.062 12.312 20.297 1 74.94 3 PHE B CA 1
ATOM 2354 C C . PHE B 1 3 ? 23.891 12.703 19.406 1 74.94 3 PHE B C 1
ATOM 2356 O O . PHE B 1 3 ? 22.781 12.93 19.891 1 74.94 3 PHE B O 1
ATOM 2363 N N . GLU B 1 4 ? 24.047 12.695 18.141 1 78.56 4 GLU B N 1
ATOM 2364 C CA . GLU B 1 4 ? 23 13.07 17.188 1 78.56 4 GLU B CA 1
ATOM 2365 C C . GLU B 1 4 ? 21.875 12.047 17.188 1 78.56 4 GLU B C 1
ATOM 2367 O O . GLU B 1 4 ? 20.688 12.422 17.125 1 78.56 4 GLU B O 1
ATOM 2372 N N . TRP B 1 5 ? 22.219 10.867 17.453 1 81.62 5 TRP B N 1
ATOM 2373 C CA . TRP B 1 5 ? 21.203 9.82 17.469 1 81.62 5 TRP B CA 1
ATOM 2374 C C . TRP B 1 5 ? 20.391 9.875 18.766 1 81.62 5 TRP B C 1
ATOM 2376 O O . TRP B 1 5 ? 19.172 9.633 18.75 1 81.62 5 TRP B O 1
ATOM 2386 N N . ILE B 1 6 ? 21.094 10.25 19.844 1 82.62 6 ILE B N 1
ATOM 2387 C CA . ILE B 1 6 ? 20.406 10.406 21.109 1 82.62 6 ILE B CA 1
ATOM 2388 C C . ILE B 1 6 ? 19.438 11.578 21.031 1 82.62 6 ILE B C 1
ATOM 2390 O O . ILE B 1 6 ? 18.328 11.516 21.562 1 82.62 6 ILE B O 1
ATOM 2394 N N . LEU B 1 7 ? 19.922 12.617 20.375 1 83.25 7 LEU B N 1
ATOM 2395 C CA . LEU B 1 7 ? 19.078 13.781 20.203 1 83.25 7 LEU B CA 1
ATOM 2396 C C . LEU B 1 7 ? 17.812 13.414 19.422 1 83.25 7 LEU B C 1
ATOM 2398 O O . LEU B 1 7 ? 16.719 13.891 19.75 1 83.25 7 LEU B O 1
ATOM 2402 N N . LEU B 1 8 ? 17.969 12.594 18.438 1 85.5 8 LEU B N 1
ATOM 2403 C CA . LEU B 1 8 ? 16.828 12.164 17.641 1 85.5 8 LEU B CA 1
ATOM 2404 C C . LEU B 1 8 ? 15.875 11.305 18.469 1 85.5 8 LEU B C 1
ATOM 2406 O O . LEU B 1 8 ? 14.656 11.453 18.375 1 85.5 8 LEU B O 1
ATOM 2410 N N . LEU B 1 9 ? 16.391 10.484 19.312 1 85.12 9 LEU B N 1
ATOM 2411 C CA . LEU B 1 9 ? 15.57 9.633 20.172 1 85.12 9 LEU B CA 1
ATOM 2412 C C . LEU B 1 9 ? 14.781 10.461 21.172 1 85.12 9 LEU B C 1
ATOM 2414 O O . LEU B 1 9 ? 13.609 10.188 21.438 1 85.12 9 LEU B O 1
ATOM 2418 N N . VAL B 1 10 ? 15.461 11.445 21.734 1 85 10 VAL B N 1
ATOM 2419 C CA . VAL B 1 10 ? 14.805 12.344 22.672 1 85 10 VAL B CA 1
ATOM 2420 C C . VAL B 1 10 ? 13.688 13.102 21.953 1 85 10 VAL B C 1
ATOM 2422 O O . VAL B 1 10 ? 12.594 13.273 22.5 1 85 10 VAL B O 1
ATOM 2425 N N . ALA B 1 11 ? 14.047 13.547 20.797 1 86.31 11 ALA B N 1
ATOM 2426 C CA . ALA B 1 11 ? 13.047 14.266 20.016 1 86.31 11 ALA B CA 1
ATOM 2427 C C . ALA B 1 11 ? 11.828 13.383 19.75 1 86.31 11 ALA B C 1
ATOM 2429 O O . ALA B 1 11 ? 10.688 13.836 19.844 1 86.31 11 ALA B O 1
ATOM 2430 N N . ILE B 1 12 ? 12.039 12.148 19.391 1 87.06 12 ILE B N 1
ATOM 2431 C CA . ILE B 1 12 ? 10.961 11.211 19.125 1 87.06 12 ILE B CA 1
ATOM 2432 C C . ILE B 1 12 ? 10.102 11.047 20.375 1 87.06 12 ILE B C 1
ATOM 2434 O O . ILE B 1 12 ? 8.875 11.039 20.297 1 87.06 12 ILE B O 1
ATOM 2438 N N . ALA B 1 13 ? 10.75 10.898 21.516 1 85.31 13 ALA B N 1
ATOM 2439 C CA . ALA B 1 13 ? 10.039 10.742 22.781 1 85.31 13 ALA B CA 1
ATOM 2440 C C . ALA B 1 13 ? 9.164 11.961 23.078 1 85.31 13 ALA B C 1
ATOM 2442 O O . ALA B 1 13 ? 8.023 11.82 23.516 1 85.31 13 ALA B O 1
ATOM 2443 N N . VAL B 1 14 ? 9.727 13.133 22.844 1 84.88 14 VAL B N 1
ATOM 2444 C CA . VAL B 1 14 ? 8.992 14.367 23.078 1 84.88 14 VAL B CA 1
ATOM 2445 C C . VAL B 1 14 ? 7.793 14.445 22.141 1 84.88 14 VAL B C 1
ATOM 2447 O O . VAL B 1 14 ? 6.699 14.852 22.547 1 84.88 14 VAL B O 1
ATOM 2450 N N . LEU B 1 15 ? 8.008 14.031 20.953 1 85.44 15 LEU B N 1
ATOM 2451 C CA . LEU B 1 15 ? 6.945 14.086 19.953 1 85.44 15 LEU B CA 1
ATOM 2452 C C . LEU B 1 15 ? 5.82 13.117 20.297 1 85.44 15 LEU B C 1
ATOM 2454 O O . LEU B 1 15 ? 4.645 13.453 20.172 1 85.44 15 LEU B O 1
ATOM 2458 N N . VAL B 1 16 ? 6.191 11.922 20.734 1 82.5 16 VAL B N 1
ATOM 2459 C CA . VAL B 1 16 ? 5.195 10.938 21.125 1 82.5 16 VAL B CA 1
ATOM 2460 C C . VAL B 1 16 ? 4.422 11.445 22.344 1 82.5 16 VAL B C 1
ATOM 2462 O O . VAL B 1 16 ? 3.199 11.289 22.422 1 82.5 16 VAL B O 1
ATOM 2465 N N . TRP B 1 17 ? 5.176 11.992 23.25 1 82.19 17 TRP 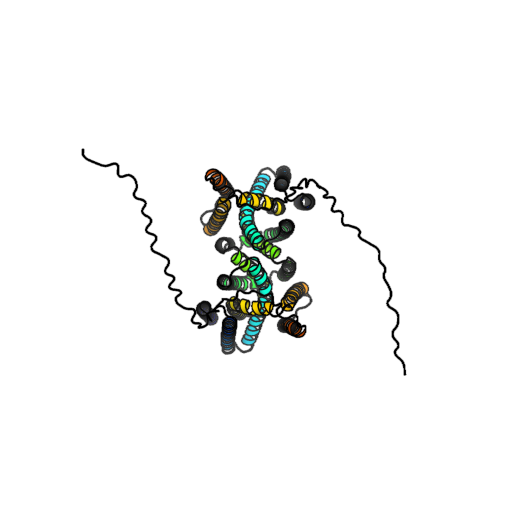B N 1
ATOM 2466 C CA . TRP B 1 17 ? 4.555 12.555 24.438 1 82.19 17 TRP B CA 1
ATOM 2467 C C . TRP B 1 17 ? 3.582 13.672 24.078 1 82.19 17 TRP B C 1
ATOM 2469 O O . TRP B 1 17 ? 2.471 13.734 24.609 1 82.19 17 TRP B O 1
ATOM 2479 N N . LEU B 1 18 ? 3.963 14.539 23.219 1 80.62 18 LEU B N 1
ATOM 2480 C CA . LEU B 1 18 ? 3.115 15.633 22.75 1 80.62 18 LEU B CA 1
ATOM 2481 C C . LEU B 1 18 ? 1.885 15.102 22.031 1 80.62 18 LEU B C 1
ATOM 2483 O O . LEU B 1 18 ? 0.792 15.656 22.156 1 80.62 18 LEU B O 1
ATOM 2487 N N . SER B 1 19 ? 2.088 14.07 21.234 1 79.56 19 SER B N 1
ATOM 2488 C CA . SER B 1 19 ? 0.974 13.453 20.516 1 79.56 19 SER B CA 1
ATOM 2489 C C . SER B 1 19 ? -0.08 12.922 21.484 1 79.56 19 SER B C 1
ATOM 2491 O O . SER B 1 19 ? -1.276 12.969 21.188 1 79.56 19 SER B O 1
ATOM 2493 N N . PHE B 1 20 ? 0.398 12.414 22.641 1 77.62 20 PHE B N 1
ATOM 2494 C CA . PHE B 1 20 ? -0.515 11.891 23.656 1 77.62 20 PHE B CA 1
ATOM 2495 C C . PHE B 1 20 ? -1.287 13.016 24.312 1 77.62 20 PHE B C 1
ATOM 2497 O O . PHE B 1 20 ? -2.465 12.859 24.641 1 77.62 20 PHE B O 1
ATOM 2504 N N . ILE B 1 21 ? -0.676 14.133 24.406 1 76 21 ILE B N 1
ATOM 2505 C CA . ILE B 1 21 ? -1.313 15.281 25.031 1 76 21 ILE B CA 1
ATOM 2506 C C . ILE B 1 21 ? -2.367 15.859 24.094 1 76 21 ILE B C 1
ATOM 2508 O O . ILE B 1 21 ? -3.447 16.266 24.531 1 76 21 ILE B O 1
ATOM 2512 N N . PHE B 1 22 ? -2.068 15.898 22.844 1 73.38 22 PHE B N 1
ATOM 2513 C CA . PHE B 1 22 ? -2.975 16.484 21.875 1 73.38 22 PHE B CA 1
ATOM 2514 C C . PHE B 1 22 ? -4.16 15.562 21.609 1 73.38 22 PHE B C 1
ATOM 2516 O O . PHE B 1 22 ? -5.227 16.016 21.188 1 73.38 22 PHE B O 1
ATOM 2523 N N . ARG B 1 23 ? -3.922 14.258 21.75 1 68.62 23 ARG B N 1
ATOM 2524 C CA . ARG B 1 23 ? -5.004 13.305 21.547 1 68.62 23 ARG B CA 1
ATOM 2525 C C . ARG B 1 23 ? -6.141 13.555 22.531 1 68.62 23 ARG B C 1
ATOM 2527 O O . ARG B 1 23 ? -7.285 13.164 22.281 1 68.62 23 ARG B O 1
ATOM 2534 N N . ARG B 1 24 ? -5.836 14.281 23.594 1 64.56 24 ARG B N 1
ATOM 2535 C CA . ARG B 1 24 ? -6.832 14.539 24.625 1 64.56 24 ARG B CA 1
ATOM 2536 C C . ARG B 1 24 ? -7.594 15.828 24.344 1 64.56 24 ARG B C 1
ATOM 2538 O O . ARG B 1 24 ? -8.609 16.109 24.984 1 64.56 24 ARG B O 1
ATOM 2545 N N . TRP B 1 25 ? -7.078 16.469 23.344 1 62.53 25 TRP B N 1
ATOM 2546 C CA . TRP B 1 25 ? -7.738 17.734 23.062 1 62.53 25 TRP B CA 1
ATOM 2547 C C . TRP B 1 25 ? -8.977 17.531 22.203 1 62.53 25 TRP B C 1
ATOM 2549 O O . TRP B 1 25 ? -9.117 16.5 21.547 1 62.53 25 TRP B O 1
ATOM 2559 N N . ASP B 1 26 ? -9.961 18.422 22.297 1 62.44 26 ASP B N 1
ATOM 2560 C CA . ASP B 1 26 ? -11.242 18.375 21.594 1 62.44 26 ASP B CA 1
ATOM 2561 C C . ASP B 1 26 ? -11.039 18.453 20.078 1 62.44 26 ASP B C 1
ATOM 2563 O O . ASP B 1 26 ? -9.984 18.891 19.609 1 62.44 26 ASP B O 1
ATOM 2567 N N . TYR B 1 27 ? -11.844 17.766 19.297 1 62.78 27 TYR B N 1
ATOM 2568 C CA . TYR B 1 27 ? -11.82 17.656 17.844 1 62.78 27 TYR B CA 1
ATOM 2569 C C . TYR B 1 27 ? -12.359 18.922 17.188 1 62.78 27 TYR B C 1
ATOM 2571 O O . TYR B 1 27 ? -13.352 18.875 16.453 1 62.78 27 TYR B O 1
ATOM 2579 N N . THR B 1 28 ? -11.93 20.156 17.766 1 65.88 28 THR B N 1
ATOM 2580 C CA . THR B 1 28 ? -12.359 21.391 17.094 1 65.88 28 THR B CA 1
ATOM 2581 C C . THR B 1 28 ? -11.289 21.891 16.125 1 65.88 28 THR B C 1
ATOM 2583 O O . THR B 1 28 ? -10.133 21.484 16.219 1 65.88 28 THR B O 1
ATOM 2586 N N . MET B 1 29 ? -11.633 22.688 15.195 1 74.88 29 MET B N 1
ATOM 2587 C CA . MET B 1 29 ? -10.711 23.234 14.203 1 74.88 29 MET B CA 1
ATOM 2588 C C . MET B 1 29 ? -9.617 24.062 14.867 1 74.88 29 MET B C 1
ATOM 2590 O O . MET B 1 29 ? -8.453 24.016 14.453 1 74.88 29 MET B O 1
ATOM 2594 N N . ARG B 1 30 ? -10.023 24.812 15.836 1 75.44 30 ARG B N 1
ATOM 2595 C CA . ARG B 1 30 ? -9.062 25.672 16.531 1 75.44 30 ARG B CA 1
ATOM 2596 C C . ARG B 1 30 ? -8.008 24.828 17.25 1 75.44 30 ARG B C 1
ATOM 2598 O O . ARG B 1 30 ? -6.828 25.172 17.266 1 75.44 30 ARG B O 1
ATOM 2605 N N . SER B 1 31 ? -8.516 23.75 17.766 1 75.38 31 SER B N 1
ATOM 2606 C CA . SER B 1 31 ? -7.598 22.859 18.469 1 75.38 31 SER B CA 1
ATOM 2607 C C . SER B 1 31 ? -6.613 22.203 17.516 1 75.38 31 SER B C 1
ATOM 2609 O O . SER B 1 31 ? -5.434 22.047 17.828 1 75.38 31 SER B O 1
ATOM 2611 N N . HIS B 1 32 ? -7.078 21.938 16.312 1 77.94 32 HIS B N 1
ATOM 2612 C CA . HIS B 1 32 ? -6.211 21.297 15.328 1 77.94 32 HIS B CA 1
ATOM 2613 C C . HIS B 1 32 ? -5.18 22.281 14.789 1 77.94 32 HIS B C 1
ATOM 2615 O O . HIS B 1 32 ? -4.031 21.906 14.531 1 77.94 32 HIS B O 1
ATOM 2621 N N . LEU B 1 33 ? -5.539 23.531 14.719 1 78.94 33 LEU B N 1
ATOM 2622 C CA . LEU B 1 33 ? -4.613 24.562 14.242 1 78.94 33 LEU B CA 1
ATOM 2623 C C . LEU B 1 33 ? -3.525 24.828 15.273 1 78.94 33 LEU B C 1
ATOM 2625 O O . LEU B 1 33 ? -2.355 25 14.922 1 78.94 33 LEU B O 1
ATOM 2629 N N . MET B 1 34 ? -3.982 24.891 16.5 1 79.69 34 MET B N 1
ATOM 2630 C CA . MET B 1 34 ? -3.01 25.125 17.562 1 79.69 34 MET B CA 1
ATOM 2631 C C . MET B 1 34 ? -2.029 23.969 17.672 1 79.69 34 MET B C 1
ATOM 2633 O O . MET B 1 34 ? -0.838 24.172 17.906 1 79.69 34 MET B O 1
ATOM 2637 N N . ALA B 1 35 ? -2.629 22.812 17.516 1 80.38 35 ALA B N 1
ATOM 2638 C CA . ALA B 1 35 ? -1.776 21.641 17.562 1 80.38 35 ALA B CA 1
ATOM 2639 C C . ALA B 1 35 ? -0.791 21.625 16.391 1 80.38 35 ALA B C 1
ATOM 2641 O O . ALA B 1 35 ? 0.367 21.219 16.562 1 80.38 35 ALA B O 1
ATOM 2642 N N . SER B 1 36 ? -1.249 22.047 15.25 1 83.94 36 SER B N 1
ATOM 2643 C CA . SER B 1 36 ? -0.368 22.109 14.086 1 83.94 36 SER B CA 1
ATOM 2644 C C . SER B 1 36 ? 0.752 23.125 14.305 1 83.94 36 SER B C 1
ATOM 2646 O O . SER B 1 36 ? 1.896 22.891 13.914 1 83.94 36 SER B O 1
ATOM 2648 N N . PHE B 1 37 ? 0.426 24.219 14.953 1 84.12 37 PHE B N 1
ATOM 2649 C CA . PHE B 1 37 ? 1.43 25.234 15.258 1 84.12 37 PHE B CA 1
ATOM 2650 C C . PHE B 1 37 ? 2.439 24.719 16.266 1 84.12 37 PHE B C 1
ATOM 2652 O O . PHE B 1 37 ? 3.623 25.062 16.203 1 84.12 37 PHE B O 1
ATOM 2659 N N . ALA B 1 38 ? 1.902 23.984 17.156 1 84.25 38 ALA B N 1
ATOM 2660 C CA . ALA B 1 38 ? 2.809 23.391 18.141 1 84.25 38 ALA B CA 1
ATOM 2661 C C . ALA B 1 38 ? 3.812 22.453 17.469 1 84.25 38 ALA B C 1
ATOM 2663 O O . ALA B 1 38 ? 4.992 22.453 17.828 1 84.25 38 ALA B O 1
ATOM 2664 N N . TRP B 1 39 ? 3.375 21.734 16.516 1 85.62 39 TRP B N 1
ATOM 2665 C CA . TRP B 1 39 ? 4.262 20.844 15.789 1 85.62 39 TRP B CA 1
ATOM 2666 C C . TRP B 1 39 ? 5.293 21.625 14.984 1 85.62 39 TRP B C 1
ATOM 2668 O O . TRP B 1 39 ? 6.465 21.25 14.93 1 85.62 39 TRP B O 1
ATOM 2678 N N . LEU B 1 40 ? 4.875 22.672 14.43 1 86.44 40 LEU B N 1
ATOM 2679 C CA . LEU B 1 40 ? 5.781 23.531 13.672 1 86.44 40 LEU B CA 1
ATOM 2680 C C . LEU B 1 40 ? 6.824 24.156 14.578 1 86.44 40 LEU B C 1
ATOM 2682 O O . LEU B 1 40 ? 7.996 24.281 14.211 1 86.44 40 LEU B O 1
ATOM 2686 N N . ALA B 1 41 ? 6.355 24.516 15.75 1 87.62 41 ALA B N 1
ATOM 2687 C CA . ALA B 1 41 ? 7.266 25.109 16.734 1 87.62 41 ALA B CA 1
ATOM 2688 C C . ALA B 1 41 ? 8.328 24.109 17.172 1 87.62 41 ALA B C 1
ATOM 2690 O O . ALA B 1 41 ? 9.508 24.469 17.297 1 87.62 41 ALA B O 1
ATOM 2691 N N . THR B 1 42 ? 7.879 22.953 17.406 1 88.81 42 THR B N 1
ATOM 2692 C CA . THR B 1 42 ? 8.82 21.922 17.797 1 88.81 42 THR B CA 1
ATOM 2693 C C . THR B 1 42 ? 9.844 21.656 16.703 1 88.81 42 THR B C 1
ATOM 2695 O O . THR B 1 42 ? 11.031 21.469 16.984 1 88.81 42 THR B O 1
ATOM 2698 N N . ALA B 1 43 ? 9.367 21.625 15.461 1 90.19 43 ALA B N 1
ATOM 2699 C CA . ALA B 1 43 ? 10.273 21.438 14.328 1 90.19 43 ALA B CA 1
ATOM 2700 C C . ALA B 1 43 ? 11.273 22.594 14.242 1 90.19 43 ALA B C 1
ATOM 2702 O O . ALA B 1 43 ? 12.461 22.375 13.969 1 90.19 43 ALA B O 1
ATOM 2703 N N . ALA B 1 44 ? 10.836 23.828 14.555 1 89.56 44 ALA B N 1
ATOM 2704 C CA . ALA B 1 44 ? 11.703 25 14.516 1 89.56 44 ALA B CA 1
ATOM 2705 C C . ALA B 1 44 ? 12.766 24.922 15.609 1 89.56 44 ALA B C 1
ATOM 2707 O O . ALA B 1 44 ? 13.922 25.312 15.383 1 89.56 44 ALA B O 1
ATOM 2708 N N . ILE B 1 45 ? 12.383 24.484 16.75 1 90.62 45 ILE B N 1
ATOM 2709 C CA . ILE B 1 45 ? 13.32 24.344 17.859 1 90.62 45 ILE B CA 1
ATOM 2710 C C . ILE B 1 45 ? 14.391 23.312 17.5 1 90.62 45 ILE B C 1
ATOM 2712 O O . ILE B 1 45 ? 15.578 23.531 17.75 1 90.62 45 ILE B O 1
ATOM 2716 N N . PHE B 1 46 ? 13.992 22.234 16.938 1 90.81 46 PHE B N 1
ATOM 2717 C CA . PHE B 1 46 ? 14.945 21.203 16.547 1 90.81 46 PHE B CA 1
ATOM 2718 C C . PHE B 1 46 ? 15.891 21.719 15.469 1 90.81 46 PHE B C 1
ATOM 2720 O O . PHE B 1 46 ? 17.094 21.422 15.492 1 90.81 46 PHE B O 1
ATOM 2727 N N . ASN B 1 47 ? 15.344 22.438 14.594 1 91.06 47 ASN B N 1
ATOM 2728 C CA . ASN B 1 47 ? 16.188 23.031 13.555 1 91.06 47 ASN B CA 1
ATOM 2729 C C . ASN B 1 47 ? 17.219 23.984 14.148 1 91.06 47 ASN B C 1
ATOM 2731 O O . ASN B 1 47 ? 18.359 24.031 13.695 1 91.06 47 ASN B O 1
ATOM 2735 N N . ALA B 1 48 ? 16.828 24.75 15.117 1 90.06 48 ALA B N 1
ATOM 2736 C CA . ALA B 1 48 ? 17.734 25.688 15.789 1 90.06 48 ALA B CA 1
ATOM 2737 C C . ALA B 1 48 ? 18.859 24.953 16.5 1 90.06 48 ALA B C 1
ATOM 2739 O O . ALA B 1 48 ? 20 25.406 16.516 1 90.06 48 ALA B O 1
ATOM 2740 N N . ILE B 1 49 ? 18.516 23.828 17 1 89.69 49 ILE B N 1
ATOM 2741 C CA . ILE B 1 49 ? 19.516 23.016 17.703 1 89.69 49 ILE B CA 1
ATOM 2742 C C . ILE B 1 49 ? 20.531 22.469 16.703 1 89.69 49 ILE B C 1
ATOM 2744 O O . ILE B 1 49 ? 21.734 22.469 16.969 1 89.69 49 ILE B O 1
ATOM 2748 N N . ILE B 1 50 ? 20.047 22.016 15.594 1 88.56 50 ILE B N 1
ATOM 2749 C CA . ILE B 1 50 ? 20.922 21.469 14.562 1 88.56 50 ILE B CA 1
ATOM 2750 C C . ILE B 1 50 ? 21.812 22.594 14 1 88.56 50 ILE B C 1
ATOM 2752 O O . ILE B 1 50 ? 23 22.375 13.742 1 88.56 50 ILE B O 1
ATOM 2756 N N . GLY B 1 51 ? 21.219 23.781 13.82 1 88.31 51 GLY B N 1
ATOM 2757 C CA . GLY B 1 51 ? 22 24.922 13.344 1 88.31 51 GLY B CA 1
ATOM 2758 C C . GLY B 1 51 ? 23.094 25.328 14.312 1 88.31 51 GLY B C 1
ATOM 2759 O O . GLY B 1 51 ? 24.203 25.688 13.891 1 88.31 51 GLY B O 1
ATOM 2760 N N . TYR B 1 52 ? 22.812 25.25 15.562 1 88.44 52 TYR B N 1
ATOM 2761 C CA . TYR B 1 52 ? 23.781 25.625 16.578 1 88.44 52 TYR B CA 1
ATOM 2762 C C . TYR B 1 52 ? 24.891 24.594 16.703 1 88.44 52 TYR B C 1
ATOM 2764 O O . TYR B 1 52 ? 26.062 24.938 16.891 1 88.44 52 TYR B O 1
ATOM 2772 N N . ARG B 1 53 ? 24.547 23.344 16.438 1 85.38 53 ARG B N 1
ATOM 2773 C CA . ARG B 1 53 ? 25.5 22.266 16.672 1 85.38 53 ARG B CA 1
ATOM 2774 C C . ARG B 1 53 ? 26.234 21.891 15.383 1 85.38 53 ARG B C 1
ATOM 2776 O O . ARG B 1 53 ? 27.438 21.609 15.398 1 85.38 53 ARG B O 1
ATOM 2783 N N . MET B 1 54 ? 25.594 21.875 14.242 1 86.38 54 MET B N 1
ATOM 2784 C CA . MET B 1 54 ? 26.156 21.344 13.016 1 86.38 54 MET B CA 1
ATOM 2785 C C . MET B 1 54 ? 26.406 22.453 12 1 86.38 54 MET B C 1
ATOM 2787 O O . MET B 1 54 ? 27.031 22.219 10.961 1 86.38 54 MET B O 1
ATOM 2791 N N . GLY B 1 55 ? 25.875 23.656 12.289 1 85.56 55 GLY B N 1
ATOM 2792 C CA . GLY B 1 55 ? 26.141 24.766 11.383 1 85.56 55 GLY B CA 1
ATOM 2793 C C . GLY B 1 55 ? 24.922 25.234 10.633 1 85.56 55 GLY B C 1
ATOM 2794 O O . GLY B 1 55 ? 23.875 24.594 10.664 1 85.56 55 GLY B O 1
ATOM 2795 N N . HIS B 1 56 ? 25.109 26.312 9.938 1 87.25 56 HIS B N 1
ATOM 2796 C CA . HIS B 1 56 ? 24.016 26.953 9.234 1 87.25 56 HIS B CA 1
ATOM 2797 C C . HIS B 1 56 ? 23.625 26.188 7.977 1 87.25 56 HIS B C 1
ATOM 2799 O O . HIS B 1 56 ? 22.453 26.125 7.617 1 87.25 56 HIS B O 1
ATOM 2805 N N . VAL B 1 57 ? 24.625 25.547 7.375 1 84.5 57 VAL B N 1
ATOM 2806 C CA . VAL B 1 57 ? 24.344 24.781 6.16 1 84.5 57 VAL B CA 1
ATOM 2807 C C . VAL B 1 57 ? 23.5 23.562 6.492 1 84.5 57 VAL B C 1
ATOM 2809 O O . VAL B 1 57 ? 22.531 23.266 5.773 1 84.5 57 VAL B O 1
ATOM 2812 N N . ALA B 1 58 ? 23.797 22.922 7.586 1 87.62 58 ALA B N 1
ATOM 2813 C CA . ALA B 1 58 ? 23.031 21.75 8.031 1 87.62 58 ALA B CA 1
ATOM 2814 C C . ALA B 1 58 ? 21.594 22.141 8.391 1 87.62 58 ALA B C 1
ATOM 2816 O O . ALA B 1 58 ? 20.656 21.391 8.117 1 87.62 58 ALA B O 1
ATOM 2817 N N . ALA B 1 59 ? 21.484 23.312 8.961 1 89.62 59 ALA B N 1
ATOM 2818 C CA . ALA B 1 59 ? 20.172 23.797 9.344 1 89.62 59 ALA B CA 1
ATOM 2819 C C . ALA B 1 59 ? 19.312 24.094 8.117 1 89.62 59 ALA B C 1
ATOM 2821 O O . ALA B 1 59 ? 18.109 23.828 8.117 1 89.62 59 ALA B O 1
ATOM 2822 N N . SER B 1 60 ? 19.953 24.688 7.168 1 86.62 60 SER B N 1
ATOM 2823 C CA . SER B 1 60 ? 19.234 25 5.945 1 86.62 60 SER B CA 1
ATOM 2824 C C . SER B 1 60 ? 18.812 23.719 5.223 1 86.62 60 SER B C 1
ATOM 2826 O O . SER B 1 60 ? 17.688 23.641 4.695 1 86.62 60 SER B O 1
ATOM 2828 N N . GLN B 1 61 ? 19.641 22.734 5.25 1 86.19 61 GLN B N 1
ATOM 2829 C CA . GLN B 1 61 ? 19.312 21.453 4.629 1 86.19 61 GLN B CA 1
ATOM 2830 C C . GLN B 1 61 ? 18.188 20.75 5.383 1 86.19 61 GLN B C 1
ATOM 2832 O O . GLN B 1 61 ? 17.328 20.109 4.773 1 86.19 61 GLN B O 1
ATOM 2837 N N . TRP B 1 62 ? 18.297 20.938 6.66 1 90.19 62 TRP B N 1
ATOM 2838 C CA . TRP B 1 62 ? 17.25 20.344 7.492 1 90.19 62 TRP B CA 1
ATOM 2839 C C . TRP B 1 62 ? 15.898 20.984 7.211 1 90.19 62 TRP B C 1
ATOM 2841 O O . TRP B 1 62 ? 14.891 20.281 7.098 1 90.19 62 TRP B O 1
ATOM 2851 N N . LEU B 1 63 ? 15.922 22.266 7.121 1 87.25 63 LEU B N 1
ATOM 2852 C CA . LEU B 1 63 ? 14.688 22.984 6.844 1 87.25 63 LEU B CA 1
ATOM 2853 C C . LEU B 1 63 ? 14.125 22.609 5.477 1 87.25 63 LEU B C 1
ATOM 2855 O O . LEU B 1 63 ? 12.914 22.453 5.32 1 87.25 63 LEU B O 1
ATOM 2859 N N . ASP B 1 64 ? 15.008 22.469 4.566 1 83.5 64 ASP B N 1
ATOM 2860 C CA . ASP B 1 64 ? 14.586 22.078 3.229 1 83.5 64 ASP B CA 1
ATOM 2861 C C . ASP B 1 64 ? 13.961 20.688 3.246 1 83.5 64 ASP B C 1
ATOM 2863 O O . ASP B 1 64 ? 12.922 20.453 2.617 1 83.5 64 ASP B O 1
ATOM 2867 N N . GLY B 1 65 ? 14.602 19.812 3.98 1 86.75 65 GLY B N 1
ATOM 2868 C CA . GLY B 1 65 ? 14.07 18.469 4.094 1 86.75 65 GLY B CA 1
ATOM 2869 C C . GLY B 1 65 ? 12.711 18.406 4.766 1 86.75 65 GLY B C 1
ATOM 2870 O O . GLY B 1 65 ? 11.828 17.656 4.344 1 86.75 65 GLY B O 1
ATOM 2871 N N . TYR B 1 66 ? 12.57 19.234 5.773 1 89.69 66 TYR B N 1
ATOM 2872 C CA . TYR B 1 66 ? 11.312 19.281 6.512 1 89.69 66 TYR B CA 1
ATOM 2873 C C . TYR B 1 66 ? 10.188 19.812 5.633 1 89.69 66 TYR B C 1
ATOM 2875 O O . TYR B 1 66 ? 9.086 19.266 5.621 1 89.69 66 TYR B O 1
ATOM 2883 N N . LEU B 1 67 ? 10.453 20.844 4.883 1 84.25 67 LEU B N 1
ATOM 2884 C CA . LEU B 1 67 ? 9.445 21.469 4.031 1 84.25 67 LEU B CA 1
ATOM 2885 C C . LEU B 1 67 ? 9.047 20.547 2.883 1 84.25 67 LEU B C 1
ATOM 2887 O O . LEU B 1 67 ? 7.871 20.469 2.529 1 84.25 67 LEU B O 1
ATOM 2891 N N . VAL B 1 68 ? 10 19.906 2.352 1 83.25 68 VAL B N 1
ATOM 2892 C CA . VAL B 1 68 ? 9.734 18.969 1.264 1 83.25 68 VAL B CA 1
ATOM 2893 C C . VAL B 1 68 ? 8.805 17.859 1.75 1 83.25 68 VAL B C 1
ATOM 2895 O O . VAL B 1 68 ? 7.82 17.531 1.081 1 83.25 68 VAL B O 1
ATOM 2898 N N . GLU B 1 69 ? 9.117 17.406 2.912 1 87.81 69 GLU B N 1
ATOM 2899 C CA . GLU B 1 69 ? 8.289 16.359 3.486 1 87.81 69 GLU B CA 1
ATOM 2900 C C . GLU B 1 69 ? 6.867 16.844 3.748 1 87.81 69 GLU B C 1
ATOM 2902 O O . GLU B 1 69 ? 5.895 16.141 3.453 1 87.81 69 GLU B O 1
ATOM 2907 N N . GLN B 1 70 ? 6.746 17.969 4.242 1 86.62 70 GLN B N 1
ATOM 2908 C CA . GLN B 1 70 ? 5.434 18.516 4.566 1 86.62 70 GLN B CA 1
ATOM 2909 C C . GLN B 1 70 ? 4.625 18.781 3.303 1 86.62 70 GLN B C 1
ATOM 2911 O O . GLN B 1 70 ? 3.42 18.516 3.262 1 86.62 70 GLN B O 1
ATOM 2916 N N . LEU B 1 71 ? 5.23 19.281 2.307 1 80.56 71 LEU B N 1
ATOM 2917 C CA . LEU B 1 71 ? 4.547 19.609 1.06 1 80.56 71 LEU B CA 1
ATOM 2918 C C . LEU B 1 71 ? 4.086 18.344 0.344 1 80.56 71 LEU B C 1
ATOM 2920 O O . LEU B 1 71 ? 2.969 18.281 -0.172 1 80.56 71 LEU B O 1
ATOM 2924 N N . PHE B 1 72 ? 4.949 17.406 0.391 1 79.75 72 PHE B N 1
ATOM 2925 C CA . PHE B 1 72 ? 4.578 16.141 -0.247 1 79.75 72 PHE B CA 1
ATOM 2926 C C . PHE B 1 72 ? 3.49 15.43 0.55 1 79.75 72 PHE B C 1
ATOM 2928 O O . PHE B 1 72 ? 2.609 14.789 -0.026 1 79.75 72 PHE B O 1
ATOM 2935 N N . THR B 1 73 ? 3.598 15.562 1.826 1 85.69 73 THR B N 1
ATOM 2936 C CA . THR B 1 73 ? 2.557 14.977 2.66 1 85.69 73 THR B CA 1
ATOM 2937 C C . THR B 1 73 ? 1.21 15.641 2.396 1 85.69 73 THR B C 1
ATOM 2939 O O . THR B 1 73 ? 0.172 14.977 2.395 1 85.69 73 THR B O 1
ATOM 2942 N N . MET B 1 74 ? 1.229 16.922 2.18 1 82.88 74 MET B N 1
ATOM 2943 C CA . MET B 1 74 ? -0.004 17.641 1.882 1 82.88 74 MET B CA 1
ATOM 2944 C C . MET B 1 74 ? -0.663 17.094 0.619 1 82.88 74 MET B C 1
ATOM 2946 O O . MET B 1 74 ? -1.889 16.984 0.551 1 82.88 74 MET B O 1
ATOM 2950 N N . GLU B 1 75 ? 0.086 16.781 -0.338 1 78.12 75 GLU B N 1
ATOM 2951 C CA . GLU B 1 75 ? -0.445 16.188 -1.561 1 78.12 75 GLU B CA 1
ATOM 2952 C C . GLU B 1 75 ? -1.065 14.82 -1.285 1 78.12 75 GLU B C 1
ATOM 2954 O O . GLU B 1 75 ? -2.113 14.484 -1.842 1 78.12 75 GLU B O 1
ATOM 2959 N N . ASP B 1 76 ? -0.4 14.125 -0.337 1 84.81 76 ASP B N 1
ATOM 2960 C CA . ASP B 1 76 ? -0.848 12.773 -0.019 1 84.81 76 ASP B CA 1
ATOM 2961 C C . ASP B 1 76 ? -2.15 12.797 0.777 1 84.81 76 ASP B C 1
ATOM 2963 O O . ASP B 1 76 ? -2.92 11.836 0.75 1 84.81 76 ASP B O 1
ATOM 2967 N N . ILE B 1 77 ? -2.359 13.836 1.435 1 85.94 77 ILE B N 1
ATOM 2968 C CA . ILE B 1 77 ? -3.537 13.938 2.291 1 85.94 77 ILE B CA 1
ATOM 2969 C C . ILE B 1 77 ? -4.801 13.852 1.44 1 85.94 77 ILE B C 1
ATOM 2971 O O . ILE B 1 77 ? -5.82 13.32 1.885 1 85.94 77 ILE B O 1
ATOM 2975 N N . PHE B 1 78 ? -4.727 14.32 0.215 1 78.5 78 PHE B N 1
ATOM 2976 C CA . PHE B 1 78 ? -5.879 14.195 -0.668 1 78.5 78 PHE B CA 1
ATOM 2977 C C . PHE B 1 78 ? -6.27 12.727 -0.837 1 78.5 78 PHE B C 1
ATOM 2979 O O . PHE B 1 78 ? -7.445 12.383 -0.739 1 78.5 78 PHE B O 1
ATOM 2986 N N . LEU B 1 79 ? -5.281 11.953 -1.073 1 79.69 79 LEU B N 1
ATOM 2987 C CA . LEU B 1 79 ? -5.527 10.523 -1.228 1 79.69 79 LEU B CA 1
ATOM 2988 C C . LEU B 1 79 ? -6.012 9.906 0.083 1 79.69 79 LEU B C 1
ATOM 2990 O O . LEU B 1 79 ? -6.863 9.023 0.079 1 79.69 79 LEU B O 1
ATOM 2994 N N . TYR B 1 80 ? -5.488 10.383 1.2 1 86.12 80 TYR B N 1
ATOM 2995 C CA . TYR B 1 80 ? -5.918 9.914 2.514 1 86.12 80 TYR B CA 1
ATOM 2996 C C . TYR B 1 80 ? -7.387 10.242 2.754 1 86.12 80 TYR B C 1
ATOM 2998 O O . TYR B 1 80 ? -8.133 9.414 3.283 1 86.12 80 TYR B O 1
ATOM 3006 N N . GLU B 1 81 ? -7.715 11.406 2.346 1 82.38 81 GLU B N 1
ATOM 3007 C CA . GLU B 1 81 ? -9.094 11.836 2.539 1 82.38 81 GLU B CA 1
ATOM 3008 C C . GLU B 1 81 ? -10.062 10.984 1.719 1 82.38 81 GLU B C 1
ATOM 3010 O O . GLU B 1 81 ? -11.148 10.648 2.188 1 82.38 81 GLU B O 1
ATOM 3015 N N . LEU B 1 82 ? -9.633 10.727 0.571 1 75.88 82 LEU B N 1
ATOM 3016 C CA . LEU B 1 82 ? -10.469 9.883 -0.28 1 75.88 82 LEU B CA 1
ATOM 3017 C C . LEU B 1 82 ? -10.695 8.516 0.364 1 75.88 82 LEU B C 1
ATOM 3019 O O . LEU B 1 82 ? -11.797 7.973 0.303 1 75.88 82 LEU B O 1
ATOM 3023 N N . VAL B 1 83 ? -9.68 8.023 0.992 1 79.38 83 VAL B N 1
ATOM 3024 C CA . VAL B 1 83 ? -9.789 6.727 1.653 1 79.38 83 VAL B CA 1
ATOM 3025 C C . VAL B 1 83 ? -10.672 6.844 2.893 1 79.38 83 VAL B C 1
ATOM 3027 O O . VAL B 1 83 ? -11.547 6.008 3.121 1 79.38 83 VAL B O 1
ATOM 3030 N N . VAL B 1 84 ? -10.523 7.855 3.66 1 82.06 84 VAL B N 1
ATOM 3031 C CA . VAL B 1 84 ? -11.289 8.055 4.891 1 82.06 84 VAL B CA 1
ATOM 3032 C C . VAL B 1 84 ? -12.758 8.281 4.555 1 82.06 84 VAL B C 1
ATOM 3034 O O . VAL B 1 84 ? -13.648 7.762 5.238 1 82.06 84 VAL B O 1
ATOM 3037 N N . GLU B 1 85 ? -12.969 9.055 3.541 1 74.62 85 GLU B N 1
ATOM 3038 C CA . GLU B 1 85 ? -14.344 9.312 3.105 1 74.62 85 GLU B CA 1
ATOM 3039 C C . GLU B 1 85 ? -15 8.047 2.576 1 74.62 85 GLU B C 1
ATOM 3041 O O . GLU B 1 85 ? -16.172 7.793 2.85 1 74.62 85 GLU B O 1
ATOM 3046 N N . ALA B 1 86 ? -14.234 7.379 1.918 1 71.12 86 ALA B N 1
ATOM 3047 C CA . ALA B 1 86 ? -14.75 6.152 1.322 1 71.12 86 ALA B CA 1
ATOM 3048 C C . ALA B 1 86 ? -15.148 5.145 2.398 1 71.12 86 ALA B C 1
ATOM 3050 O O . ALA B 1 86 ? -16.156 4.441 2.262 1 71.12 86 ALA B O 1
ATOM 3051 N N . PHE B 1 87 ? -14.344 5.098 3.486 1 72.81 87 PHE B N 1
ATOM 3052 C CA . PHE B 1 87 ? -14.609 4.156 4.566 1 72.81 87 PHE B CA 1
ATOM 3053 C C . PHE B 1 87 ? -15.531 4.777 5.609 1 72.81 87 PHE B C 1
ATOM 3055 O O . PHE B 1 87 ? -15.922 4.117 6.574 1 72.81 87 PHE B O 1
ATOM 3062 N N . GLN B 1 88 ? -15.906 5.969 5.375 1 75.25 88 GLN B N 1
ATOM 3063 C CA . GLN B 1 88 ? -16.75 6.703 6.305 1 75.25 88 GLN B CA 1
ATOM 3064 C C . GLN B 1 88 ? -16.25 6.555 7.738 1 75.25 88 GLN B C 1
ATOM 3066 O O . GLN B 1 88 ? -17.031 6.211 8.641 1 75.25 88 GLN B O 1
ATOM 3071 N N . VAL B 1 89 ? -15.039 6.688 7.914 1 75.69 89 VAL B N 1
ATOM 3072 C CA . VAL B 1 89 ? -14.398 6.543 9.219 1 75.69 89 VAL B CA 1
ATOM 3073 C C . VAL B 1 89 ? -14.719 7.758 10.086 1 75.69 89 VAL B C 1
ATOM 3075 O O . VAL B 1 89 ? -14.586 8.898 9.641 1 75.69 89 VAL B O 1
ATOM 3078 N N . PRO B 1 90 ? -15.242 7.391 11.219 1 77.62 90 PRO B N 1
ATOM 3079 C CA . PRO B 1 90 ? -15.492 8.523 12.117 1 77.62 90 PRO B CA 1
ATOM 3080 C C . PRO B 1 90 ? -14.219 9.273 12.484 1 77.62 90 PRO B C 1
ATOM 3082 O O . PRO B 1 90 ? -13.125 8.703 12.438 1 77.62 90 PRO B O 1
ATOM 3085 N N . THR B 1 91 ? -14.312 10.508 12.828 1 76.88 91 THR B N 1
ATOM 3086 C CA . THR B 1 91 ? -13.203 11.414 13.086 1 76.88 91 THR B CA 1
ATOM 3087 C C . THR B 1 91 ? -12.336 10.898 14.227 1 76.88 91 THR B C 1
ATOM 3089 O O . THR B 1 91 ? -11.109 11.039 14.195 1 76.88 91 THR B O 1
ATOM 3092 N N . LYS B 1 92 ? -12.969 10.297 15.25 1 73.81 92 LYS B N 1
ATOM 3093 C CA . LYS B 1 92 ? -12.227 9.805 16.406 1 73.81 92 LYS B CA 1
ATOM 3094 C C . LYS B 1 92 ? -11.281 8.68 16.016 1 73.81 92 LYS B C 1
ATOM 3096 O O . LYS B 1 92 ? -10.148 8.609 16.516 1 73.81 92 LYS B O 1
ATOM 3101 N N . VAL B 1 93 ? -11.68 7.898 15.117 1 77.56 93 VAL B N 1
ATOM 3102 C CA . VAL B 1 93 ? -10.883 6.75 14.695 1 77.56 93 VAL B CA 1
ATOM 3103 C C . VAL B 1 93 ? -9.812 7.195 13.703 1 77.56 93 VAL B C 1
ATOM 3105 O O . VAL B 1 93 ? -8.75 6.57 13.594 1 77.56 93 VAL B O 1
ATOM 3108 N N . THR B 1 94 ? -10.102 8.328 13.094 1 83.19 94 THR B N 1
ATOM 3109 C CA . THR B 1 94 ? -9.164 8.836 12.094 1 83.19 94 THR B CA 1
ATOM 3110 C C . THR B 1 94 ? -7.875 9.305 12.758 1 83.19 94 THR B C 1
ATOM 3112 O O . THR B 1 94 ? -6.781 9.047 12.25 1 83.19 94 THR B O 1
ATOM 3115 N N . ARG B 1 95 ? -8.062 9.945 13.875 1 81.5 95 ARG B N 1
ATOM 3116 C CA . ARG B 1 95 ? -6.891 10.453 14.578 1 81.5 95 ARG B CA 1
ATOM 3117 C C . ARG B 1 95 ? -5.98 9.305 15.008 1 81.5 95 ARG B C 1
ATOM 3119 O O . ARG B 1 95 ? -4.762 9.375 14.844 1 81.5 95 ARG B O 1
ATOM 3126 N N . LYS B 1 96 ? -6.559 8.281 15.562 1 81.69 96 LYS B N 1
ATOM 3127 C CA . LYS B 1 96 ? -5.789 7.113 15.992 1 81.69 96 LYS B CA 1
ATOM 3128 C C . LYS B 1 96 ? -5.141 6.414 14.805 1 81.69 96 LYS B C 1
ATOM 3130 O O . LYS B 1 96 ? -4.004 5.941 14.891 1 81.69 96 LYS B O 1
ATOM 3135 N N . ALA B 1 97 ? -5.867 6.367 13.781 1 84.69 97 ALA B N 1
ATOM 3136 C CA . ALA B 1 97 ? -5.363 5.719 12.578 1 84.69 97 ALA B CA 1
ATOM 3137 C C . ALA B 1 97 ? -4.125 6.43 12.039 1 84.69 97 ALA B C 1
ATOM 3139 O O . ALA B 1 97 ? -3.131 5.789 11.695 1 84.69 97 ALA B O 1
ATOM 3140 N N . PHE B 1 98 ? -4.184 7.734 12.062 1 88.25 98 PHE B N 1
ATOM 3141 C CA . PHE B 1 98 ? -3.064 8.492 11.516 1 88.25 98 PHE B CA 1
ATOM 3142 C C . PHE B 1 98 ? -1.873 8.469 12.461 1 88.25 98 PHE B C 1
ATOM 3144 O O . PHE B 1 98 ? -0.723 8.547 12.023 1 88.25 98 PHE B O 1
ATOM 3151 N N . PHE B 1 99 ? -2.156 8.328 13.727 1 85.19 99 PHE B N 1
ATOM 3152 C CA . PHE B 1 99 ? -1.058 8.156 14.672 1 85.19 99 PHE B CA 1
ATOM 3153 C C . PHE B 1 99 ? -0.322 6.848 14.414 1 85.19 99 PHE B C 1
ATOM 3155 O O . PHE B 1 99 ? 0.91 6.809 14.43 1 85.19 99 PHE B O 1
ATOM 3162 N N . ILE B 1 100 ? -1.062 5.828 14.188 1 85.12 100 ILE B N 1
ATOM 3163 C CA . ILE B 1 100 ? -0.468 4.535 13.875 1 85.12 100 ILE B CA 1
ATOM 3164 C C . ILE B 1 100 ? 0.302 4.621 12.562 1 85.12 100 ILE B C 1
ATOM 3166 O O . ILE B 1 100 ? 1.412 4.094 12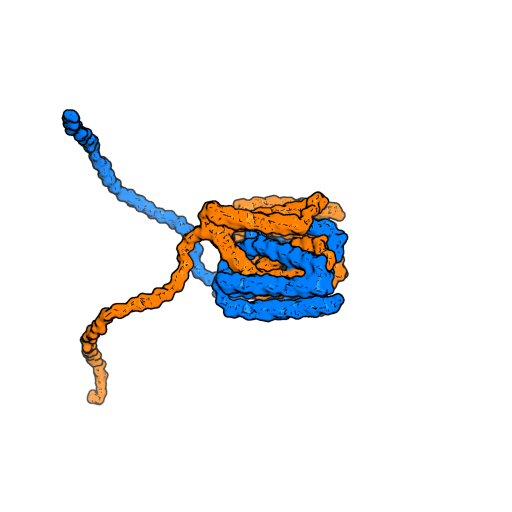.445 1 85.12 100 ILE B O 1
ATOM 3170 N N . VAL B 1 101 ? -0.279 5.285 11.578 1 87.38 101 VAL B N 1
ATOM 3171 C CA . VAL B 1 101 ? 0.366 5.457 10.281 1 87.38 101 VAL B CA 1
ATOM 3172 C C . VAL B 1 101 ? 1.688 6.199 10.453 1 87.38 101 VAL B C 1
ATOM 3174 O O . VAL B 1 101 ? 2.695 5.84 9.844 1 87.38 101 VAL B O 1
ATOM 3177 N N . ALA B 1 102 ? 1.701 7.211 11.32 1 88.06 102 ALA B N 1
ATOM 3178 C CA . ALA B 1 102 ? 2.906 8 11.57 1 88.06 102 ALA B CA 1
ATOM 3179 C C . ALA B 1 102 ? 4.004 7.141 12.195 1 88.06 102 ALA B C 1
ATOM 3181 O O . ALA B 1 102 ? 5.172 7.238 11.812 1 88.06 102 ALA B O 1
ATOM 3182 N N . CYS B 1 103 ? 3.646 6.297 13.125 1 86 103 CYS B N 1
ATOM 3183 C CA . CYS B 1 103 ? 4.605 5.426 13.797 1 86 103 CYS B CA 1
ATOM 3184 C C . CYS B 1 103 ? 5.211 4.426 12.812 1 86 103 CYS B C 1
ATOM 3186 O O . CYS B 1 103 ? 6.426 4.219 12.797 1 86 103 CYS B O 1
ATOM 3188 N N . VAL B 1 104 ? 4.34 3.85 12.07 1 83.56 104 VAL B N 1
ATOM 3189 C CA . VAL B 1 104 ? 4.797 2.879 11.086 1 83.56 104 VAL B CA 1
ATOM 3190 C C . VAL B 1 104 ? 5.668 3.576 10.039 1 83.56 104 VAL B C 1
ATOM 3192 O O . VAL B 1 104 ? 6.676 3.021 9.594 1 83.56 104 VAL B O 1
ATOM 3195 N N . GLN B 1 105 ? 5.297 4.777 9.664 1 88.5 105 GLN B N 1
ATOM 3196 C CA . GLN B 1 105 ? 6.047 5.555 8.68 1 88.5 105 GLN B CA 1
ATOM 3197 C C . GLN B 1 105 ? 7.473 5.816 9.164 1 88.5 105 GLN B C 1
ATOM 3199 O O . GLN B 1 105 ? 8.43 5.695 8.383 1 88.5 105 GLN B O 1
ATOM 3204 N N . VAL B 1 106 ? 7.621 6.133 10.422 1 87 106 VAL B N 1
ATOM 3205 C CA . VAL B 1 106 ? 8.938 6.438 10.984 1 87 106 VAL B CA 1
ATOM 3206 C C . VAL B 1 106 ? 9.82 5.195 10.922 1 87 106 VAL B C 1
ATOM 3208 O O . VAL B 1 106 ? 10.992 5.277 10.531 1 87 106 VAL B O 1
ATOM 3211 N N . VAL B 1 107 ? 9.242 4.102 11.289 1 81.75 107 VAL B N 1
ATOM 3212 C CA . VAL B 1 107 ? 10 2.854 11.25 1 81.75 107 VAL B CA 1
ATOM 3213 C C . VAL B 1 107 ? 10.391 2.529 9.812 1 81.75 107 VAL B C 1
ATOM 3215 O O . VAL B 1 107 ? 11.539 2.17 9.539 1 81.75 107 VAL B O 1
ATOM 3218 N N . PHE B 1 108 ? 9.469 2.668 8.922 1 82 108 PHE B N 1
ATOM 3219 C CA . PHE B 1 108 ? 9.688 2.393 7.508 1 82 108 PHE B CA 1
ATOM 3220 C C . PHE B 1 108 ? 10.758 3.312 6.934 1 82 108 PHE B C 1
ATOM 3222 O O . PHE B 1 108 ? 11.656 2.859 6.219 1 82 108 PHE B O 1
ATOM 3229 N N . GLN B 1 109 ? 10.734 4.578 7.266 1 82.19 109 GLN B N 1
ATOM 3230 C CA . GLN B 1 109 ? 11.695 5.551 6.754 1 82.19 109 GLN B CA 1
ATOM 3231 C C . GLN B 1 109 ? 13.102 5.266 7.289 1 82.19 109 GLN B C 1
ATOM 3233 O O . GLN B 1 109 ? 14.086 5.414 6.566 1 82.19 109 GLN B O 1
ATOM 3238 N N . THR B 1 110 ? 13.172 4.91 8.531 1 80.12 110 THR B N 1
ATOM 3239 C CA . THR B 1 110 ? 14.469 4.59 9.117 1 80.12 110 THR B CA 1
ATOM 3240 C C . THR B 1 110 ? 15.125 3.43 8.383 1 80.12 110 THR B C 1
ATOM 3242 O O . THR B 1 110 ? 16.312 3.479 8.07 1 80.12 110 THR B O 1
ATOM 3245 N N . ILE B 1 111 ? 14.273 2.459 8.031 1 74.06 111 ILE B N 1
ATOM 3246 C CA . ILE B 1 111 ? 14.773 1.29 7.312 1 74.06 111 ILE B CA 1
ATOM 3247 C C . ILE B 1 111 ? 15.188 1.688 5.898 1 74.06 111 ILE B C 1
ATOM 3249 O O . ILE B 1 111 ? 16.234 1.26 5.406 1 74.06 111 ILE B O 1
ATOM 3253 N N . LEU B 1 112 ? 14.383 2.439 5.23 1 74.5 112 LEU B N 1
ATOM 3254 C CA . LEU B 1 112 ? 14.648 2.834 3.85 1 74.5 112 LEU B CA 1
ATOM 3255 C C . LEU B 1 112 ? 15.898 3.705 3.766 1 74.5 112 LEU B C 1
ATOM 3257 O O . LEU B 1 112 ? 16.719 3.537 2.855 1 74.5 112 LEU B O 1
ATOM 3261 N N . PHE B 1 113 ? 16.062 4.707 4.664 1 76.12 113 PHE B N 1
ATOM 3262 C CA . PHE B 1 113 ? 17.203 5.602 4.652 1 76.12 113 PHE B CA 1
ATOM 3263 C C . PHE B 1 113 ? 18.5 4.824 4.883 1 76.12 113 PHE B C 1
ATOM 3265 O O . PHE B 1 113 ? 19.516 5.078 4.227 1 76.12 113 PHE B O 1
ATOM 3272 N N . MET B 1 114 ? 18.484 3.885 5.754 1 71.12 114 MET B N 1
ATOM 3273 C CA . MET B 1 114 ? 19.672 3.088 6.047 1 71.12 114 MET B CA 1
ATOM 3274 C C . MET B 1 114 ? 19.984 2.131 4.902 1 71.12 114 MET B C 1
ATOM 3276 O O . MET B 1 114 ? 21.141 1.879 4.598 1 71.12 114 MET B O 1
ATOM 3280 N N . GLY B 1 115 ? 18.922 1.557 4.254 1 66.69 115 GLY B N 1
ATOM 3281 C CA . GLY B 1 115 ? 19.094 0.56 3.209 1 66.69 115 GLY B CA 1
ATOM 3282 C C . GLY B 1 115 ? 19.203 1.163 1.821 1 66.69 115 GLY B C 1
ATOM 3283 O O . GLY B 1 115 ? 20.047 0.749 1.024 1 66.69 115 GLY B O 1
ATOM 3284 N N . MET B 1 116 ? 18.266 2.09 1.479 1 62.5 116 MET B N 1
ATOM 3285 C CA . MET B 1 116 ? 18.094 2.557 0.106 1 62.5 116 MET B CA 1
ATOM 3286 C C . MET B 1 116 ? 19.25 3.475 -0.298 1 62.5 116 MET B C 1
ATOM 3288 O O . MET B 1 116 ? 19.625 3.52 -1.469 1 62.5 116 MET B O 1
ATOM 3292 N N . ALA B 1 117 ? 19.781 4.18 0.635 1 62.5 117 ALA B N 1
ATOM 3293 C CA . ALA B 1 117 ? 20.891 5.047 0.278 1 62.5 117 ALA B CA 1
ATOM 3294 C C . ALA B 1 117 ? 21.969 4.281 -0.495 1 62.5 117 ALA B C 1
ATOM 3296 O O . ALA B 1 117 ? 22.484 4.773 -1.494 1 62.5 117 ALA B O 1
ATOM 3297 N N . SER B 1 118 ? 22.172 3.123 -0.038 1 62.5 118 SER B N 1
ATOM 3298 C CA . SER B 1 118 ? 23.188 2.301 -0.689 1 62.5 118 SER B CA 1
ATOM 3299 C C . SER B 1 118 ? 22.672 1.745 -2.016 1 62.5 118 SER B C 1
ATOM 3301 O O . SER B 1 118 ? 23.438 1.628 -2.979 1 62.5 118 SER B O 1
ATOM 3303 N N . MET B 1 119 ? 21.375 1.495 -2.055 1 57.72 119 MET B N 1
ATOM 3304 C CA . MET B 1 119 ? 20.797 0.865 -3.24 1 57.72 119 MET B CA 1
ATOM 3305 C C . MET B 1 119 ? 20.672 1.866 -4.383 1 57.72 119 MET B C 1
ATOM 3307 O O . MET B 1 119 ? 20.875 1.512 -5.547 1 57.72 119 MET B O 1
ATOM 3311 N N . ILE B 1 120 ? 20.203 3.066 -4.098 1 58.53 120 ILE B N 1
ATOM 3312 C CA . ILE B 1 120 ? 20 4.09 -5.117 1 58.53 120 ILE B CA 1
ATOM 3313 C C . ILE B 1 120 ? 21.297 4.32 -5.883 1 58.53 120 ILE B C 1
ATOM 3315 O O . ILE B 1 120 ? 21.281 4.555 -7.094 1 58.53 120 ILE B O 1
ATOM 3319 N N . GLN B 1 121 ? 22.297 4.195 -5.188 1 58.38 121 GLN B N 1
ATOM 3320 C CA . GLN B 1 121 ? 23.578 4.391 -5.867 1 58.38 121 GLN B CA 1
ATOM 3321 C C . GLN B 1 121 ? 23.828 3.281 -6.883 1 58.38 121 GLN B C 1
ATOM 3323 O O . GLN B 1 121 ? 24.5 3.5 -7.891 1 58.38 121 GLN B O 1
ATOM 3328 N N . SER B 1 122 ? 23.094 2.268 -6.645 1 57.09 122 SER B N 1
ATOM 3329 C CA . SER B 1 122 ? 23.359 1.121 -7.508 1 57.09 122 SER B CA 1
ATOM 3330 C C . SER B 1 122 ? 22.266 0.958 -8.562 1 57.09 122 SER B C 1
ATOM 3332 O O . SER B 1 122 ? 22.531 0.454 -9.656 1 57.09 122 SER B O 1
ATOM 3334 N N . VAL B 1 123 ? 21.094 1.327 -8.18 1 58.75 123 VAL B N 1
ATOM 3335 C CA . VAL B 1 123 ? 19.984 1.078 -9.086 1 58.75 123 VAL B CA 1
ATOM 3336 C C . VAL B 1 123 ? 19.5 2.396 -9.688 1 58.75 123 VAL B C 1
ATOM 3338 O O . VAL B 1 123 ? 18.625 3.061 -9.117 1 58.75 123 VAL B O 1
ATOM 3341 N N . LYS B 1 124 ? 19.984 2.754 -10.797 1 61.88 124 LYS B N 1
ATOM 3342 C CA . LYS B 1 124 ? 19.641 3.996 -11.484 1 61.88 124 LYS B CA 1
ATOM 3343 C C . LYS B 1 124 ? 18.203 3.975 -11.984 1 61.88 124 LYS B C 1
ATOM 3345 O O . LYS B 1 124 ? 17.609 5.027 -12.234 1 61.88 124 LYS B O 1
ATOM 3350 N N . ALA B 1 125 ? 17.594 2.803 -12.055 1 64.25 125 ALA B N 1
ATOM 3351 C CA . ALA B 1 125 ? 16.266 2.654 -12.641 1 64.25 125 ALA B CA 1
ATOM 3352 C C . ALA B 1 125 ? 15.172 2.92 -11.609 1 64.25 125 ALA B C 1
ATOM 3354 O O . ALA B 1 125 ? 14 3.09 -11.953 1 64.25 125 ALA B O 1
ATOM 3355 N N . LEU B 1 126 ? 15.594 3.115 -10.398 1 66.25 126 LEU B N 1
ATOM 3356 C CA . LEU B 1 126 ? 14.633 3.205 -9.297 1 66.25 126 LEU B CA 1
ATOM 3357 C C . LEU B 1 126 ? 13.75 4.438 -9.453 1 66.25 126 LEU B C 1
ATOM 3359 O O . LEU B 1 126 ? 12.523 4.348 -9.312 1 66.25 126 LEU B O 1
ATOM 3363 N N . PRO B 1 127 ? 14.375 5.547 -9.852 1 66.25 127 PRO B N 1
ATOM 3364 C CA . PRO B 1 127 ? 13.508 6.727 -9.969 1 66.25 127 PRO B CA 1
ATOM 3365 C C . PRO B 1 127 ? 12.469 6.59 -11.078 1 66.25 127 PRO B C 1
ATOM 3367 O O . PRO B 1 127 ? 11.352 7.098 -10.945 1 66.25 127 PRO B O 1
ATOM 3370 N N . TYR B 1 128 ? 12.781 5.965 -12.086 1 65.19 128 TYR B N 1
ATOM 3371 C CA . TYR B 1 128 ? 11.852 5.75 -13.188 1 65.19 128 TYR B CA 1
ATOM 3372 C C . TYR B 1 128 ? 10.672 4.891 -12.75 1 65.19 128 TYR B C 1
ATOM 3374 O O . TYR B 1 128 ? 9.523 5.152 -13.125 1 65.19 128 TYR B O 1
ATOM 3382 N N . PHE B 1 129 ? 11 3.992 -11.977 1 68.62 129 PHE B N 1
ATOM 3383 C CA . PHE B 1 129 ? 9.953 3.109 -11.469 1 68.62 129 PHE B CA 1
ATOM 3384 C C . PHE B 1 129 ? 9.016 3.863 -10.531 1 68.62 129 PHE B C 1
ATOM 3386 O O . PHE B 1 129 ? 7.797 3.73 -10.633 1 68.62 129 PHE B O 1
ATOM 3393 N N . VAL B 1 130 ? 9.57 4.609 -9.742 1 68.25 130 VAL B N 1
ATOM 3394 C CA . VAL B 1 130 ? 8.797 5.355 -8.758 1 68.25 130 VAL B CA 1
ATOM 3395 C C . VAL B 1 130 ? 7.91 6.379 -9.461 1 68.25 130 VAL B C 1
ATOM 3397 O O . VAL B 1 130 ? 6.742 6.543 -9.102 1 68.25 130 VAL B O 1
ATOM 3400 N N . GLY B 1 131 ? 8.523 7.098 -10.469 1 67.06 131 GLY B N 1
ATOM 3401 C CA . GLY B 1 131 ? 7.73 8.055 -11.234 1 67.06 131 GLY B CA 1
ATOM 3402 C C . GLY B 1 131 ? 6.523 7.426 -11.906 1 67.06 131 GLY B C 1
ATOM 3403 O O . GLY B 1 131 ? 5.418 7.973 -11.844 1 67.06 131 GLY B O 1
ATOM 3404 N N . CYS B 1 132 ? 6.664 6.324 -12.523 1 70.69 132 CYS B N 1
ATOM 3405 C CA . CYS B 1 132 ? 5.578 5.598 -13.172 1 70.69 132 CYS B CA 1
ATOM 3406 C C . CYS B 1 132 ? 4.52 5.18 -12.156 1 70.69 132 CYS B C 1
ATOM 3408 O O . CYS B 1 132 ? 3.32 5.277 -12.43 1 70.69 132 CYS B O 1
ATOM 3410 N N . TRP B 1 133 ? 4.969 4.832 -11.07 1 68.75 133 TRP B N 1
ATOM 3411 C CA . TRP B 1 133 ? 4.078 4.418 -9.992 1 68.75 133 TRP B CA 1
ATOM 3412 C C . TRP B 1 133 ? 3.199 5.578 -9.539 1 68.75 133 TRP B C 1
ATOM 3414 O O . TRP B 1 133 ? 1.986 5.418 -9.375 1 68.75 133 TRP B O 1
ATOM 3424 N N . LEU B 1 134 ? 3.791 6.699 -9.391 1 66.94 134 LEU B N 1
ATOM 3425 C CA . LEU B 1 134 ? 3.055 7.871 -8.938 1 66.94 134 LEU B CA 1
ATOM 3426 C C . LEU B 1 134 ? 1.972 8.258 -9.938 1 66.94 134 LEU B C 1
ATOM 3428 O O . LEU B 1 134 ? 0.845 8.578 -9.547 1 66.94 134 LEU B O 1
ATOM 3432 N N . ILE B 1 135 ? 2.289 8.203 -11.133 1 69 135 ILE B N 1
ATOM 3433 C CA . ILE B 1 135 ? 1.346 8.555 -12.188 1 69 135 ILE B CA 1
ATOM 3434 C C . ILE B 1 135 ? 0.197 7.547 -12.203 1 69 135 ILE B C 1
ATOM 3436 O O . ILE B 1 135 ? -0.97 7.93 -12.328 1 69 135 ILE B O 1
ATOM 3440 N N . LEU B 1 136 ? 0.53 6.273 -12.008 1 70.19 136 LEU B N 1
ATOM 3441 C CA . LEU B 1 136 ? -0.481 5.223 -12.031 1 70.19 136 LEU B CA 1
ATOM 3442 C C . LEU B 1 136 ? -1.453 5.375 -10.867 1 70.19 136 LEU B C 1
ATOM 3444 O O . LEU B 1 136 ? -2.666 5.23 -11.039 1 70.19 136 LEU B O 1
ATOM 3448 N N . VAL B 1 137 ? -0.929 5.695 -9.758 1 65.25 137 VAL B N 1
ATOM 3449 C CA . VAL B 1 137 ? -1.752 5.84 -8.562 1 65.25 137 VAL B CA 1
ATOM 3450 C C . VAL B 1 137 ? -2.693 7.031 -8.727 1 65.25 137 VAL B C 1
ATOM 3452 O O . VAL B 1 137 ? -3.861 6.965 -8.336 1 65.25 137 VAL B O 1
ATOM 3455 N N . THR B 1 138 ? -2.178 8.141 -9.297 1 62.88 138 THR B N 1
ATOM 3456 C CA . THR B 1 138 ? -2.971 9.352 -9.492 1 62.88 138 THR B CA 1
ATOM 3457 C C . THR B 1 138 ? -4.094 9.109 -10.492 1 62.88 138 THR B C 1
ATOM 3459 O O . THR B 1 138 ? -5.199 9.625 -10.336 1 62.88 138 THR B O 1
ATOM 3462 N N . MET B 1 139 ? -3.662 8.297 -11.422 1 64.62 139 MET B N 1
ATOM 3463 C CA . MET B 1 139 ? -4.625 8.086 -12.492 1 64.62 139 MET B CA 1
ATOM 3464 C C . MET B 1 139 ? -5.688 7.07 -12.086 1 64.62 139 MET B C 1
ATOM 3466 O O . MET B 1 139 ? -6.824 7.125 -12.555 1 64.62 139 MET B O 1
ATOM 3470 N N . LEU B 1 140 ? -5.164 6.207 -11.219 1 69.94 140 LEU B N 1
ATOM 3471 C CA . LEU B 1 140 ? -6.082 5.148 -10.805 1 69.94 140 LEU B CA 1
ATOM 3472 C C . LEU B 1 140 ? -6.945 5.605 -9.633 1 69.94 140 LEU B C 1
ATOM 3474 O O . LEU B 1 140 ? -6.508 6.418 -8.812 1 69.94 140 LEU B O 1
ATOM 3478 N N . GLY B 1 141 ? -8.258 6.035 -9.828 1 67.38 141 GLY B N 1
ATOM 3479 C CA . GLY B 1 141 ? -9.156 6.344 -8.719 1 67.38 141 GLY B CA 1
ATOM 3480 C C . GLY B 1 141 ? -8.695 5.762 -7.398 1 67.38 141 GLY B C 1
ATOM 3481 O O . GLY B 1 141 ? -7.879 4.84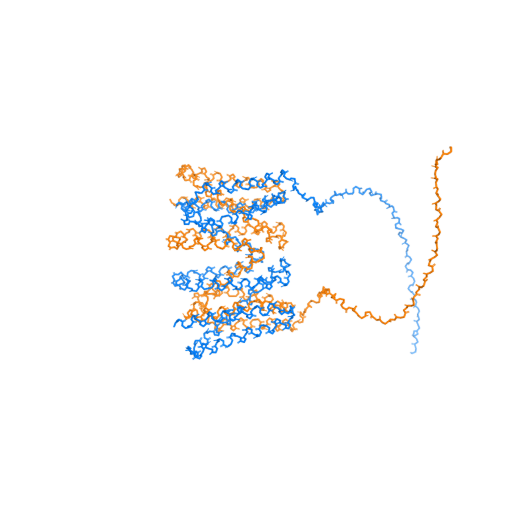 -7.371 1 67.38 141 GLY B O 1
ATOM 3482 N N . PRO B 1 142 ? -9.086 6.285 -6.285 1 68.44 142 PRO B N 1
ATOM 3483 C CA . PRO B 1 142 ? -8.633 5.852 -4.961 1 68.44 142 PRO B CA 1
ATOM 3484 C C . PRO B 1 142 ? -8.906 4.371 -4.703 1 68.44 142 PRO B C 1
ATOM 3486 O O . PRO B 1 142 ? -8.141 3.713 -3.994 1 68.44 142 PRO B O 1
ATOM 3489 N N . VAL B 1 143 ? -9.984 3.926 -5.383 1 74.81 143 VAL B N 1
ATOM 3490 C CA . VAL B 1 143 ? -10.352 2.531 -5.148 1 74.81 143 VAL B CA 1
ATOM 3491 C C . VAL B 1 143 ? -9.297 1.614 -5.766 1 74.81 143 VAL B C 1
ATOM 3493 O O . VAL B 1 143 ? -8.773 0.718 -5.094 1 74.81 143 VAL B O 1
ATOM 3496 N N . ILE B 1 144 ? -8.922 1.893 -6.977 1 80 144 ILE B N 1
ATOM 3497 C CA . ILE B 1 144 ? -7.973 1.049 -7.691 1 80 144 ILE B CA 1
ATOM 3498 C C . ILE B 1 144 ? -6.586 1.185 -7.059 1 80 144 ILE B C 1
ATOM 3500 O O . ILE B 1 144 ? -5.863 0.197 -6.918 1 80 144 ILE B O 1
ATOM 3504 N N . ALA B 1 145 ? -6.34 2.316 -6.645 1 76.88 145 ALA B N 1
ATOM 3505 C CA . ALA B 1 145 ? -5.055 2.549 -5.988 1 76.88 145 ALA B CA 1
ATOM 3506 C C . ALA B 1 145 ? -4.945 1.747 -4.695 1 76.88 145 ALA B C 1
ATOM 3508 O O . ALA B 1 145 ? -3.906 1.138 -4.422 1 76.88 145 ALA B O 1
ATOM 3509 N N . SER B 1 146 ? -6.07 1.826 -3.973 1 78.88 146 SER B N 1
ATOM 3510 C CA . SER B 1 146 ? -6.074 1.082 -2.719 1 78.88 146 SER B CA 1
ATOM 3511 C C . SER B 1 146 ? -5.953 -0.418 -2.965 1 78.88 146 SER B C 1
ATOM 3513 O O . SER B 1 146 ? -5.23 -1.113 -2.246 1 78.88 146 SER B O 1
ATOM 3515 N N . LEU B 1 147 ? -6.547 -0.897 -3.988 1 84.88 147 LEU B N 1
ATOM 3516 C CA . LEU B 1 147 ? -6.516 -2.32 -4.309 1 84.88 147 LEU B CA 1
ATOM 3517 C C . LEU B 1 147 ? -5.133 -2.74 -4.793 1 84.88 147 LEU B C 1
ATOM 3519 O O . LEU B 1 147 ? -4.637 -3.807 -4.426 1 84.88 147 LEU B O 1
ATOM 3523 N N . VAL B 1 148 ? -4.555 -1.924 -5.578 1 83.81 148 VAL B N 1
ATOM 3524 C CA . VAL B 1 148 ? -3.229 -2.219 -6.109 1 83.81 148 VAL B CA 1
ATOM 3525 C C . VAL B 1 148 ? -2.207 -2.23 -4.973 1 83.81 148 VAL B C 1
ATOM 3527 O O . VAL B 1 148 ? -1.344 -3.109 -4.914 1 83.81 148 VAL B O 1
ATOM 3530 N N . LEU B 1 149 ? -2.338 -1.331 -4.113 1 77.69 149 LEU B N 1
ATOM 3531 C CA . LEU B 1 149 ? -1.404 -1.244 -2.996 1 77.69 149 LEU B CA 1
ATOM 3532 C C . LEU B 1 149 ? -1.57 -2.434 -2.057 1 77.69 149 LEU B C 1
ATOM 3534 O O . LEU B 1 149 ? -0.582 -2.988 -1.57 1 77.69 149 LEU B O 1
ATOM 3538 N N . LEU B 1 150 ? -2.824 -2.789 -1.814 1 79.62 150 LEU B N 1
ATOM 3539 C CA . LEU B 1 150 ? -3.092 -3.979 -1.014 1 79.62 150 LEU B CA 1
ATOM 3540 C C . LEU B 1 150 ? -2.523 -5.227 -1.685 1 79.62 150 LEU B C 1
ATOM 3542 O O . LEU B 1 150 ? -1.899 -6.059 -1.024 1 79.62 150 LEU B O 1
ATOM 3546 N N . ASN B 1 151 ? -2.742 -5.273 -2.941 1 85.69 151 ASN B N 1
ATOM 3547 C CA . ASN B 1 151 ? -2.234 -6.406 -3.705 1 85.69 151 ASN B CA 1
ATOM 3548 C C . ASN B 1 151 ? -0.711 -6.484 -3.645 1 85.69 151 ASN B C 1
ATOM 3550 O O . ASN B 1 151 ? -0.146 -7.566 -3.477 1 85.69 151 ASN B O 1
ATOM 3554 N N . PHE B 1 152 ? -0.1 -5.395 -3.793 1 77.81 152 PHE B N 1
ATOM 3555 C CA . PHE B 1 152 ? 1.356 -5.336 -3.756 1 77.81 152 PHE B CA 1
ATOM 3556 C C . PHE B 1 152 ? 1.887 -5.859 -2.426 1 77.81 152 PHE B C 1
ATOM 3558 O O . PHE B 1 152 ? 2.846 -6.633 -2.395 1 77.81 152 PHE B O 1
ATOM 3565 N N . SER B 1 153 ? 1.261 -5.43 -1.393 1 73.94 153 SER B N 1
ATOM 3566 C CA . SER B 1 153 ? 1.694 -5.824 -0.056 1 73.94 153 SER B CA 1
ATOM 3567 C C . SER B 1 153 ? 1.547 -7.328 0.153 1 73.94 153 SER B C 1
ATOM 3569 O O . SER B 1 153 ? 2.426 -7.969 0.731 1 73.94 153 SER B O 1
ATOM 3571 N N . MET B 1 154 ? 0.512 -7.84 -0.333 1 77.38 154 MET B N 1
ATOM 3572 C CA . MET B 1 154 ? 0.216 -9.25 -0.102 1 77.38 154 MET B CA 1
ATOM 3573 C C . MET B 1 154 ? 0.987 -10.133 -1.076 1 77.38 154 MET B C 1
ATOM 3575 O O . MET B 1 154 ? 1.314 -11.281 -0.755 1 77.38 154 MET B O 1
ATOM 3579 N N . GLU B 1 155 ? 1.265 -9.609 -2.186 1 81.44 155 GLU B N 1
ATOM 3580 C CA . GLU B 1 155 ? 1.941 -10.383 -3.225 1 81.44 155 GLU B CA 1
ATOM 3581 C C . GLU B 1 155 ? 3.402 -10.633 -2.861 1 81.44 155 GLU B C 1
ATOM 3583 O O . GLU B 1 155 ? 3.994 -11.617 -3.303 1 81.44 155 GLU B O 1
ATOM 3588 N N . VAL B 1 156 ? 4.027 -9.781 -2.158 1 77.19 156 VAL B N 1
ATOM 3589 C CA . VAL B 1 156 ? 5.43 -9.922 -1.791 1 77.19 156 VAL B CA 1
ATOM 3590 C C . VAL B 1 156 ? 5.621 -11.203 -0.98 1 77.19 156 VAL B C 1
ATOM 3592 O O . VAL B 1 156 ? 6.566 -11.961 -1.218 1 77.19 156 VAL B O 1
ATOM 3595 N N . ASP B 1 157 ? 4.738 -11.492 -0.073 1 75.44 157 ASP B N 1
ATOM 3596 C CA . ASP B 1 157 ? 4.844 -12.672 0.777 1 75.44 157 ASP B CA 1
ATOM 3597 C C . ASP B 1 157 ? 4.68 -13.953 -0.04 1 75.44 157 ASP B C 1
ATOM 3599 O O . ASP B 1 157 ? 5.402 -14.93 0.175 1 75.44 157 ASP B O 1
ATOM 3603 N N . ILE B 1 158 ? 3.736 -13.906 -0.997 1 79.88 158 ILE B N 1
ATOM 3604 C CA . ILE B 1 158 ? 3.492 -15.062 -1.845 1 79.88 158 ILE B CA 1
ATOM 3605 C C . ILE B 1 158 ? 4.707 -15.32 -2.732 1 79.88 158 ILE B C 1
ATOM 3607 O O . ILE B 1 158 ? 5.156 -16.469 -2.869 1 79.88 158 ILE B O 1
ATOM 3611 N N . THR B 1 159 ? 5.246 -14.289 -3.238 1 81.19 159 THR B N 1
ATOM 3612 C CA . THR B 1 159 ? 6.383 -14.406 -4.141 1 81.19 159 THR B CA 1
ATOM 3613 C C . THR B 1 159 ? 7.621 -14.898 -3.393 1 81.19 159 THR B C 1
ATOM 3615 O O . THR B 1 159 ? 8.367 -15.742 -3.902 1 81.19 159 THR B O 1
ATOM 3618 N N . LEU B 1 160 ? 7.801 -14.398 -2.191 1 75.69 160 LEU B N 1
ATOM 3619 C CA . LEU B 1 160 ? 8.938 -14.828 -1.387 1 75.69 160 LEU B CA 1
ATOM 3620 C C . LEU B 1 160 ? 8.836 -16.312 -1.066 1 75.69 160 LEU B C 1
ATOM 3622 O O . LEU B 1 160 ? 9.836 -17.031 -1.119 1 75.69 160 LEU B O 1
ATOM 3626 N N . THR B 1 161 ? 7.664 -16.75 -0.733 1 74.75 161 THR B N 1
ATOM 3627 C CA . THR B 1 161 ? 7.43 -18.156 -0.437 1 74.75 161 THR B CA 1
ATOM 3628 C C . THR B 1 161 ? 7.684 -19.016 -1.671 1 74.75 161 THR B C 1
ATOM 3630 O O . THR B 1 161 ? 8.289 -20.094 -1.576 1 74.75 161 THR B O 1
ATOM 3633 N N . LYS B 1 162 ? 7.297 -18.531 -2.807 1 81.75 162 LYS B N 1
ATOM 3634 C CA . LYS B 1 162 ? 7.449 -19.297 -4.043 1 81.75 162 LYS B CA 1
ATOM 3635 C C . LYS B 1 162 ? 8.906 -19.344 -4.48 1 81.75 162 LYS B C 1
ATOM 3637 O O . LYS B 1 162 ? 9.367 -20.359 -5.012 1 81.75 162 LYS B O 1
ATOM 3642 N N . ILE B 1 163 ? 9.664 -18.281 -4.258 1 79.19 163 ILE B N 1
ATOM 3643 C CA . ILE B 1 163 ? 11.07 -18.25 -4.641 1 79.19 163 ILE B CA 1
ATOM 3644 C C . ILE B 1 163 ? 11.867 -19.219 -3.777 1 79.19 163 ILE B C 1
ATOM 3646 O O . ILE B 1 163 ? 12.82 -19.844 -4.25 1 79.19 163 ILE B O 1
ATOM 3650 N N . GLU B 1 164 ? 11.391 -19.359 -2.562 1 72.62 164 GLU B N 1
ATOM 3651 C CA . GLU B 1 164 ? 12.086 -20.25 -1.646 1 72.62 164 GLU B CA 1
ATOM 3652 C C . GLU B 1 164 ? 11.719 -21.719 -1.919 1 72.62 164 GLU B C 1
ATOM 3654 O O . GLU B 1 164 ? 12.531 -22.609 -1.705 1 72.62 164 GLU B O 1
ATOM 3659 N N . THR B 1 165 ? 10.508 -22.016 -2.486 1 74.38 165 THR B N 1
ATOM 3660 C CA . THR B 1 165 ? 10.008 -23.375 -2.611 1 74.38 165 THR B CA 1
ATOM 3661 C C . THR B 1 165 ? 10.25 -23.922 -4.02 1 74.38 165 THR B C 1
ATOM 3663 O O . THR B 1 165 ? 10.508 -25.109 -4.195 1 74.38 165 THR B O 1
ATOM 3666 N N . ILE B 1 166 ? 10.148 -23.031 -4.992 1 80.5 166 ILE B N 1
ATOM 3667 C CA . ILE B 1 166 ? 10.297 -23.453 -6.379 1 80.5 166 ILE B CA 1
ATOM 3668 C C . ILE B 1 166 ? 11.617 -22.938 -6.941 1 80.5 166 ILE B C 1
ATOM 3670 O O . ILE B 1 166 ? 11.805 -21.719 -7.074 1 80.5 166 ILE B O 1
ATOM 3674 N N . GLU B 1 167 ? 12.492 -23.781 -7.277 1 76.75 167 GLU B N 1
ATOM 3675 C CA . GLU B 1 167 ? 13.836 -23.406 -7.734 1 76.75 167 GLU B CA 1
ATOM 3676 C C . GLU B 1 167 ? 13.789 -22.797 -9.133 1 76.75 167 GLU B C 1
ATOM 3678 O O . GLU B 1 167 ? 14.516 -21.844 -9.414 1 76.75 167 GLU B O 1
ATOM 3683 N N . ASN B 1 168 ? 12.898 -23.359 -9.977 1 82.94 168 ASN B N 1
ATOM 3684 C CA . ASN B 1 168 ? 12.836 -22.844 -11.336 1 82.94 168 ASN B CA 1
ATOM 3685 C C . ASN B 1 168 ? 11.961 -21.594 -11.422 1 82.94 168 ASN B C 1
ATOM 3687 O O . ASN B 1 168 ? 10.742 -21.672 -11.266 1 82.94 168 ASN B O 1
ATOM 3691 N N . HIS B 1 169 ? 12.578 -20.516 -11.758 1 82.56 169 HIS B N 1
ATOM 3692 C CA . HIS B 1 169 ? 11.898 -19.234 -11.766 1 82.56 169 HIS B CA 1
ATOM 3693 C C . HIS B 1 169 ? 10.852 -19.172 -12.867 1 82.56 169 HIS B C 1
ATOM 3695 O O . HIS B 1 169 ? 9.828 -18.5 -12.719 1 82.56 169 HIS B O 1
ATOM 3701 N N . TYR B 1 170 ? 11.141 -19.875 -13.914 1 86.19 170 TYR B N 1
ATOM 3702 C CA . TYR B 1 170 ? 10.172 -19.891 -15 1 86.19 170 TYR B CA 1
ATOM 3703 C C . TYR B 1 170 ? 8.867 -20.547 -14.562 1 86.19 170 TYR B C 1
ATOM 3705 O O . TYR B 1 170 ? 7.781 -20.031 -14.852 1 86.19 170 TYR B O 1
ATOM 3713 N N . ILE B 1 171 ? 9.016 -21.641 -13.875 1 88.56 171 ILE B N 1
ATOM 3714 C CA . ILE B 1 171 ? 7.852 -22.391 -13.422 1 88.56 171 ILE B CA 1
ATOM 3715 C C . ILE B 1 171 ? 7.09 -21.578 -12.375 1 88.56 171 ILE B C 1
ATOM 3717 O O . ILE B 1 171 ? 5.859 -21.484 -12.422 1 88.56 171 ILE B O 1
ATOM 3721 N N . ALA B 1 172 ? 7.789 -20.922 -11.547 1 87.44 172 ALA B N 1
ATOM 3722 C CA . ALA B 1 172 ? 7.176 -20.125 -10.492 1 87.44 172 ALA B CA 1
ATOM 3723 C C . ALA B 1 172 ? 6.453 -18.906 -11.07 1 87.44 172 ALA B C 1
ATOM 3725 O O . ALA B 1 172 ? 5.32 -18.609 -10.688 1 87.44 172 ALA B O 1
ATOM 3726 N N . LEU B 1 173 ? 7.059 -18.266 -12.016 1 89.12 173 LEU B N 1
ATOM 3727 C CA . LEU B 1 173 ? 6.48 -17.062 -12.602 1 89.12 173 LEU B CA 1
ATOM 3728 C C . LEU B 1 173 ? 5.273 -17.406 -13.477 1 89.12 173 LEU B C 1
ATOM 3730 O O . LEU B 1 173 ? 4.254 -16.719 -13.422 1 89.12 173 LEU B O 1
ATOM 3734 N N . SER B 1 174 ? 5.434 -18.438 -14.258 1 90.44 174 SER B N 1
ATOM 3735 C CA . SER B 1 174 ? 4.348 -18.828 -15.156 1 90.44 174 SER B CA 1
ATOM 3736 C C . SER B 1 174 ? 3.104 -19.234 -14.375 1 90.44 174 SER B C 1
ATOM 3738 O O . SER B 1 174 ? 1.983 -18.875 -14.742 1 90.44 174 SER B O 1
ATOM 3740 N N . SER B 1 175 ? 3.303 -19.969 -13.305 1 90.38 175 SER B N 1
ATOM 3741 C CA . SER B 1 175 ? 2.164 -20.375 -12.484 1 90.38 175 SER B CA 1
ATOM 3742 C C . SER B 1 175 ? 1.511 -19.156 -11.82 1 90.38 175 SER B C 1
ATOM 3744 O O . SER B 1 175 ? 0.285 -19.094 -11.703 1 90.38 175 SER B O 1
ATOM 3746 N N . SER B 1 176 ? 2.264 -18.188 -11.438 1 92.06 176 SER B N 1
ATOM 3747 C CA . SER B 1 176 ? 1.756 -16.984 -10.789 1 92.06 176 SER B CA 1
ATOM 3748 C C . SER B 1 176 ? 0.975 -16.109 -11.773 1 92.06 176 SER B C 1
ATOM 3750 O O . SER B 1 176 ? -0.048 -15.523 -11.414 1 92.06 176 SER B O 1
ATOM 3752 N N . VAL B 1 177 ? 1.479 -16.031 -12.969 1 89.88 177 VAL B N 1
ATOM 3753 C CA . VAL B 1 177 ? 0.836 -15.195 -13.984 1 89.88 177 VAL B CA 1
ATOM 3754 C C . VAL B 1 177 ? -0.548 -15.75 -14.305 1 89.88 177 VAL B C 1
ATOM 3756 O O . VAL B 1 177 ? -1.523 -15 -14.383 1 89.88 177 VAL B O 1
ATOM 3759 N N . LEU B 1 178 ? -0.634 -17.016 -14.508 1 90.81 178 LEU B N 1
ATOM 3760 C CA . LEU B 1 178 ? -1.919 -17.625 -14.828 1 90.81 178 LEU B CA 1
ATOM 3761 C C . LEU B 1 178 ? -2.889 -17.5 -13.656 1 90.81 178 LEU B C 1
ATOM 3763 O O . LEU B 1 178 ? -4.09 -17.297 -13.859 1 90.81 178 LEU B O 1
ATOM 3767 N N . ALA B 1 179 ? -2.352 -17.641 -12.477 1 90.62 179 ALA B N 1
ATOM 3768 C CA . ALA B 1 179 ? -3.193 -17.484 -11.289 1 90.62 179 ALA B CA 1
ATOM 3769 C C . ALA B 1 179 ? -3.67 -16.047 -11.125 1 90.62 179 ALA B C 1
ATOM 3771 O O . ALA B 1 179 ? -4.785 -15.805 -10.656 1 90.62 179 ALA B O 1
ATOM 3772 N N . ALA B 1 180 ? -2.881 -15.078 -11.461 1 90.12 180 ALA B N 1
ATOM 3773 C CA . ALA B 1 180 ? -3.195 -13.656 -11.312 1 90.12 180 ALA B CA 1
ATOM 3774 C C . ALA B 1 180 ? -4.391 -13.266 -12.172 1 90.12 180 ALA B C 1
ATOM 3776 O O . ALA B 1 180 ? -5.25 -12.492 -11.742 1 90.12 180 ALA B O 1
ATOM 3777 N N . PHE B 1 181 ? -4.504 -13.766 -13.383 1 87.94 181 PHE B N 1
ATOM 3778 C CA . PHE B 1 181 ? -5.57 -13.375 -14.297 1 87.94 181 PHE B CA 1
ATOM 3779 C C . PHE B 1 181 ? -6.898 -13.992 -13.867 1 87.94 181 PHE B C 1
ATOM 3781 O O . PHE B 1 181 ? -7.965 -13.562 -14.312 1 87.94 181 PHE B O 1
ATOM 3788 N N . ALA B 1 182 ? -6.875 -14.938 -13.008 1 86.88 182 ALA B N 1
ATOM 3789 C CA . ALA B 1 182 ? -8.109 -15.547 -12.508 1 86.88 182 ALA B CA 1
ATOM 3790 C C . ALA B 1 182 ? -8.672 -14.742 -11.336 1 86.88 182 ALA B C 1
ATOM 3792 O O . ALA B 1 182 ? -9.766 -15.039 -10.852 1 86.88 182 ALA B O 1
ATOM 3793 N N . LEU B 1 183 ? -8.031 -13.719 -10.953 1 87.69 183 LEU B N 1
ATOM 3794 C CA . LEU B 1 183 ? -8.359 -12.961 -9.75 1 87.69 183 LEU B CA 1
ATOM 3795 C C . LEU B 1 183 ? -9.75 -12.344 -9.852 1 87.69 183 LEU B C 1
ATOM 3797 O O . LEU B 1 183 ? -10.555 -12.453 -8.922 1 87.69 183 LEU B O 1
ATOM 3801 N N . PRO B 1 184 ? -10.109 -11.688 -10.984 1 85.62 184 PRO B N 1
ATOM 3802 C CA . PRO B 1 184 ? -11.422 -11.031 -11.031 1 85.62 184 PRO B CA 1
ATOM 3803 C C . PRO B 1 184 ? -12.578 -12.016 -10.844 1 85.62 184 PRO B C 1
ATOM 3805 O O . PRO B 1 184 ? -13.523 -11.727 -10.109 1 85.62 184 PRO B O 1
ATOM 3808 N N . GLU B 1 185 ? -12.5 -13.109 -11.445 1 83.56 185 GLU B N 1
ATOM 3809 C CA . GLU B 1 185 ? -13.578 -14.094 -11.336 1 83.56 185 GLU B CA 1
ATOM 3810 C C . GLU B 1 185 ? -13.547 -14.781 -9.977 1 83.56 185 GLU B C 1
ATOM 3812 O O . GLU B 1 185 ? -14.602 -15.094 -9.414 1 83.56 185 GLU B O 1
ATOM 3817 N N . LEU B 1 186 ? -12.359 -15.047 -9.578 1 86.06 186 LEU B N 1
ATOM 3818 C CA . LEU B 1 186 ? -12.234 -15.672 -8.266 1 86.06 186 LEU B CA 1
ATOM 3819 C C . LEU B 1 186 ? -12.836 -14.781 -7.184 1 86.06 186 LEU B C 1
ATOM 3821 O O . LEU B 1 186 ? -13.43 -15.281 -6.227 1 86.06 186 LEU B O 1
ATOM 3825 N N . TYR B 1 187 ? -12.656 -13.516 -7.336 1 88.75 187 TYR B N 1
ATOM 3826 C CA . TYR B 1 187 ? -13.219 -12.578 -6.371 1 88.75 187 TYR B CA 1
ATOM 3827 C C . TYR B 1 187 ? -14.734 -12.719 -6.289 1 88.75 187 TYR B C 1
ATOM 3829 O O . TYR B 1 187 ? -15.297 -12.758 -5.199 1 88.75 187 TYR B O 1
ATOM 3837 N N . PHE B 1 188 ? -15.383 -12.781 -7.406 1 83.75 188 PHE B N 1
ATOM 3838 C CA . PHE B 1 188 ? -16.844 -12.844 -7.418 1 83.75 188 PHE B CA 1
ATOM 3839 C C . PHE B 1 188 ? -17.328 -14.164 -6.828 1 83.75 188 PHE B C 1
ATOM 3841 O O . PHE B 1 188 ? -18.344 -14.195 -6.129 1 83.75 188 PHE B O 1
ATOM 3848 N N . VAL B 1 189 ? -16.578 -15.18 -7.113 1 82.5 189 VAL B N 1
ATOM 3849 C CA . VAL B 1 189 ? -16.953 -16.484 -6.582 1 82.5 189 VAL B CA 1
ATOM 3850 C C . VAL B 1 189 ? -16.781 -16.484 -5.062 1 82.5 189 VAL B C 1
ATOM 3852 O O . VAL B 1 189 ? -17.672 -16.906 -4.328 1 82.5 189 VAL B O 1
ATOM 3855 N N . VAL B 1 190 ? -15.664 -16.047 -4.598 1 83.75 190 VAL B N 1
ATOM 3856 C CA . VAL B 1 190 ? -15.352 -16.062 -3.172 1 83.75 190 VAL B CA 1
ATOM 3857 C C . VAL B 1 190 ? -16.266 -15.094 -2.43 1 83.75 190 VAL B C 1
ATOM 3859 O O . VAL B 1 190 ? -16.672 -15.359 -1.294 1 83.75 190 VAL B O 1
ATOM 3862 N N . ARG B 1 191 ? -16.484 -13.977 -3.08 1 83.12 191 ARG B N 1
ATOM 3863 C CA . ARG B 1 191 ? -17.422 -13.031 -2.496 1 83.12 191 ARG B CA 1
ATOM 3864 C C . ARG B 1 191 ? -18.766 -13.695 -2.203 1 83.12 191 ARG B C 1
ATOM 3866 O O . ARG B 1 191 ? -19.375 -13.461 -1.152 1 83.12 191 ARG B O 1
ATOM 3873 N N . GLU B 1 192 ? -19.234 -14.438 -3.145 1 80.56 192 GLU B N 1
ATOM 3874 C CA . GLU B 1 192 ? -20.5 -15.156 -2.955 1 80.56 192 GLU B CA 1
ATOM 3875 C C . GLU B 1 192 ? -20.391 -16.172 -1.823 1 80.56 192 GLU B C 1
ATOM 3877 O O . GLU B 1 192 ? -21.344 -16.375 -1.074 1 80.56 192 GLU B O 1
ATOM 3882 N N . LEU B 1 193 ? -19.234 -16.781 -1.759 1 78.12 193 LEU B N 1
ATOM 3883 C CA . LEU B 1 193 ? -19 -17.75 -0.688 1 78.12 193 LEU B CA 1
ATOM 3884 C C . LEU B 1 193 ? -19.016 -17.062 0.674 1 78.12 193 LEU B C 1
ATOM 3886 O O . LEU B 1 193 ? -19.531 -17.609 1.646 1 78.12 193 LEU B O 1
ATOM 3890 N N . PHE B 1 194 ? -18.469 -15.875 0.735 1 77.62 194 PHE B N 1
ATOM 3891 C CA . PHE B 1 194 ? -18.453 -15.109 1.974 1 77.62 194 PHE B CA 1
ATOM 3892 C C . PHE B 1 194 ? -19.859 -14.727 2.391 1 77.62 194 PHE B C 1
ATOM 3894 O O . PHE B 1 194 ? -20.172 -14.664 3.584 1 77.62 194 PHE B O 1
ATOM 3901 N N . ARG B 1 195 ? -20.625 -14.406 1.39 1 75.06 195 ARG B N 1
ATOM 3902 C CA . ARG B 1 195 ? -22 -14.016 1.67 1 75.06 195 ARG B CA 1
ATOM 3903 C C . ARG B 1 195 ? -22.812 -15.203 2.162 1 75.06 195 ARG B C 1
ATOM 3905 O O . ARG B 1 195 ? -23.656 -15.062 3.051 1 75.06 195 ARG B O 1
ATOM 3912 N N . ARG B 1 196 ? -22.453 -16.328 1.673 1 77.62 196 ARG B N 1
ATOM 3913 C CA . ARG B 1 196 ? -23.203 -17.547 1.994 1 77.62 196 ARG B CA 1
ATOM 3914 C C . ARG B 1 196 ? -22.719 -18.156 3.303 1 77.62 196 ARG B C 1
ATOM 3916 O O . ARG B 1 196 ? -23.516 -18.703 4.074 1 77.62 196 ARG B O 1
ATOM 3923 N N . TYR B 1 197 ? -21.375 -18.031 3.5 1 79.75 197 TYR B N 1
ATOM 3924 C CA . TYR B 1 197 ? -20.766 -18.656 4.672 1 79.75 197 TYR B CA 1
ATOM 3925 C C . TYR B 1 197 ? -20.172 -17.609 5.605 1 79.75 197 TYR B C 1
ATOM 3927 O O . TYR B 1 197 ? -19.078 -17.094 5.359 1 79.75 197 TYR B O 1
ATOM 3935 N N . TYR B 1 198 ? -20.766 -17.406 6.766 1 75.62 198 TYR B N 1
ATOM 3936 C CA . TYR B 1 198 ? -20.406 -16.328 7.684 1 75.62 198 TYR B CA 1
ATOM 3937 C C . TYR B 1 198 ? -19.078 -16.625 8.367 1 75.62 198 TYR B C 1
ATOM 3939 O O . TYR B 1 198 ? -18.312 -15.711 8.672 1 75.62 198 TYR B O 1
ATOM 3947 N N . LEU B 1 199 ? -18.781 -17.844 8.547 1 79.19 199 LEU B N 1
ATOM 3948 C CA . LEU B 1 199 ? -17.562 -18.203 9.266 1 79.19 199 LEU B CA 1
ATOM 3949 C C . LEU B 1 199 ? -16.344 -18.078 8.367 1 79.19 199 LEU B C 1
ATOM 3951 O O . LEU B 1 199 ? -15.211 -18.141 8.844 1 79.19 199 LEU B O 1
ATOM 3955 N N . MET B 1 200 ? -16.562 -17.875 7.141 1 77.06 200 MET B N 1
ATOM 3956 C CA . MET B 1 200 ? -15.461 -17.797 6.188 1 77.06 200 MET B CA 1
ATOM 3957 C C . MET B 1 200 ? -14.555 -16.609 6.508 1 77.06 200 MET B C 1
ATOM 3959 O O . MET B 1 200 ? -13.328 -16.703 6.383 1 77.06 200 MET B O 1
ATOM 3963 N N . LYS B 1 201 ? -15.172 -15.578 6.945 1 74.94 201 LYS B N 1
ATOM 3964 C CA . LYS B 1 201 ? -14.383 -14.391 7.273 1 74.94 201 LYS B CA 1
ATOM 3965 C C . LYS B 1 201 ? -13.414 -14.68 8.422 1 74.94 201 LYS B C 1
ATOM 3967 O O . LYS B 1 201 ? -12.258 -14.258 8.391 1 74.94 201 LYS B O 1
ATOM 3972 N N . TYR B 1 202 ? -13.844 -15.422 9.328 1 75.75 202 TYR B N 1
ATOM 3973 C CA . TYR B 1 202 ? -13.023 -15.758 10.492 1 75.75 202 TYR B CA 1
ATOM 3974 C C . TYR B 1 202 ? -11.93 -16.75 10.109 1 75.75 202 TYR B C 1
ATOM 3976 O O . TYR B 1 202 ? -10.812 -16.688 10.625 1 75.75 202 TYR B O 1
ATOM 3984 N N . GLY B 1 203 ? -12.336 -17.688 9.273 1 77.88 203 GLY B N 1
ATOM 3985 C CA . GLY B 1 203 ? -11.344 -18.641 8.805 1 77.88 203 GLY B CA 1
ATOM 3986 C C . GLY B 1 203 ? -10.195 -17.984 8.062 1 77.88 203 GLY B C 1
ATOM 3987 O O . GLY B 1 203 ? -9.031 -18.297 8.328 1 77.88 203 GLY B O 1
ATOM 3988 N N . VAL B 1 204 ? -10.508 -17.078 7.262 1 77.31 204 VAL B N 1
ATOM 3989 C CA . VAL B 1 204 ? -9.492 -16.391 6.465 1 77.31 204 VAL B CA 1
ATOM 3990 C C . VAL B 1 204 ? -8.609 -15.539 7.371 1 77.31 204 VAL B C 1
ATOM 3992 O O . VAL B 1 204 ? -7.387 -15.523 7.219 1 77.31 204 VAL B O 1
ATOM 3995 N N . ALA B 1 205 ? -9.227 -14.859 8.266 1 75.5 205 ALA B N 1
ATOM 3996 C CA . ALA B 1 205 ? -8.453 -14.062 9.219 1 75.5 205 ALA B CA 1
ATOM 3997 C C . ALA B 1 205 ? -7.516 -14.945 10.039 1 75.5 205 ALA B C 1
ATOM 3999 O O . ALA B 1 205 ? -6.363 -14.578 10.281 1 75.5 205 ALA B O 1
ATOM 4000 N N . GLY B 1 206 ? -8.047 -16.078 10.469 1 79.12 206 GLY B N 1
ATOM 4001 C CA . GLY B 1 206 ? -7.238 -17.031 11.203 1 79.12 206 GLY B CA 1
ATOM 4002 C C . GLY B 1 206 ? -6.062 -17.562 10.406 1 79.12 206 GLY B C 1
ATOM 4003 O O . GLY B 1 206 ? -4.957 -17.703 10.93 1 79.12 206 GLY B O 1
ATOM 4004 N N . LEU B 1 207 ? -6.289 -17.75 9.148 1 80.25 207 LEU B N 1
ATOM 4005 C CA . LEU B 1 207 ? -5.234 -18.25 8.273 1 80.25 207 LEU B CA 1
ATOM 4006 C C . LEU B 1 207 ? -4.145 -17.203 8.086 1 80.25 207 LEU B C 1
ATOM 4008 O O . LEU B 1 207 ? -2.953 -17.531 8.094 1 80.25 207 LEU B O 1
ATOM 4012 N N . MET B 1 208 ? -4.539 -15.992 7.891 1 73.5 208 MET B N 1
ATOM 4013 C CA . MET B 1 208 ? -3.57 -14.914 7.715 1 73.5 208 MET B CA 1
ATOM 4014 C C . MET B 1 208 ? -2.674 -14.789 8.945 1 73.5 208 MET B C 1
ATOM 4016 O O . MET B 1 208 ? -1.465 -14.594 8.812 1 73.5 208 MET B O 1
ATOM 4020 N N . MET B 1 209 ? -3.291 -14.844 10.078 1 74.81 209 MET B N 1
ATOM 4021 C CA . MET B 1 209 ? -2.521 -14.773 11.32 1 74.81 209 MET B CA 1
ATOM 4022 C C . MET B 1 209 ? -1.594 -15.977 11.453 1 74.81 209 MET B C 1
ATOM 4024 O O . MET B 1 209 ? -0.448 -15.836 11.883 1 74.81 209 MET B O 1
ATOM 4028 N N . PHE B 1 210 ? -2.096 -17.125 11.164 1 78.94 210 PHE B N 1
ATOM 4029 C CA . PHE B 1 210 ? -1.332 -18.375 11.242 1 78.94 210 PHE B CA 1
ATOM 4030 C C . PHE B 1 210 ? -0.124 -18.328 10.312 1 78.94 210 PHE B C 1
ATOM 4032 O O . PHE B 1 210 ? 0.997 -18.625 10.727 1 78.94 210 PHE B O 1
ATOM 4039 N N . PHE B 1 211 ? -0.285 -17.906 9.055 1 74.31 211 PHE B N 1
ATOM 4040 C CA . PHE B 1 211 ? 0.805 -17.859 8.086 1 74.31 211 PHE B CA 1
ATOM 4041 C C . PHE B 1 211 ? 1.815 -16.781 8.461 1 74.31 211 PHE B C 1
ATOM 4043 O O . PHE B 1 211 ? 3.02 -16.953 8.266 1 74.31 211 PHE B O 1
ATOM 4050 N N . GLY B 1 212 ? 1.31 -15.656 8.883 1 70.94 212 GLY B N 1
ATOM 4051 C CA . GLY B 1 212 ? 2.223 -14.633 9.359 1 70.94 212 GLY B CA 1
ATOM 4052 C C . GLY B 1 212 ? 3.137 -15.117 10.469 1 70.94 212 GLY B C 1
ATOM 4053 O O . GLY B 1 212 ? 4.336 -14.836 10.461 1 70.94 212 GLY B O 1
ATOM 4054 N N . PHE B 1 213 ? 2.52 -15.836 11.367 1 76 213 PHE B N 1
ATOM 4055 C CA . PHE B 1 213 ? 3.275 -16.375 12.492 1 76 213 PHE B CA 1
ATOM 4056 C C . PHE B 1 213 ? 4.281 -17.422 12.016 1 76 213 PHE B C 1
ATOM 4058 O O . PHE B 1 213 ? 5.414 -17.469 12.508 1 76 213 PHE B O 1
ATOM 4065 N N . MET B 1 214 ? 3.879 -18.203 11.094 1 75.06 214 MET B N 1
ATOM 4066 C CA . MET B 1 214 ? 4.758 -19.25 10.586 1 75.06 214 MET B CA 1
ATOM 4067 C C . MET B 1 214 ? 5.945 -18.656 9.836 1 75.06 214 MET B C 1
ATOM 4069 O O . MET B 1 214 ? 7.062 -19.172 9.922 1 75.06 214 MET B O 1
ATOM 4073 N N . LEU B 1 215 ? 5.668 -17.641 9.133 1 70.88 215 LEU B N 1
ATOM 4074 C CA . LEU B 1 215 ? 6.742 -16.969 8.414 1 70.88 215 LEU B CA 1
ATOM 4075 C C . LEU B 1 215 ? 7.766 -16.391 9.391 1 70.88 215 LEU B C 1
ATOM 4077 O O . LEU B 1 215 ? 8.961 -16.375 9.102 1 70.88 215 LEU B O 1
ATOM 4081 N N . LEU B 1 216 ? 7.277 -15.914 10.5 1 71 216 LEU B N 1
ATOM 4082 C CA . LEU B 1 216 ? 8.164 -15.352 11.516 1 71 216 LEU B CA 1
ATOM 4083 C C . LEU B 1 216 ? 9.023 -16.438 12.148 1 71 216 LEU B C 1
ATOM 4085 O O . LEU B 1 216 ? 10.141 -16.188 12.586 1 71 216 LEU B O 1
ATOM 4089 N N . LEU B 1 217 ? 8.414 -17.594 12.219 1 71.69 217 LEU B N 1
ATOM 4090 C CA . LEU B 1 217 ? 9.148 -18.703 12.828 1 71.69 217 LEU B CA 1
ATOM 4091 C C . LEU B 1 217 ? 9.867 -19.531 11.758 1 71.69 217 LEU B C 1
ATOM 4093 O O . LEU B 1 217 ? 10.164 -20.703 11.977 1 71.69 217 LEU B O 1
ATOM 4097 N N . ARG B 1 218 ? 10 -18.969 10.633 1 65.69 218 ARG B N 1
ATOM 4098 C CA . ARG B 1 218 ? 10.562 -19.656 9.477 1 65.69 218 ARG B CA 1
ATOM 4099 C C . ARG B 1 218 ? 11.883 -20.328 9.836 1 65.69 218 ARG B C 1
ATOM 4101 O O . ARG B 1 218 ? 12.227 -21.375 9.273 1 65.69 218 ARG B O 1
ATOM 4108 N N . ARG B 1 219 ? 12.641 -19.781 10.719 1 62.06 219 ARG B N 1
ATOM 4109 C CA . ARG B 1 219 ? 13.93 -20.344 11.109 1 62.06 219 ARG B CA 1
ATOM 4110 C C . ARG B 1 219 ? 13.758 -21.656 11.844 1 62.06 219 ARG B C 1
ATOM 4112 O O . ARG B 1 219 ? 14.586 -22.562 11.711 1 62.06 219 ARG B O 1
ATOM 4119 N N . TRP B 1 220 ? 12.688 -21.75 12.5 1 62.03 220 TRP B N 1
ATOM 4120 C CA . TRP B 1 220 ? 12.555 -22.906 13.359 1 62.03 220 TRP B CA 1
ATOM 4121 C C . TRP B 1 220 ? 11.641 -23.953 12.727 1 62.03 220 TRP B C 1
ATOM 4123 O O . TRP B 1 220 ? 11.844 -25.156 12.906 1 62.03 220 TRP B O 1
ATOM 4133 N N . VAL B 1 221 ? 10.664 -23.531 12.016 1 61.22 221 VAL B N 1
ATOM 4134 C CA . VAL B 1 221 ? 9.672 -24.453 11.469 1 61.22 221 VAL B CA 1
ATOM 4135 C C . VAL B 1 221 ? 9.562 -24.266 9.961 1 61.22 221 VAL B C 1
ATOM 4137 O O . VAL B 1 221 ? 9.195 -23.188 9.484 1 61.22 221 VAL B O 1
ATOM 4140 N N . VAL B 1 222 ? 10.281 -25.016 9.273 1 60.91 222 VAL B N 1
ATOM 4141 C CA . VAL B 1 222 ? 10.125 -25 7.824 1 60.91 222 VAL B CA 1
ATOM 4142 C C . VAL B 1 222 ? 8.938 -25.875 7.426 1 60.91 222 VAL B C 1
ATOM 4144 O O . VAL B 1 222 ? 8.945 -27.094 7.66 1 60.91 222 VAL B O 1
ATOM 4147 N N . ILE B 1 223 ? 7.871 -25.359 7.27 1 60.28 223 ILE B N 1
ATOM 4148 C CA . ILE B 1 223 ? 6.703 -26.125 6.848 1 60.28 223 ILE B CA 1
ATOM 4149 C C . ILE B 1 223 ? 6.766 -26.375 5.344 1 60.28 223 ILE B C 1
ATOM 4151 O O . ILE B 1 223 ? 7.062 -25.469 4.566 1 60.28 223 ILE B O 1
ATOM 4155 N N . SER B 1 224 ? 6.73 -27.672 5.016 1 65.69 224 SER B N 1
ATOM 4156 C CA . SER B 1 224 ? 6.715 -28.062 3.613 1 65.69 224 SER B CA 1
ATOM 4157 C C . SER B 1 224 ? 5.527 -27.453 2.879 1 65.69 224 SER B C 1
ATOM 4159 O O . SER B 1 224 ? 4.508 -27.141 3.492 1 65.69 224 SER B O 1
ATOM 4161 N N . ASP B 1 225 ? 5.578 -27.047 1.678 1 66.62 225 ASP B N 1
ATOM 4162 C CA . ASP B 1 225 ? 4.574 -26.422 0.82 1 66.62 225 ASP B CA 1
ATOM 4163 C C . ASP B 1 225 ? 3.277 -27.234 0.818 1 66.62 225 ASP B C 1
ATOM 4165 O O . ASP B 1 225 ? 2.188 -26.656 0.863 1 66.62 225 ASP B O 1
ATOM 4169 N N . GLU B 1 226 ? 3.533 -28.531 0.829 1 72.12 226 GLU B N 1
ATOM 4170 C CA . GLU B 1 226 ? 2.363 -29.406 0.757 1 72.12 226 GLU B CA 1
ATOM 4171 C C . GLU B 1 226 ? 1.511 -29.281 2.018 1 72.12 226 GLU B C 1
ATOM 4173 O O . GLU B 1 226 ? 0.28 -29.266 1.94 1 72.12 226 GLU B O 1
ATOM 4178 N N . VAL B 1 227 ? 2.322 -29.156 3.053 1 75.44 227 VAL B N 1
ATOM 4179 C CA . VAL B 1 227 ? 1.615 -29.078 4.328 1 75.44 227 VAL B CA 1
ATOM 4180 C C . VAL B 1 227 ? 0.892 -27.734 4.43 1 75.44 227 VAL B C 1
ATOM 4182 O O . VAL B 1 227 ? -0.223 -27.656 4.953 1 75.44 227 VAL B O 1
ATOM 4185 N N . GLU B 1 228 ? 1.576 -26.703 3.914 1 73.44 228 GLU B N 1
ATOM 4186 C CA . GLU B 1 228 ? 0.958 -25.391 3.945 1 73.44 228 GLU B CA 1
ATOM 4187 C C . GLU B 1 228 ? -0.314 -25.359 3.104 1 73.44 228 GLU B C 1
ATOM 4189 O O . GLU B 1 228 ? -1.335 -24.812 3.533 1 73.44 228 GLU B O 1
ATOM 4194 N N . LEU B 1 229 ? -0.246 -26.031 2.031 1 76.25 229 LEU B N 1
ATOM 4195 C CA . LEU B 1 229 ? -1.395 -26.078 1.133 1 76.25 229 LEU B CA 1
ATOM 4196 C C . LEU B 1 229 ? -2.535 -26.875 1.752 1 76.25 229 LEU B C 1
ATOM 4198 O O . LEU B 1 229 ? -3.693 -26.453 1.702 1 76.25 229 LEU B O 1
ATOM 4202 N N . ALA B 1 230 ? -2.113 -27.922 2.293 1 81.75 230 ALA B N 1
ATOM 4203 C CA . ALA B 1 230 ? -3.117 -28.781 2.912 1 81.75 230 ALA B CA 1
ATOM 4204 C C . ALA B 1 230 ? -3.801 -28.078 4.078 1 81.75 230 ALA B C 1
ATOM 4206 O O . ALA B 1 230 ? -5.023 -28.156 4.23 1 81.75 230 ALA B O 1
ATOM 4207 N N . THR B 1 231 ? -2.945 -27.453 4.84 1 81.19 231 THR B N 1
ATOM 4208 C CA . THR B 1 231 ? -3.486 -26.75 5.996 1 81.19 231 THR B CA 1
ATOM 4209 C C . THR B 1 231 ? -4.469 -25.672 5.562 1 81.19 231 THR B C 1
ATOM 4211 O O . THR B 1 231 ? -5.535 -25.5 6.164 1 81.19 231 THR B O 1
ATOM 4214 N N . MET B 1 232 ? -4.137 -24.969 4.512 1 81.19 232 MET B N 1
ATOM 4215 C CA . MET B 1 232 ? -5.008 -23.906 4.012 1 81.19 232 MET B CA 1
ATOM 4216 C C . MET B 1 232 ? -6.324 -24.469 3.498 1 81.19 232 MET B C 1
ATOM 4218 O O . MET B 1 232 ? -7.398 -23.969 3.832 1 81.19 232 MET B O 1
ATOM 4222 N N . MET B 1 233 ? -6.223 -25.516 2.77 1 81.19 233 MET B N 1
ATOM 4223 C CA . MET B 1 233 ? -7.41 -26.141 2.193 1 81.19 233 MET B CA 1
ATOM 4224 C C . MET B 1 233 ? -8.312 -26.688 3.285 1 81.19 233 MET B C 1
ATOM 4226 O O . MET B 1 233 ? -9.531 -26.516 3.238 1 81.19 233 MET B O 1
ATOM 4230 N N . ILE B 1 234 ? -7.734 -27.312 4.246 1 85.5 234 ILE B N 1
ATOM 4231 C CA . ILE B 1 234 ? -8.5 -27.953 5.32 1 85.5 234 ILE B CA 1
ATOM 4232 C C . ILE B 1 234 ? -9.203 -26.875 6.145 1 85.5 234 ILE B C 1
ATOM 4234 O O . ILE B 1 234 ? -10.367 -27.047 6.523 1 85.5 234 ILE B O 1
ATOM 4238 N N . THR B 1 235 ? -8.453 -25.891 6.395 1 84.69 235 THR B N 1
ATOM 4239 C CA . THR B 1 235 ? -9.031 -24.828 7.195 1 84.69 235 THR B CA 1
ATOM 4240 C C . THR B 1 235 ? -10.211 -24.188 6.465 1 84.69 235 THR B C 1
ATOM 4242 O O . THR B 1 235 ? -11.273 -23.969 7.055 1 84.69 235 THR B O 1
ATOM 4245 N N . LEU B 1 236 ? -10.086 -23.891 5.207 1 81.12 236 LEU B N 1
ATOM 4246 C CA . LEU B 1 236 ? -11.156 -23.266 4.438 1 81.12 236 LEU B CA 1
ATOM 4247 C C . LEU B 1 236 ? -12.359 -24.203 4.332 1 81.12 236 LEU B C 1
ATOM 4249 O O . LEU B 1 236 ? -13.5 -23.766 4.484 1 81.12 236 LEU B O 1
ATOM 4253 N N . MET B 1 237 ? -12.086 -25.453 4.125 1 83.25 237 MET B N 1
ATOM 4254 C CA . MET B 1 237 ? -13.156 -26.438 4.008 1 83.25 237 MET B CA 1
ATOM 4255 C C . MET B 1 237 ? -13.883 -26.609 5.332 1 83.25 237 MET B C 1
ATOM 4257 O O . MET B 1 237 ? -15.109 -26.734 5.359 1 83.25 237 MET B O 1
ATOM 4261 N N . THR B 1 238 ? -13.125 -26.641 6.371 1 85 238 THR B N 1
ATOM 4262 C CA . THR B 1 238 ? -13.719 -26.797 7.695 1 85 238 THR B CA 1
ATOM 4263 C C . THR B 1 238 ? -14.617 -25.609 8.031 1 85 238 THR B C 1
ATOM 4265 O O . THR B 1 238 ? -15.703 -25.781 8.578 1 85 238 THR B O 1
ATOM 4268 N N . CYS B 1 239 ? -14.141 -24.438 7.691 1 82.19 239 CYS B N 1
ATOM 4269 C CA . CYS B 1 239 ? -14.945 -23.25 7.941 1 82.19 239 CYS B CA 1
ATOM 4270 C C . CYS B 1 239 ? -16.219 -23.266 7.105 1 82.19 239 CYS B C 1
ATOM 4272 O O . CYS B 1 239 ? -17.281 -22.859 7.578 1 82.19 239 CYS B O 1
ATOM 4274 N N . MET B 1 240 ? -16.094 -23.734 5.934 1 81.25 240 MET B N 1
ATOM 4275 C CA . MET B 1 240 ? -17.25 -23.812 5.047 1 81.25 240 MET B CA 1
ATOM 4276 C C . MET B 1 240 ? -18.266 -24.828 5.574 1 81.25 240 MET B C 1
ATOM 4278 O O . MET B 1 240 ? -19.469 -24.547 5.594 1 81.25 240 MET B O 1
ATOM 4282 N N . LEU B 1 241 ? -17.797 -25.969 6 1 82.69 241 LEU B N 1
ATOM 4283 C CA . LEU B 1 241 ? -18.672 -27.031 6.477 1 82.69 241 LEU B CA 1
ATOM 4284 C C . LEU B 1 241 ? -19.312 -26.656 7.809 1 82.69 241 LEU B C 1
ATOM 4286 O O . LEU B 1 241 ? -20.5 -26.922 8.031 1 82.69 241 LEU B O 1
ATOM 4290 N N . LEU B 1 242 ? -18.547 -26.109 8.633 1 82.25 242 LEU B N 1
ATOM 4291 C CA . LEU B 1 242 ? -19.078 -25.688 9.93 1 82.25 242 LEU B CA 1
ATOM 4292 C C . LEU B 1 242 ? -20.109 -24.594 9.773 1 82.25 242 LEU B C 1
ATOM 4294 O O . LEU B 1 242 ? -21.094 -24.531 10.523 1 82.25 242 LEU B O 1
ATOM 4298 N N . SER B 1 243 ? -19.828 -23.734 8.859 1 81.44 243 SER B N 1
ATOM 4299 C CA . SER B 1 243 ? -20.812 -22.672 8.594 1 81.44 243 SER B CA 1
ATOM 4300 C C . SER B 1 243 ? -22.125 -23.25 8.078 1 81.44 243 SER B C 1
ATOM 4302 O O . SER B 1 243 ? -23.203 -22.766 8.422 1 81.44 243 SER B O 1
ATOM 4304 N N . LYS B 1 244 ? -22.031 -24.266 7.254 1 76.94 244 LYS B N 1
ATOM 4305 C CA . LYS B 1 244 ? -23.219 -24.922 6.711 1 76.94 244 LYS B CA 1
ATOM 4306 C C . LYS B 1 244 ? -23.969 -25.688 7.801 1 76.94 244 LYS B C 1
ATOM 4308 O O . LYS B 1 244 ? -25.203 -25.672 7.84 1 76.94 244 LYS B O 1
ATOM 4313 N N . ILE B 1 245 ? -23.219 -26.328 8.656 1 77.38 245 ILE B N 1
ATOM 4314 C CA . ILE B 1 245 ? -23.828 -27.172 9.68 1 77.38 245 ILE B CA 1
ATOM 4315 C C . ILE B 1 245 ? -24.422 -26.281 10.773 1 77.38 245 ILE B C 1
ATOM 4317 O O . ILE B 1 245 ? -25.5 -26.562 11.297 1 77.38 245 ILE B O 1
ATOM 4321 N N . LEU B 1 246 ? -23.578 -25.344 11.211 1 69.56 246 LEU B N 1
ATOM 4322 C CA . LEU B 1 246 ? -24.062 -24.531 12.32 1 69.56 246 LEU B CA 1
ATOM 4323 C C . LEU B 1 246 ? -25.188 -23.609 11.859 1 69.56 246 LEU B C 1
ATOM 4325 O O . LEU B 1 246 ? -25.891 -23.031 12.688 1 69.56 246 LEU B O 1
ATOM 4329 N N . GLY B 1 247 ? -25.797 -23.703 10.734 1 58.44 247 GLY B N 1
ATOM 4330 C CA . GLY B 1 247 ? -27 -23.016 10.297 1 58.44 247 GLY B CA 1
ATOM 4331 C C . GLY B 1 247 ? -26.812 -21.516 10.156 1 58.44 247 GLY B C 1
ATOM 4332 O O . GLY B 1 247 ? -27.781 -20.75 10.219 1 58.44 247 GLY B O 1
ATOM 4333 N N . PHE B 1 248 ? -25.75 -21.016 10.445 1 53.75 248 PHE B N 1
ATOM 4334 C CA . PHE B 1 248 ? -25.641 -19.562 10.367 1 53.75 248 PHE B CA 1
ATOM 4335 C C . PHE B 1 248 ? -25.703 -19.094 8.922 1 53.75 248 PHE B C 1
ATOM 4337 O O . PHE B 1 248 ? -24.672 -18.984 8.25 1 53.75 248 PHE B O 1
ATOM 4344 N N . GLY B 1 249 ? -26.641 -19.719 8.148 1 47.78 249 GLY B N 1
ATOM 4345 C CA . GLY B 1 249 ? -26.984 -19.438 6.766 1 47.78 249 GLY B CA 1
ATOM 4346 C C . GLY B 1 249 ? -27.031 -17.969 6.445 1 47.78 249 GLY B C 1
ATOM 4347 O O . GLY B 1 249 ? -26.938 -17.125 7.348 1 47.78 249 GLY B O 1
ATOM 4348 N N . PRO B 1 250 ? -27.5 -17.578 5.176 1 46.03 250 PRO B N 1
ATOM 4349 C CA . PRO B 1 250 ? -27.578 -16.203 4.68 1 46.03 250 PRO B CA 1
ATOM 4350 C C . PRO B 1 250 ? -28.266 -15.266 5.668 1 46.03 250 PRO B C 1
ATOM 4352 O O . PRO B 1 250 ? -29.297 -15.602 6.234 1 46.03 250 PRO B O 1
ATOM 4355 N N . ARG B 1 251 ? -27.891 -14.844 6.617 1 37.81 251 ARG B N 1
ATOM 4356 C CA . ARG B 1 251 ? -28.719 -13.742 7.094 1 37.81 251 ARG B CA 1
ATOM 4357 C C . ARG B 1 251 ? -29.484 -13.102 5.945 1 37.81 251 ARG B C 1
ATOM 4359 O O . ARG B 1 251 ? -28.891 -12.633 4.973 1 37.81 251 ARG B O 1
ATOM 4366 N N . ASP B 1 252 ? -30.781 -13.422 5.676 1 32.72 252 ASP B N 1
ATOM 4367 C CA . ASP B 1 252 ? -31.828 -12.781 4.875 1 32.72 252 ASP B CA 1
ATOM 4368 C C . ASP B 1 252 ? -31.703 -11.266 4.938 1 32.72 252 ASP B C 1
ATOM 4370 O O . ASP B 1 252 ? -32.375 -10.617 5.746 1 32.72 252 ASP B O 1
ATOM 4374 N N . LYS B 1 253 ? -30.844 -10.578 5.328 1 33.5 253 LYS B N 1
ATOM 4375 C CA . LYS B 1 253 ? -31.297 -9.219 5.066 1 33.5 253 LYS B CA 1
ATOM 4376 C C . LYS B 1 253 ? -32 -9.125 3.721 1 33.5 253 LYS B C 1
ATOM 4378 O O . LYS B 1 253 ? -31.609 -9.781 2.756 1 33.5 253 LYS B O 1
ATOM 4383 N N . GLY B 1 254 ? -33.375 -8.734 3.693 1 29.36 254 GLY B N 1
ATOM 4384 C CA . GLY B 1 254 ? -34.438 -8.461 2.725 1 29.36 254 GLY B CA 1
ATOM 4385 C C . GLY B 1 254 ? -33.875 -8.062 1.361 1 29.36 254 GLY B C 1
ATOM 4386 O O . GLY B 1 254 ? -34.031 -8.82 0.395 1 29.36 254 GLY B O 1
ATOM 4387 N N . GLY B 1 255 ? -33.844 -6.723 1.084 1 28.09 255 GLY B N 1
ATOM 4388 C CA . GLY B 1 255 ? -34.344 -5.941 -0.027 1 28.09 255 GLY B CA 1
ATOM 4389 C C . GLY B 1 255 ? -33.406 -5.922 -1.228 1 28.09 255 GLY B C 1
ATOM 4390 O O . GLY B 1 255 ? -32.531 -5.062 -1.328 1 28.09 255 GLY B O 1
ATOM 4391 N N . PHE B 1 256 ? -32.594 -6.793 -1.418 1 29.14 256 PHE B N 1
ATOM 4392 C CA . PHE B 1 256 ? -32.25 -6.477 -2.795 1 29.14 256 PHE B CA 1
ATOM 4393 C C . PHE B 1 256 ? -33.5 -6.195 -3.627 1 29.14 256 PHE B C 1
ATOM 4395 O O . PHE B 1 256 ? -34.5 -6.898 -3.512 1 29.14 256 PHE B O 1
ATOM 4402 N N . GLU B 1 257 ? -33.656 -4.965 -3.998 1 29.5 257 GLU B N 1
ATOM 4403 C CA . GLU B 1 257 ? -34.688 -4.449 -4.867 1 29.5 257 GLU B CA 1
ATOM 4404 C C . GLU B 1 257 ? -35.094 -5.473 -5.93 1 29.5 257 GLU B C 1
ATOM 4406 O O . GLU B 1 257 ? -34.219 -6.031 -6.609 1 29.5 257 GLU B O 1
ATOM 4411 N N . LYS B 1 258 ? -36.219 -6.168 -5.762 1 28.39 258 LYS B N 1
ATOM 4412 C CA . LYS B 1 258 ? -37.188 -6.648 -6.742 1 28.39 258 LYS B CA 1
ATOM 4413 C C . LYS B 1 258 ? -37.062 -5.895 -8.062 1 28.39 258 LYS B C 1
ATOM 4415 O O . LYS B 1 258 ? -37.281 -4.68 -8.117 1 28.39 258 LYS B O 1
ATOM 4420 N N . SER B 1 259 ? -36.125 -5.965 -8.867 1 25.39 259 SER B N 1
ATOM 4421 C CA . SER B 1 259 ? -36.656 -5.664 -10.188 1 25.39 259 SER B CA 1
ATOM 4422 C C . SER B 1 259 ? -38.031 -6.309 -10.375 1 25.39 259 SER B C 1
ATOM 4424 O O . SER B 1 259 ? -38.188 -7.508 -10.141 1 25.39 259 SER B O 1
ATOM 4426 N N . ASP B 1 260 ? -39.125 -5.562 -10.055 1 27.27 260 ASP B N 1
ATOM 4427 C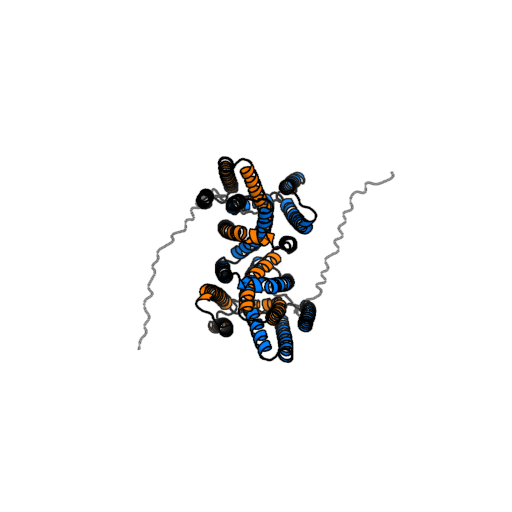 CA . ASP B 1 260 ? -40.531 -5.527 -10.508 1 27.27 260 ASP B CA 1
ATOM 4428 C C . ASP B 1 260 ? -40.656 -6.07 -11.93 1 27.27 260 ASP B C 1
ATOM 4430 O O . ASP B 1 260 ? -40.656 -5.305 -12.898 1 27.27 260 ASP B O 1
ATOM 4434 N N . THR B 1 261 ? -39.938 -6.949 -12.414 1 25.52 261 THR B N 1
ATOM 4435 C CA . THR B 1 261 ? -40.656 -7.461 -13.578 1 25.52 261 THR B CA 1
ATOM 4436 C C . THR B 1 261 ? -42.031 -8.023 -13.172 1 25.52 261 THR B C 1
ATOM 4438 O O . THR B 1 261 ? -42.125 -9.203 -12.844 1 25.52 261 THR B O 1
ATOM 4441 N N . ASP B 1 262 ? -42.719 -7.457 -12.102 1 25.92 262 ASP B N 1
ATOM 4442 C CA . ASP B 1 262 ? -44.156 -7.656 -12.102 1 25.92 262 ASP B CA 1
ATOM 4443 C C . ASP B 1 262 ? -44.781 -7.277 -13.445 1 25.92 262 ASP B C 1
ATOM 4445 O O . ASP B 1 262 ? -45.125 -6.113 -13.672 1 25.92 262 ASP B O 1
ATOM 4449 N N . GLU B 1 263 ? -44.219 -7.402 -14.617 1 25.02 263 GLU B N 1
ATOM 4450 C CA . GLU B 1 263 ? -45.156 -7.414 -15.719 1 25.02 263 GLU B CA 1
ATOM 4451 C C . GLU B 1 263 ? -46.281 -8.43 -15.469 1 25.02 263 GLU B C 1
ATOM 4453 O O . GLU B 1 263 ? -47 -8.797 -16.391 1 25.02 263 GLU B O 1
ATOM 4458 N N . SER B 1 264 ? -46.438 -9.031 -14.367 1 24.06 264 SER B N 1
ATOM 4459 C CA . SER B 1 264 ? -47.75 -9.656 -14.531 1 24.06 264 SER B CA 1
ATOM 4460 C C . SER B 1 264 ? -48.875 -8.617 -14.57 1 24.06 264 SER B C 1
ATOM 4462 O O . SER B 1 264 ? -49.688 -8.539 -13.656 1 24.06 264 SER B O 1
ATOM 4464 N N . ALA B 1 265 ? -48.688 -7.219 -14.969 1 24.25 265 ALA B N 1
ATOM 4465 C CA . ALA B 1 265 ? -50.062 -6.719 -15.102 1 24.25 265 ALA B CA 1
ATOM 4466 C C . ALA B 1 265 ? -50.969 -7.766 -15.742 1 24.25 265 ALA B C 1
ATOM 4468 O O . ALA B 1 265 ? -50.719 -8.227 -16.859 1 24.25 265 ALA B O 1
ATOM 4469 N N . GLN B 1 266 ? -51.656 -8.406 -15.078 1 22.55 266 GLN B N 1
ATOM 4470 C CA . GLN B 1 266 ? -52.938 -9.094 -15.211 1 22.55 266 GLN B CA 1
ATOM 4471 C C . GLN B 1 266 ? -53.875 -8.375 -16.203 1 22.55 266 GLN B C 1
ATOM 4473 O O . GLN B 1 266 ? -53.75 -7.168 -16.406 1 22.55 266 GLN B O 1
ATOM 4478 N N . GLY B 1 267 ? -54.875 -9.008 -16.875 1 23 267 GLY B N 1
ATOM 4479 C CA . GLY B 1 267 ? -55.969 -9.031 -17.812 1 23 267 GLY B CA 1
ATOM 4480 C C . GLY B 1 267 ? -56.969 -7.898 -17.609 1 23 267 GLY B C 1
ATOM 4481 O O . GLY B 1 267 ? -57.75 -7.574 -18.5 1 23 267 GLY B O 1
ATOM 4482 N N . ASP B 1 268 ? -57.469 -7.594 -16.391 1 21.72 268 ASP B N 1
ATOM 4483 C CA . ASP B 1 268 ? -58.938 -7.406 -16.469 1 21.72 268 ASP B CA 1
ATOM 4484 C C . ASP B 1 268 ? -59.281 -6.121 -17.219 1 21.72 268 ASP B C 1
ATOM 4486 O O . ASP B 1 268 ? -58.438 -5.215 -17.328 1 21.72 268 ASP B O 1
ATOM 4490 N N . ASP B 1 269 ? -60.719 -5.938 -17.625 1 22.48 269 ASP B N 1
ATOM 4491 C CA . ASP B 1 269 ? -61.812 -5.242 -18.281 1 22.48 269 ASP B CA 1
ATOM 4492 C C . ASP B 1 269 ? -62 -3.846 -17.703 1 22.48 269 ASP B C 1
ATOM 4494 O O . ASP B 1 269 ? -63.062 -3.215 -17.922 1 22.48 269 ASP B O 1
ATOM 4498 N N . ALA B 1 270 ? -61.312 -3.402 -16.719 1 21.23 270 ALA B N 1
ATOM 4499 C CA . ALA B 1 270 ? -62.188 -2.268 -16.406 1 21.23 270 ALA B CA 1
ATOM 4500 C C . ALA B 1 270 ? -62.281 -1.304 -17.594 1 21.23 270 ALA B C 1
ATOM 4502 O O . ALA B 1 270 ? -61.25 -0.987 -18.219 1 21.23 270 ALA B O 1
ATOM 4503 N N . PRO B 1 271 ? -63.5 -0.931 -18.062 1 22.97 271 PRO B N 1
ATOM 4504 C CA . PRO B 1 271 ? -64.25 -0.125 -19.031 1 22.97 271 PRO B CA 1
ATOM 4505 C C . PRO B 1 271 ? -63.719 1.312 -19.109 1 22.97 271 PRO B C 1
ATOM 4507 O O . PRO B 1 271 ? -63.062 1.798 -18.188 1 22.97 271 PRO B O 1
ATOM 4510 N N . GLU B 1 272 ? -63.625 1.757 -20.359 1 22.81 272 GLU B N 1
ATOM 4511 C CA . GLU B 1 272 ? -63.594 3.041 -21.047 1 22.81 272 GLU B CA 1
ATOM 4512 C C . GLU B 1 272 ? -64.375 4.102 -20.297 1 22.81 272 GLU B C 1
ATOM 4514 O O . GLU B 1 272 ? -65.625 4.059 -20.266 1 22.81 272 GLU B O 1
ATOM 4519 N N . CYS B 1 273 ? -64.188 4.27 -18.922 1 19.11 273 CYS B N 1
ATOM 4520 C CA . CYS B 1 273 ? -65 5.398 -18.547 1 19.11 273 CYS B CA 1
ATOM 4521 C C . CYS B 1 273 ? -64.75 6.602 -19.438 1 19.11 273 CYS B C 1
ATOM 4523 O O . CYS B 1 273 ? -63.625 7.094 -19.516 1 19.11 273 CYS B O 1
ATOM 4525 N N . THR B 1 274 ? -65.562 6.836 -20.516 1 21.77 274 THR B N 1
ATOM 4526 C CA . THR B 1 274 ? -66.125 7.848 -21.422 1 21.77 274 THR B CA 1
ATOM 4527 C C . THR B 1 274 ? -66.312 9.18 -20.703 1 21.77 274 THR B C 1
ATOM 4529 O O . THR B 1 274 ? -66.938 10.094 -21.219 1 21.77 274 THR B O 1
ATOM 4532 N N . VAL B 1 275 ? -65.812 9.266 -19.422 1 19.88 275 VAL B N 1
ATOM 4533 C CA . VAL B 1 275 ? -66.625 10.422 -19 1 19.88 275 VAL B CA 1
ATOM 4534 C C . VAL B 1 275 ? -66.375 11.586 -19.953 1 19.88 275 VAL B C 1
ATOM 4536 O O . VAL B 1 275 ? -65.25 11.781 -20.422 1 19.88 275 VAL B O 1
ATOM 4539 N N . ASN B 1 276 ? -67.375 12.25 -20.25 1 18.47 276 ASN B N 1
ATOM 4540 C CA . ASN B 1 276 ? -68.188 13.281 -20.875 1 18.47 276 ASN B CA 1
ATOM 4541 C C . ASN B 1 276 ? -67.688 14.68 -20.547 1 18.47 276 ASN B C 1
ATOM 4543 O O . ASN B 1 276 ? -68.438 15.664 -20.734 1 18.47 276 ASN B O 1
ATOM 4547 N N . LYS B 1 277 ? -66.5 14.617 -19.719 1 20.52 277 LYS B N 1
ATOM 4548 C CA . LYS B 1 277 ? -66.688 15.945 -19.141 1 20.52 277 LYS B CA 1
ATOM 4549 C C . LYS B 1 277 ? -66.812 17 -20.234 1 20.52 277 LYS B C 1
ATOM 4551 O O . LYS B 1 277 ? -66.062 16.953 -21.234 1 20.52 277 LYS B O 1
ATOM 4556 N N . THR B 1 278 ? -67.75 17.766 -20.031 1 19.58 278 THR B N 1
ATOM 4557 C CA . THR B 1 278 ? -68.562 18.875 -20.578 1 19.58 278 THR B CA 1
ATOM 4558 C C . THR B 1 278 ? -67.625 20.016 -21.016 1 19.58 278 THR B C 1
ATOM 4560 O O . THR B 1 278 ? -66.5 20.172 -20.469 1 19.58 278 THR B O 1
ATOM 4563 N N . ASP B 1 279 ? -68.062 20.734 -21.922 1 19.66 279 ASP B N 1
ATOM 4564 C CA . ASP B 1 279 ? -68 21.766 -22.953 1 19.66 279 ASP B CA 1
ATOM 4565 C C . ASP B 1 279 ? -67.562 23.109 -22.375 1 19.66 279 ASP B C 1
ATOM 4567 O O . ASP B 1 279 ? -67.562 24.125 -23.062 1 19.66 279 ASP B O 1
ATOM 4571 N N . ILE B 1 280 ? -67.25 23.141 -20.844 1 20.03 280 ILE B N 1
ATOM 4572 C CA . ILE B 1 280 ? -67.688 24.5 -20.578 1 20.03 280 ILE B CA 1
ATOM 4573 C C . ILE B 1 280 ? -66.938 25.469 -21.469 1 20.03 280 ILE B C 1
ATOM 4575 O O . ILE B 1 280 ? -65.75 25.328 -21.656 1 20.03 280 ILE B O 1
ATOM 4579 N N . ASP B 1 281 ? -67.688 26.328 -22.016 1 18.48 281 ASP B N 1
ATOM 4580 C CA . ASP B 1 281 ? -67.875 27.422 -22.969 1 18.48 281 ASP B CA 1
ATOM 4581 C C . ASP B 1 281 ? -67 28.625 -22.625 1 18.48 281 ASP B C 1
ATOM 4583 O O . ASP B 1 281 ? -66.875 29.562 -23.406 1 18.48 281 ASP B O 1
ATOM 4587 N N . PRO B 1 282 ? -66.25 28.578 -21.297 1 20.78 282 PRO B N 1
ATOM 4588 C CA . PRO B 1 282 ? -66.562 29.953 -20.859 1 20.78 282 PRO B CA 1
ATOM 4589 C C . PRO B 1 282 ? -66.062 31 -21.875 1 20.78 282 PRO B C 1
ATOM 4591 O O . PRO B 1 282 ? -65.188 30.75 -22.656 1 20.78 282 PRO B O 1
ATOM 4594 N N . GLY B 1 283 ? -66.812 32.094 -21.984 1 18.3 283 GLY B N 1
ATOM 4595 C CA . GLY B 1 283 ? -67.25 33.344 -22.625 1 18.3 283 GLY B CA 1
ATOM 4596 C C . GLY B 1 283 ? -66.125 34.375 -22.656 1 18.3 283 GLY B C 1
ATOM 4597 O O . GLY B 1 283 ? -66.312 35.469 -23.219 1 18.3 283 GLY B O 1
ATOM 4598 N N . ARG B 1 284 ? -65.188 34.406 -21.547 1 20.45 284 ARG B N 1
ATOM 4599 C CA . ARG B 1 284 ? -65.062 35.812 -21.219 1 20.45 284 ARG B CA 1
ATOM 4600 C C . ARG B 1 284 ? -64.625 36.656 -22.422 1 20.45 284 ARG B C 1
ATOM 4602 O O . ARG B 1 284 ? -63.594 36.344 -23.031 1 20.45 284 ARG B O 1
ATOM 4609 N N . GLN B 1 285 ? -65.5 37.562 -22.891 1 17.11 285 GLN B N 1
ATOM 4610 C CA . GLN B 1 285 ? -65.875 38.594 -23.844 1 17.11 285 GLN B CA 1
ATOM 4611 C C . GLN B 1 285 ? -64.75 39.656 -23.891 1 17.11 285 GLN B C 1
ATOM 4613 O O . GLN B 1 285 ? -64.75 40.5 -24.812 1 17.11 285 GLN B O 1
ATOM 4618 N N . LEU B 1 286 ? -64.188 40.062 -22.641 1 19.34 286 LEU B N 1
ATOM 4619 C CA . LEU B 1 286 ? -64.438 41.5 -22.453 1 19.34 286 LEU B CA 1
ATOM 4620 C C . LEU B 1 286 ? -63.844 42.312 -23.594 1 19.34 286 LEU B C 1
ATOM 4622 O O . LEU B 1 286 ? -62.938 41.844 -24.297 1 19.34 286 LEU B O 1
ATOM 4626 N N . PHE B 1 287 ? -63.375 43.656 -23.109 1 17.69 287 PHE B N 1
ATOM 4627 C CA . PHE B 1 287 ? -63.688 45 -23.609 1 17.69 287 PHE B CA 1
ATOM 4628 C C . PHE B 1 287 ? -62.75 45.344 -24.781 1 17.69 287 PHE B C 1
ATOM 4630 O O . PHE B 1 287 ? -61.531 45.219 -24.672 1 17.69 287 PHE B O 1
ATOM 4637 N N . GLU B 1 288 ? -63.25 45.469 -25.859 1 17.41 288 GLU B N 1
ATOM 4638 C CA . GLU B 1 288 ? -63.094 45.844 -27.25 1 17.41 288 GLU B CA 1
ATOM 4639 C C . GLU B 1 288 ? -62.438 47.219 -27.406 1 17.41 288 GLU B C 1
ATOM 4641 O O . GLU B 1 288 ? -62.219 47.688 -28.516 1 17.41 288 GLU B O 1
ATOM 4646 N N . GLY B 1 289 ? -62.469 48.156 -26.203 1 19.7 289 GLY B N 1
ATOM 4647 C CA . GLY B 1 289 ? -62.906 49.406 -26.828 1 19.7 289 GLY B CA 1
ATOM 4648 C C . GLY B 1 289 ? -62.094 49.781 -28.047 1 19.7 289 GLY B C 1
ATOM 4649 O O . GLY B 1 289 ? -60.844 49.844 -27.969 1 19.7 289 GLY B O 1
ATOM 4650 N N . ARG B 1 290 ? -62.625 49.844 -29.172 1 20.92 290 ARG B N 1
ATOM 4651 C CA . ARG B 1 290 ? -62.594 49.906 -30.625 1 20.92 290 ARG B CA 1
ATOM 4652 C C . ARG B 1 290 ? -61.875 51.156 -31.125 1 20.92 290 ARG B C 1
ATOM 4654 O O . ARG B 1 290 ? -61.75 52.125 -30.406 1 20.92 290 ARG B O 1
ATOM 4661 N N . SER B 1 291 ? -62.406 51.594 -32.188 1 19.39 291 SER B N 1
ATOM 4662 C CA . SER B 1 291 ? -62.219 51.812 -33.625 1 19.39 291 SER B CA 1
ATOM 4663 C C . SER B 1 291 ? -61.844 53.25 -33.938 1 19.39 291 SER B C 1
ATOM 4665 O O . SER B 1 291 ? -61.812 54.094 -33.031 1 19.39 291 SER B O 1
ATOM 4667 N N . SER B 1 292 ? -62.562 53.688 -35 1 19.11 292 SER B N 1
ATOM 4668 C CA . SER B 1 292 ? -62.969 54.531 -36.125 1 19.11 292 SER B CA 1
ATOM 4669 C C . SER B 1 292 ? -63.469 55.875 -35.625 1 19.11 292 SER B C 1
ATOM 4671 O O . SER B 1 292 ? -63.094 56.938 -36.188 1 19.11 292 SER B O 1
ATOM 4673 N N . GLY B 1 293 ? -64.75 55.875 -35.188 1 18.62 293 GLY B N 1
ATOM 4674 C CA . GLY B 1 293 ? -65.75 56.906 -35.281 1 18.62 293 GLY B CA 1
ATOM 4675 C C . GLY B 1 293 ? -65.562 58.031 -34.312 1 18.62 293 GLY B C 1
ATOM 4676 O O . GLY B 1 293 ? -65.125 57.781 -33.188 1 18.62 293 GLY B O 1
#